Protein AF-A0A2E5X5C0-F1 (afdb_monomer_lite)

Structure (mmCIF, N/CA/C/O backbone):
data_AF-A0A2E5X5C0-F1
#
_entry.id   AF-A0A2E5X5C0-F1
#
loop_
_atom_site.group_PDB
_atom_site.id
_atom_site.type_symbol
_atom_site.label_atom_id
_atom_site.label_alt_id
_atom_site.label_comp_id
_atom_site.label_asym_id
_atom_site.label_entity_id
_atom_site.label_seq_id
_atom_site.pdbx_PDB_ins_code
_atom_site.Cartn_x
_atom_site.Cartn_y
_atom_site.Cartn_z
_atom_site.occupancy
_atom_site.B_iso_or_equiv
_atom_site.auth_seq_id
_atom_site.auth_comp_id
_atom_site.auth_asym_id
_atom_site.auth_atom_id
_atom_site.pdbx_PDB_model_num
ATOM 1 N N . MET A 1 1 ? -30.245 69.971 4.474 1.00 34.38 1 MET A N 1
ATOM 2 C CA . MET A 1 1 ? -31.716 70.032 4.646 1.00 34.38 1 MET A CA 1
ATOM 3 C C . MET A 1 1 ? -32.147 68.852 5.510 1.00 34.38 1 MET A C 1
ATOM 5 O O . MET A 1 1 ? -31.429 67.864 5.498 1.00 34.38 1 MET A O 1
ATOM 9 N N . ALA A 1 2 ? -33.220 69.004 6.297 1.00 32.03 2 ALA A N 1
ATOM 10 C CA . ALA A 1 2 ? -33.723 68.069 7.326 1.00 32.03 2 ALA A CA 1
ATOM 11 C C . ALA A 1 2 ? -33.721 66.568 6.928 1.00 32.03 2 ALA A C 1
ATOM 13 O O . ALA A 1 2 ? -33.846 66.258 5.751 1.00 32.03 2 ALA A O 1
ATOM 14 N N . GLY A 1 3 ? -33.606 65.589 7.837 1.00 28.22 3 GLY A N 1
ATOM 15 C CA . GLY A 1 3 ? -33.796 65.611 9.299 1.00 28.22 3 GLY A CA 1
ATOM 16 C C . GLY A 1 3 ? -35.153 65.002 9.708 1.00 28.22 3 GLY A C 1
ATOM 17 O O . GLY A 1 3 ? -36.114 65.195 8.977 1.00 28.22 3 GLY A O 1
ATOM 18 N N . LEU A 1 4 ? -35.212 64.367 10.898 1.00 31.83 4 LEU A N 1
ATOM 19 C CA . LEU A 1 4 ? -36.310 63.584 11.539 1.00 31.83 4 LEU A CA 1
ATOM 20 C C . LEU A 1 4 ? -36.246 62.045 11.306 1.00 31.83 4 LEU A C 1
ATOM 22 O O . LEU A 1 4 ? -36.051 61.627 10.175 1.00 31.83 4 LEU A O 1
ATOM 26 N N . LEU A 1 5 ? -36.440 61.139 12.290 1.00 31.72 5 LEU A N 1
ATOM 27 C CA . LEU A 1 5 ? -36.500 61.211 13.774 1.00 31.72 5 LEU A CA 1
ATOM 28 C C . LEU A 1 5 ? -36.214 59.822 14.415 1.00 31.72 5 LEU A C 1
ATOM 30 O O . LEU A 1 5 ? -36.676 58.828 13.880 1.00 31.72 5 LEU A O 1
ATOM 34 N N . LYS A 1 6 ? -35.576 59.828 15.608 1.00 31.88 6 LYS A N 1
ATOM 35 C CA . LYS A 1 6 ? -35.728 58.954 16.819 1.00 31.88 6 LYS A CA 1
ATOM 36 C C . LYS A 1 6 ? -35.905 57.414 16.682 1.00 31.88 6 LYS A C 1
ATOM 38 O O . LYS A 1 6 ? -36.730 56.949 15.919 1.00 31.88 6 LYS A O 1
ATOM 43 N N . GLY A 1 7 ? -35.310 56.574 17.543 1.00 30.23 7 GLY A N 1
ATOM 44 C CA . GLY A 1 7 ? -34.415 56.815 18.693 1.00 30.23 7 GLY A CA 1
ATOM 45 C C . GLY A 1 7 ? -34.627 55.818 19.857 1.00 30.23 7 GLY A C 1
ATOM 46 O O . GLY A 1 7 ? -35.594 55.068 19.834 1.00 30.23 7 GLY A O 1
ATOM 47 N N . VAL A 1 8 ? -33.785 55.922 20.905 1.00 30.69 8 VAL A N 1
ATOM 48 C CA . VAL A 1 8 ? -33.790 55.142 22.181 1.00 30.69 8 VAL A CA 1
ATOM 49 C C . VAL A 1 8 ? -33.282 53.685 22.047 1.00 30.69 8 VAL A C 1
ATOM 51 O O . VAL A 1 8 ? -33.665 52.993 21.118 1.00 30.69 8 VAL A O 1
ATOM 54 N N . GLY A 1 9 ? -32.430 53.133 22.927 1.00 26.95 9 GLY A N 1
ATOM 55 C CA . GLY A 1 9 ? -31.673 53.710 24.054 1.00 26.95 9 GLY A CA 1
ATOM 56 C C . GLY A 1 9 ? -31.360 52.675 25.158 1.00 26.95 9 GLY A C 1
ATOM 57 O O . GLY A 1 9 ? -32.239 51.897 25.501 1.00 26.95 9 GLY A O 1
ATOM 58 N N . ALA A 1 10 ? -30.149 52.737 25.747 1.00 29.00 10 ALA A N 1
ATOM 59 C CA . ALA A 1 10 ? -29.595 51.831 26.784 1.00 29.00 10 ALA A CA 1
ATOM 60 C C . ALA A 1 10 ? -29.418 50.347 26.354 1.00 29.00 10 ALA A C 1
ATOM 62 O O . ALA A 1 10 ? -30.128 49.856 25.492 1.00 29.00 10 ALA A O 1
ATOM 63 N N . GLY A 1 11 ? -28.480 49.557 26.888 1.00 26.77 11 GLY A N 1
ATOM 64 C CA . GLY A 1 11 ? -27.391 49.805 27.844 1.00 26.77 11 GLY A CA 1
ATOM 65 C C . GLY A 1 11 ? -27.006 48.486 28.540 1.00 26.77 11 GLY A C 1
ATOM 66 O O . GLY A 1 11 ? -27.883 47.661 28.764 1.00 26.77 11 GLY A O 1
ATOM 67 N N . GLY A 1 12 ? -25.738 48.259 28.908 1.00 26.64 12 GLY A N 1
ATOM 68 C CA . GLY A 1 12 ? -25.376 47.070 29.705 1.00 26.64 12 GLY A CA 1
ATOM 69 C C . GLY A 1 12 ? -24.003 46.461 29.416 1.00 26.64 12 GLY A C 1
ATOM 70 O O . GLY A 1 12 ? -23.655 46.170 28.281 1.00 26.64 12 GLY A O 1
ATOM 71 N N . ARG A 1 13 ? -23.234 46.265 30.488 1.00 27.56 13 ARG A N 1
ATOM 72 C CA . ARG A 1 13 ? -21.907 45.628 30.546 1.00 27.56 13 ARG A CA 1
ATOM 73 C C . ARG A 1 13 ? -22.029 44.111 30.327 1.00 27.56 13 ARG A C 1
ATOM 75 O O . ARG A 1 13 ? -22.994 43.529 30.810 1.00 27.56 13 ARG A O 1
ATOM 82 N N . GLY A 1 14 ? -21.011 43.458 29.765 1.00 25.80 14 GLY A N 1
ATOM 83 C CA . GLY A 1 14 ? -20.915 41.991 29.781 1.00 25.80 14 GLY A CA 1
ATOM 84 C C . GLY A 1 14 ? -19.663 41.463 29.081 1.00 25.80 14 GLY A C 1
ATOM 85 O O . GLY A 1 14 ? -19.523 41.616 27.875 1.00 25.80 14 GLY A O 1
ATOM 86 N N . ILE A 1 15 ? -18.744 40.863 29.841 1.00 29.80 15 ILE A N 1
ATOM 87 C CA . ILE A 1 15 ? -17.504 40.260 29.327 1.00 29.80 15 ILE A CA 1
ATOM 88 C C . ILE A 1 15 ? -17.834 38.855 28.797 1.00 29.80 15 ILE A C 1
ATOM 90 O O . ILE A 1 15 ? -18.419 38.062 29.531 1.00 29.80 15 ILE A O 1
ATOM 94 N N . GLY A 1 16 ? -17.437 38.526 27.564 1.00 25.72 16 GLY A N 1
ATOM 95 C CA . GLY A 1 16 ? -17.661 37.212 26.947 1.00 25.72 16 GLY A CA 1
ATOM 96 C C . GLY A 1 16 ? -16.452 36.769 26.124 1.00 25.72 16 GLY A C 1
ATOM 97 O O . GLY A 1 16 ? -15.951 37.533 25.303 1.00 25.72 16 GLY A O 1
ATOM 98 N N . LYS A 1 17 ? -15.945 35.561 26.392 1.00 26.09 17 LYS A N 1
ATOM 99 C CA . LYS A 1 17 ? -14.716 35.016 25.791 1.00 26.09 17 LYS A CA 1
ATOM 100 C C . LYS A 1 17 ? -14.911 34.667 24.311 1.00 26.09 17 LYS A C 1
ATOM 102 O O . LYS A 1 17 ? -15.955 34.144 23.935 1.00 26.09 17 LYS A O 1
ATOM 107 N N . TRP A 1 18 ? -13.861 34.859 23.515 1.00 23.47 18 TRP A N 1
ATOM 108 C CA . TRP A 1 18 ? -13.719 34.229 22.201 1.00 23.47 18 TRP A CA 1
ATOM 109 C C . TRP A 1 18 ? -13.439 32.725 22.361 1.00 23.47 18 TRP A C 1
ATOM 111 O O . TRP A 1 18 ? -12.569 32.373 23.161 1.00 23.47 18 TRP A O 1
ATOM 121 N N . PRO A 1 19 ? -14.069 31.853 21.560 1.00 28.28 19 PRO A N 1
ATOM 122 C CA . PRO A 1 19 ? -13.502 30.572 21.177 1.00 28.28 19 PRO A CA 1
ATOM 123 C C . PRO A 1 19 ? -12.994 30.633 19.730 1.00 28.28 19 PRO A C 1
ATOM 125 O O . PRO A 1 19 ? -13.726 30.938 18.791 1.00 28.28 19 PRO A O 1
ATOM 128 N N . TYR A 1 20 ? -11.707 30.342 19.586 1.00 23.88 20 TYR A N 1
ATOM 129 C CA . TYR A 1 20 ? -11.020 30.095 18.323 1.00 23.88 20 TYR A CA 1
ATOM 130 C C . TYR A 1 20 ? -11.563 28.793 17.706 1.00 23.88 20 TYR A C 1
ATOM 132 O O . TYR A 1 20 ? -11.709 27.804 18.423 1.00 23.88 20 TYR A O 1
ATOM 140 N N . SER A 1 21 ? -11.837 28.766 16.402 1.00 24.28 21 SER A N 1
ATOM 141 C CA . SER A 1 21 ? -12.258 27.557 15.680 1.00 24.28 21 SER A CA 1
ATOM 142 C C . SER A 1 21 ? -11.392 27.358 14.436 1.00 24.28 21 SER A C 1
ATOM 144 O O . SER A 1 21 ? -11.680 27.880 13.361 1.00 24.28 21 SER A O 1
ATOM 146 N N . GLY A 1 22 ? -10.304 26.606 14.610 1.00 23.36 22 GLY A N 1
ATOM 147 C CA . GLY A 1 22 ? -9.472 26.069 13.530 1.00 23.36 22 GLY A CA 1
ATOM 148 C C . GLY A 1 22 ? -9.624 24.543 13.445 1.00 23.36 22 GLY A C 1
ATOM 149 O O . GLY A 1 22 ? -9.935 23.921 14.465 1.00 23.36 22 GLY A O 1
ATOM 150 N N . PRO A 1 23 ? -9.449 23.931 12.262 1.00 25.80 23 PRO A N 1
ATOM 151 C CA . PRO A 1 23 ? -9.588 22.488 12.090 1.00 25.80 23 PRO A CA 1
ATOM 152 C C . PRO A 1 23 ? -8.430 21.723 12.747 1.00 25.80 23 PRO A C 1
ATOM 154 O O . PRO A 1 23 ? -7.271 22.126 12.662 1.00 25.80 23 PRO A O 1
ATOM 157 N N . LEU A 1 24 ? -8.759 20.600 13.387 1.00 24.66 24 LEU A N 1
ATOM 158 C CA . LEU A 1 24 ? -7.798 19.688 14.006 1.00 24.66 24 LEU A CA 1
ATOM 159 C C . LEU A 1 24 ? -7.216 18.746 12.945 1.00 24.66 24 LEU A C 1
ATOM 161 O O . LEU A 1 24 ? -7.908 17.844 12.480 1.00 24.66 24 LEU A O 1
ATOM 165 N N . ALA A 1 25 ? -5.944 18.935 12.595 1.00 24.22 25 ALA A N 1
ATOM 166 C CA . ALA A 1 25 ? -5.150 17.921 11.908 1.00 24.22 25 ALA A CA 1
ATOM 167 C C . ALA A 1 25 ? -4.442 17.047 12.957 1.00 24.22 25 ALA A C 1
ATOM 169 O O . ALA A 1 25 ? -3.777 17.568 13.854 1.00 24.22 25 ALA A O 1
ATOM 170 N N . SER A 1 26 ? -4.610 15.726 12.865 1.00 24.36 26 SER A N 1
ATOM 171 C CA . SER A 1 26 ? -3.957 14.766 13.761 1.00 24.36 26 SER A CA 1
ATOM 172 C C . SER A 1 26 ? -2.575 14.404 13.219 1.00 24.36 26 SER A C 1
ATOM 174 O O . SER A 1 26 ? -2.454 13.572 12.321 1.00 24.36 26 SER A O 1
ATOM 176 N N . THR A 1 27 ? -1.529 15.038 13.748 1.00 24.41 27 THR A N 1
ATOM 177 C CA . THR A 1 27 ? -0.140 14.756 13.360 1.00 24.41 27 THR A CA 1
ATOM 178 C C . THR A 1 27 ? 0.480 13.739 14.317 1.00 24.41 27 THR A C 1
ATOM 180 O O . THR A 1 27 ? 0.994 14.106 15.374 1.00 24.41 27 THR A O 1
ATOM 183 N N . LEU A 1 28 ? 0.455 12.458 13.942 1.00 24.25 28 LEU A N 1
ATOM 184 C CA . LEU A 1 28 ? 1.217 11.413 14.629 1.00 24.25 28 LEU A CA 1
ATOM 185 C C . LEU A 1 28 ? 2.694 11.491 14.219 1.00 24.25 28 LEU A C 1
ATOM 187 O O . LEU A 1 28 ? 3.062 11.214 13.080 1.00 24.25 28 LEU A O 1
ATOM 191 N N . VAL A 1 29 ? 3.539 11.894 15.167 1.00 22.45 29 VAL A N 1
ATOM 192 C CA . VAL A 1 29 ? 4.995 11.967 15.003 1.00 22.45 29 VAL A CA 1
ATOM 193 C C . VAL A 1 29 ? 5.596 10.594 15.299 1.00 22.45 29 VAL A C 1
ATOM 195 O O . VAL A 1 29 ? 5.598 10.159 16.449 1.00 22.45 29 VAL A O 1
ATOM 198 N N . HIS A 1 30 ? 6.151 9.928 14.285 1.00 24.66 30 HIS A N 1
ATOM 199 C CA . HIS A 1 30 ? 7.010 8.764 14.508 1.00 24.66 30 HIS A CA 1
ATOM 200 C C . HIS A 1 30 ? 8.362 9.215 15.075 1.00 24.66 30 HIS A C 1
ATOM 202 O O . HIS A 1 30 ? 9.131 9.895 14.394 1.00 24.66 30 HIS A O 1
ATOM 208 N N . MET A 1 31 ? 8.660 8.817 16.313 1.00 23.30 31 MET A N 1
ATOM 209 C CA . MET A 1 31 ? 10.009 8.911 16.871 1.00 23.30 31 MET A CA 1
ATOM 210 C C . MET A 1 31 ? 10.854 7.727 16.397 1.00 23.30 31 MET A C 1
ATOM 212 O O . MET A 1 31 ? 10.430 6.575 16.462 1.00 23.30 31 MET A O 1
ATOM 216 N N . VAL A 1 32 ? 12.059 8.031 15.920 1.00 21.64 32 VAL A N 1
ATOM 217 C CA . VAL A 1 32 ? 13.095 7.046 15.592 1.00 21.64 32 VAL A CA 1
ATOM 218 C C . VAL A 1 32 ? 13.812 6.658 16.883 1.00 21.64 32 VAL A C 1
ATOM 220 O O . VAL A 1 32 ? 14.226 7.543 17.631 1.00 21.64 32 VAL A O 1
ATOM 223 N N . LEU A 1 33 ? 13.996 5.359 17.125 1.00 25.56 33 LEU A N 1
ATOM 224 C CA . LEU A 1 33 ? 14.883 4.849 18.172 1.00 25.56 33 LEU A CA 1
ATOM 225 C C . LEU A 1 33 ? 15.908 3.880 17.577 1.00 25.56 33 LEU A C 1
ATOM 227 O O . LEU A 1 33 ? 15.606 3.077 16.696 1.00 25.56 33 LEU A O 1
ATOM 231 N N . GLU A 1 34 ? 17.145 4.031 18.040 1.00 22.52 34 GLU A N 1
ATOM 232 C CA . GLU A 1 34 ? 18.348 3.407 17.492 1.00 22.52 34 GLU A CA 1
ATOM 233 C C . GLU A 1 34 ? 18.497 1.945 17.948 1.00 22.52 34 GLU A C 1
ATOM 235 O O . GLU A 1 34 ? 18.134 1.588 19.069 1.00 22.52 34 GLU A O 1
ATOM 240 N N . ALA A 1 35 ? 19.082 1.096 17.097 1.00 23.38 35 ALA A N 1
ATOM 241 C CA . ALA A 1 35 ? 19.386 -0.297 17.426 1.00 23.38 35 ALA A CA 1
ATOM 242 C C . ALA A 1 35 ? 20.885 -0.483 17.732 1.00 23.38 35 ALA A C 1
ATOM 244 O O . ALA A 1 35 ? 21.723 -0.351 16.839 1.00 23.38 35 ALA A O 1
ATOM 245 N N . ASP A 1 36 ? 21.216 -0.833 18.980 1.00 26.48 36 ASP A N 1
ATOM 246 C CA . ASP A 1 36 ? 22.583 -1.148 19.429 1.00 26.48 36 ASP A CA 1
ATOM 247 C C . ASP A 1 36 ? 22.969 -2.611 19.070 1.00 26.48 36 ASP A C 1
ATOM 249 O O . ASP A 1 36 ? 22.283 -3.551 19.493 1.00 26.48 36 ASP A O 1
ATOM 253 N N . PRO A 1 37 ? 24.027 -2.861 18.266 1.00 25.69 37 PRO A N 1
ATOM 254 C CA . PRO A 1 37 ? 24.242 -4.161 17.628 1.00 25.69 37 PRO A CA 1
ATOM 255 C C . PRO A 1 37 ? 25.242 -5.076 18.366 1.00 25.69 37 PRO A C 1
ATOM 257 O O . PRO A 1 37 ? 26.356 -5.298 17.887 1.00 25.69 37 PRO A O 1
ATOM 260 N N . LEU A 1 38 ? 24.853 -5.707 19.485 1.00 24.48 38 LEU A N 1
ATOM 261 C CA . LEU A 1 38 ? 25.696 -6.729 20.142 1.00 24.48 38 LEU A CA 1
ATOM 262 C C . LEU A 1 38 ? 24.926 -7.875 20.833 1.00 24.48 38 LEU A C 1
ATOM 264 O O . LEU A 1 38 ? 24.605 -7.785 22.017 1.00 24.48 38 LEU A O 1
ATOM 268 N N . ARG A 1 39 ? 24.784 -9.026 20.146 1.00 25.55 39 ARG A N 1
ATOM 269 C CA . ARG A 1 39 ? 24.948 -10.384 20.735 1.00 25.55 39 ARG A CA 1
ATOM 270 C C . ARG A 1 39 ? 24.874 -11.511 19.697 1.00 25.55 39 ARG A C 1
ATOM 272 O O . ARG A 1 39 ? 23.811 -12.041 19.397 1.00 25.55 39 ARG A O 1
ATOM 279 N N . SER A 1 40 ? 26.036 -11.965 19.236 1.00 24.56 40 SER A N 1
ATOM 280 C CA . SER A 1 40 ? 26.186 -13.284 18.620 1.00 24.56 40 SER A CA 1
ATOM 281 C C . SER A 1 40 ? 26.463 -14.347 19.693 1.00 24.56 40 SER A C 1
ATOM 283 O O . SER A 1 40 ? 27.258 -14.131 20.610 1.00 24.56 40 SER A O 1
ATOM 285 N N . ARG A 1 41 ? 25.844 -15.527 19.571 1.00 26.95 41 ARG A N 1
ATOM 286 C CA . ARG A 1 41 ? 26.313 -16.755 20.232 1.00 26.95 41 ARG A CA 1
ATOM 287 C C . ARG A 1 41 ? 26.135 -17.958 19.314 1.00 26.95 41 ARG A C 1
ATOM 289 O O . ARG A 1 41 ? 25.021 -18.372 19.026 1.00 26.95 41 ARG A O 1
ATOM 296 N N . ASN A 1 42 ? 27.267 -18.520 18.904 1.00 23.78 42 ASN A N 1
ATOM 297 C CA . ASN A 1 42 ? 27.346 -19.792 18.194 1.00 23.78 42 ASN A CA 1
ATOM 298 C C . ASN A 1 42 ? 26.888 -20.945 19.095 1.00 23.78 42 ASN A C 1
ATOM 300 O O . ASN A 1 42 ? 27.338 -21.025 20.239 1.00 23.78 42 ASN A O 1
ATOM 304 N N . VAL A 1 43 ? 26.160 -21.906 18.525 1.00 25.92 43 VAL A N 1
ATOM 305 C CA . VAL A 1 43 ? 26.284 -23.325 18.889 1.00 25.92 43 VAL A CA 1
ATOM 306 C C . VAL A 1 43 ? 26.256 -24.149 17.603 1.00 25.92 43 VAL A C 1
ATOM 308 O O . VAL A 1 43 ? 25.221 -24.266 16.955 1.00 25.92 43 VAL A O 1
ATOM 311 N N . SER A 1 44 ? 27.398 -24.733 17.247 1.00 24.20 44 SER A N 1
ATOM 312 C CA . SER A 1 44 ? 27.436 -25.913 16.381 1.00 24.20 44 SER A CA 1
ATOM 313 C C . SER A 1 44 ? 27.220 -27.149 17.253 1.00 24.20 44 SER A C 1
ATOM 315 O O . SER A 1 44 ? 27.864 -27.232 18.294 1.00 24.20 44 SER A O 1
ATOM 317 N N . ASP A 1 45 ? 26.438 -28.137 16.808 1.00 26.56 45 ASP A N 1
ATOM 318 C CA . ASP A 1 45 ? 27.052 -29.411 16.402 1.00 26.56 45 ASP A CA 1
ATOM 319 C C . ASP A 1 45 ? 26.102 -30.402 15.693 1.00 26.56 45 ASP A C 1
ATOM 321 O O . ASP A 1 45 ? 24.962 -30.626 16.083 1.00 26.56 45 ASP A O 1
ATOM 325 N N . ARG A 1 46 ? 26.666 -31.010 14.644 1.00 26.88 46 ARG A N 1
ATOM 326 C CA . ARG A 1 46 ? 26.482 -32.371 14.097 1.00 26.88 46 ARG A CA 1
ATOM 327 C C . ARG A 1 46 ? 25.332 -33.258 14.627 1.00 26.88 46 ARG A C 1
ATOM 329 O O . ARG A 1 46 ? 25.393 -33.698 15.769 1.00 26.88 46 ARG A O 1
ATOM 336 N N . MET A 1 47 ? 24.534 -33.820 13.703 1.00 26.50 47 MET A N 1
ATOM 337 C CA . MET A 1 47 ? 24.607 -35.264 13.370 1.00 26.50 47 MET A CA 1
ATOM 338 C C . MET A 1 47 ? 23.732 -35.699 12.172 1.00 26.50 47 MET A C 1
ATOM 340 O O . MET A 1 47 ? 22.579 -35.314 12.038 1.00 26.50 47 MET A O 1
ATOM 344 N N . ALA A 1 48 ? 24.297 -36.593 11.359 1.00 26.22 48 ALA A N 1
ATOM 345 C CA . ALA A 1 48 ? 23.662 -37.525 10.415 1.00 26.22 48 ALA A CA 1
ATOM 346 C C . ALA A 1 48 ? 24.579 -38.782 10.362 1.00 26.22 48 ALA A C 1
ATOM 348 O O . ALA A 1 48 ? 25.686 -38.691 10.912 1.00 26.22 48 ALA A O 1
ATOM 349 N N . PRO A 1 49 ? 24.244 -39.922 9.708 1.00 43.41 49 PRO A N 1
ATOM 350 C CA . PRO A 1 49 ? 23.057 -40.242 8.895 1.00 43.41 49 PRO A CA 1
ATOM 351 C C . PRO A 1 49 ? 22.414 -41.622 9.221 1.00 43.41 49 PRO A C 1
ATOM 353 O O . PRO A 1 49 ? 22.874 -42.324 10.114 1.00 43.41 49 PRO A O 1
ATOM 356 N N . THR A 1 50 ? 21.378 -42.018 8.462 1.00 28.69 50 THR A N 1
ATOM 357 C CA . THR A 1 50 ? 20.931 -43.382 8.022 1.00 28.69 50 THR A CA 1
ATOM 358 C C . THR A 1 50 ? 19.413 -43.330 7.738 1.00 28.69 50 THR A C 1
ATOM 360 O O . THR A 1 50 ? 18.715 -42.580 8.403 1.00 28.69 50 THR A O 1
ATOM 363 N N . GLY A 1 51 ? 18.794 -44.037 6.783 1.00 25.84 51 GLY A N 1
ATOM 364 C CA . GLY A 1 51 ? 19.303 -44.926 5.734 1.00 25.84 51 GLY A CA 1
ATOM 365 C C . GLY A 1 51 ? 18.522 -46.248 5.626 1.00 25.84 51 GLY A C 1
ATOM 366 O O . GLY A 1 51 ? 19.000 -47.234 6.178 1.00 25.84 51 GLY A O 1
ATOM 367 N N . SER A 1 52 ? 17.395 -46.298 4.893 1.00 27.05 52 SER A N 1
ATOM 368 C CA . SER A 1 52 ? 16.833 -47.545 4.316 1.00 27.05 52 SER A CA 1
ATOM 369 C C . SER A 1 52 ? 15.615 -47.342 3.387 1.00 27.05 52 SER A C 1
ATOM 371 O O . SER A 1 52 ? 14.713 -46.561 3.660 1.00 27.05 52 SER A O 1
ATOM 373 N N . GLU A 1 53 ? 15.598 -48.136 2.315 1.00 27.03 53 GLU A N 1
ATOM 374 C CA . GLU A 1 53 ? 14.540 -48.384 1.313 1.00 27.03 53 GLU A CA 1
ATOM 375 C C . GLU A 1 53 ? 14.454 -49.929 1.119 1.00 27.03 53 GLU A C 1
ATOM 377 O O . GLU A 1 53 ? 15.337 -50.628 1.637 1.00 27.03 53 GLU A O 1
ATOM 382 N N . PRO A 1 54 ? 13.546 -50.512 0.297 1.00 47.56 54 PRO A N 1
ATOM 383 C CA . PRO A 1 54 ? 12.245 -50.046 -0.189 1.00 47.56 54 PRO A CA 1
ATOM 384 C C . PRO A 1 54 ? 11.140 -50.959 0.434 1.00 47.56 54 PRO A C 1
ATOM 386 O O . PRO A 1 54 ? 10.941 -50.767 1.634 1.00 47.56 54 PRO A O 1
ATOM 389 N N . PRO A 1 55 ? 10.475 -51.989 -0.176 1.00 43.62 55 PRO A N 1
ATOM 390 C CA . PRO A 1 55 ? 10.265 -52.426 -1.572 1.00 43.62 55 PRO A CA 1
ATOM 391 C C . PRO A 1 55 ? 8.816 -52.229 -2.096 1.00 43.62 55 PRO A C 1
ATOM 393 O O . PRO A 1 55 ? 7.877 -52.014 -1.335 1.00 43.62 55 PRO A O 1
ATOM 396 N N . ALA A 1 56 ? 8.618 -52.387 -3.412 1.00 29.92 56 ALA A N 1
ATOM 397 C CA . ALA A 1 56 ? 7.315 -52.350 -4.097 1.00 29.92 56 ALA A CA 1
ATOM 398 C C . ALA A 1 56 ? 6.758 -53.753 -4.443 1.00 29.92 56 ALA A C 1
ATOM 400 O O . ALA A 1 56 ? 7.508 -54.728 -4.501 1.00 29.92 56 ALA A O 1
ATOM 401 N N . VAL A 1 57 ? 5.457 -53.847 -4.763 1.00 31.22 57 VAL A N 1
ATOM 402 C CA . VAL A 1 57 ? 4.812 -55.037 -5.367 1.00 31.22 57 VAL A CA 1
ATOM 403 C C . VAL A 1 57 ? 3.890 -54.606 -6.516 1.00 31.22 57 VAL A C 1
ATOM 405 O O . VAL A 1 57 ? 3.242 -53.567 -6.441 1.00 31.22 57 VAL A O 1
ATOM 408 N N . ALA A 1 58 ? 3.849 -55.400 -7.590 1.00 27.55 58 ALA A N 1
ATOM 409 C CA . ALA A 1 58 ? 3.199 -55.066 -8.858 1.00 27.55 58 ALA A CA 1
ATOM 410 C C . ALA A 1 58 ? 1.960 -55.926 -9.179 1.00 27.55 58 ALA A C 1
ATOM 412 O O . ALA A 1 58 ? 1.817 -57.045 -8.689 1.00 27.55 58 ALA A O 1
ATOM 413 N N . GLY A 1 59 ? 1.145 -55.437 -10.121 1.00 26.47 59 GLY A N 1
ATOM 414 C CA . GLY A 1 59 ? 0.223 -56.233 -10.939 1.00 26.47 59 GLY A CA 1
ATOM 415 C C . GLY A 1 59 ? -1.118 -55.538 -11.219 1.00 26.47 59 GLY A C 1
ATOM 416 O O . GLY A 1 59 ? -1.661 -54.899 -10.333 1.00 26.47 59 GLY A O 1
ATOM 417 N N . ALA A 1 60 ? -1.794 -55.661 -12.362 1.00 26.62 60 ALA A N 1
ATOM 418 C CA . ALA A 1 60 ? -1.505 -56.067 -13.745 1.00 26.62 60 ALA A CA 1
ATOM 419 C C . ALA A 1 60 ? -2.874 -56.268 -14.454 1.00 26.62 60 ALA A C 1
ATOM 421 O O . ALA A 1 60 ? -3.876 -56.544 -13.803 1.00 26.62 60 ALA A O 1
ATOM 422 N N . ALA A 1 61 ? -2.856 -56.273 -15.792 1.00 26.92 61 ALA A N 1
ATOM 423 C CA . ALA A 1 61 ? -3.828 -56.921 -16.695 1.00 26.92 61 ALA A CA 1
ATOM 424 C C . ALA A 1 61 ? -5.123 -56.180 -17.130 1.00 26.92 61 ALA A C 1
ATOM 426 O O . ALA A 1 61 ? -6.174 -56.192 -16.495 1.00 26.92 61 ALA A O 1
ATOM 427 N N . ALA A 1 62 ? -5.018 -55.684 -18.365 1.00 27.59 62 ALA A N 1
ATOM 428 C CA . ALA A 1 62 ? -6.041 -55.259 -19.316 1.00 27.59 62 ALA A CA 1
ATOM 429 C C . ALA A 1 62 ? -7.255 -56.194 -19.542 1.00 27.59 62 ALA A C 1
ATOM 431 O O . ALA A 1 62 ? -7.202 -57.405 -19.313 1.00 27.59 62 ALA A O 1
ATOM 432 N N . ARG A 1 63 ? -8.298 -55.646 -20.192 1.00 27.19 63 ARG A N 1
ATOM 433 C CA . ARG A 1 63 ? -9.279 -56.410 -20.989 1.00 27.19 63 ARG A CA 1
ATOM 434 C C . ARG A 1 63 ? -9.575 -55.745 -22.339 1.00 27.19 63 ARG A C 1
ATOM 436 O O . ARG A 1 63 ? -9.712 -54.531 -22.427 1.00 27.19 63 ARG A O 1
ATOM 443 N N . ASN A 1 64 ? -9.681 -56.574 -23.379 1.00 27.61 64 ASN A N 1
ATOM 444 C CA . ASN A 1 64 ? -9.897 -56.163 -24.768 1.00 27.61 64 ASN A CA 1
ATOM 445 C C . ASN A 1 64 ? -11.357 -55.794 -25.073 1.00 27.61 64 ASN A C 1
ATOM 447 O O . ASN A 1 64 ? -12.274 -56.537 -24.727 1.00 27.61 64 ASN A O 1
ATOM 451 N N . ASN A 1 65 ? -11.534 -54.742 -25.874 1.00 26.03 65 ASN A N 1
ATOM 452 C CA . ASN A 1 65 ? -12.698 -54.571 -26.746 1.00 26.03 65 ASN A CA 1
ATOM 453 C C . ASN A 1 65 ? -12.508 -55.372 -28.039 1.00 26.03 65 ASN A C 1
ATOM 455 O O . ASN A 1 65 ? -11.412 -55.346 -28.595 1.00 26.03 65 ASN A O 1
ATOM 459 N N . HIS A 1 66 ? -13.580 -55.970 -28.567 1.00 25.00 66 HIS A N 1
ATOM 460 C CA . HIS A 1 66 ? -13.831 -56.170 -30.005 1.00 25.00 66 HIS A CA 1
ATOM 461 C C . HIS A 1 66 ? -15.249 -56.728 -30.200 1.00 25.00 66 HIS A C 1
ATOM 463 O O . HIS A 1 66 ? -15.535 -57.786 -29.660 1.00 25.00 66 HIS A O 1
ATOM 469 N N . TRP A 1 67 ? -16.095 -56.057 -30.993 1.00 25.39 67 TRP A N 1
ATOM 470 C CA . TRP A 1 67 ? -17.042 -56.667 -31.948 1.00 25.39 67 TRP A CA 1
ATOM 471 C C . TRP A 1 67 ? -17.630 -55.566 -32.844 1.00 25.39 67 TRP A C 1
ATOM 473 O O . TRP A 1 67 ? -18.303 -54.653 -32.378 1.00 25.39 67 TRP A O 1
ATOM 483 N N . ASN A 1 68 ? -17.358 -55.656 -34.147 1.00 24.97 68 ASN A N 1
ATOM 484 C CA . ASN A 1 68 ? -17.887 -54.759 -35.177 1.00 24.97 68 ASN A CA 1
ATOM 485 C C . ASN A 1 68 ? -19.114 -55.400 -35.843 1.00 24.97 68 ASN A C 1
ATOM 487 O O . ASN A 1 68 ? -19.047 -56.563 -36.237 1.00 24.97 68 ASN A O 1
ATOM 491 N N . ALA A 1 69 ? -20.180 -54.632 -36.082 1.00 27.64 69 ALA A N 1
ATOM 492 C CA . ALA A 1 69 ? -21.279 -55.047 -36.956 1.00 27.64 69 ALA A CA 1
ATOM 493 C C . ALA A 1 69 ? -21.787 -53.865 -37.798 1.00 27.64 69 ALA A C 1
ATOM 495 O O . ALA A 1 69 ? -22.400 -52.928 -37.294 1.00 27.64 69 ALA A O 1
ATOM 496 N N . ARG A 1 70 ? -21.530 -53.912 -39.111 1.00 24.42 70 ARG A N 1
ATOM 497 C CA . ARG A 1 70 ? -22.003 -52.908 -40.078 1.00 24.42 70 ARG A CA 1
ATOM 498 C C . ARG A 1 70 ? -23.465 -53.158 -40.457 1.00 24.42 70 ARG A C 1
ATOM 500 O O . ARG A 1 70 ? -23.798 -54.272 -40.854 1.00 24.42 70 ARG A O 1
ATOM 507 N N . ARG A 1 71 ? -24.271 -52.096 -40.557 1.00 26.33 71 ARG A N 1
ATOM 508 C CA . ARG A 1 71 ? -25.303 -51.977 -41.605 1.00 26.33 71 ARG A CA 1
ATOM 509 C C . ARG A 1 71 ? -25.309 -50.564 -42.178 1.00 26.33 71 ARG A C 1
ATOM 511 O O . ARG A 1 71 ? -25.339 -49.590 -41.440 1.00 26.33 71 ARG A O 1
ATOM 518 N N . VAL A 1 72 ? -25.274 -50.484 -43.505 1.00 25.86 72 VAL A N 1
ATOM 519 C CA . VAL A 1 72 ? -25.406 -49.244 -44.275 1.00 25.86 72 VAL A CA 1
ATOM 520 C C . VAL A 1 72 ? -26.832 -49.178 -44.807 1.00 25.86 72 VAL A C 1
ATOM 522 O O . VAL A 1 72 ? -27.271 -50.105 -45.483 1.00 25.86 72 VAL A O 1
ATOM 525 N N . ALA A 1 73 ? -27.528 -48.077 -44.541 1.00 25.97 73 ALA A N 1
ATOM 526 C CA . ALA A 1 73 ? -28.737 -47.686 -45.254 1.00 25.97 73 ALA A CA 1
ATOM 527 C C . ALA A 1 73 ? -28.772 -46.155 -45.324 1.00 25.97 73 ALA A C 1
ATOM 529 O O . ALA A 1 73 ? -28.884 -45.478 -44.306 1.00 25.97 73 ALA A O 1
ATOM 530 N N . THR A 1 74 ? -28.612 -45.604 -46.523 1.00 26.12 74 THR A N 1
ATOM 531 C CA . THR A 1 74 ? -28.628 -44.161 -46.769 1.00 26.12 74 THR A CA 1
ATOM 532 C C . THR A 1 74 ? -30.008 -43.718 -47.246 1.00 26.12 74 THR A C 1
ATOM 534 O O . THR A 1 74 ? -30.516 -44.278 -48.216 1.00 26.12 74 THR A O 1
ATOM 537 N N . ARG A 1 75 ? -30.568 -42.656 -46.642 1.00 24.84 75 ARG A N 1
ATOM 538 C CA . ARG A 1 75 ? -30.908 -41.380 -47.321 1.00 24.84 75 ARG A CA 1
ATOM 539 C C . ARG A 1 75 ? -31.748 -40.429 -46.453 1.00 24.84 75 ARG A C 1
ATOM 541 O O . ARG A 1 75 ? -32.537 -40.856 -45.625 1.00 24.84 75 ARG A O 1
ATOM 548 N N . HIS A 1 76 ? -31.598 -39.144 -46.786 1.00 26.84 76 HIS A N 1
ATOM 549 C CA . HIS A 1 76 ? -32.424 -37.985 -46.415 1.00 26.84 76 HIS A CA 1
ATOM 550 C C . HIS A 1 76 ? -32.292 -37.443 -44.984 1.00 26.84 76 HIS A C 1
ATOM 552 O O . HIS A 1 76 ? -33.071 -37.733 -44.085 1.00 26.84 76 HIS A O 1
ATOM 558 N N . THR A 1 77 ? -31.318 -36.543 -44.847 1.00 25.84 77 THR A N 1
ATOM 559 C CA . THR A 1 77 ? -31.162 -35.557 -43.773 1.00 25.84 77 THR A CA 1
ATOM 560 C C . THR A 1 77 ? -32.086 -34.346 -43.979 1.00 25.84 77 THR A C 1
ATOM 562 O O . THR A 1 77 ? -31.926 -33.642 -44.981 1.00 25.84 77 THR A O 1
ATOM 565 N N . PRO A 1 78 ? -32.982 -34.023 -43.033 1.00 27.69 78 PRO A N 1
ATOM 566 C CA . PRO A 1 78 ? -33.441 -32.657 -42.803 1.00 27.69 78 PRO A CA 1
ATOM 567 C C . PRO A 1 78 ? -32.359 -31.888 -42.030 1.00 27.69 78 PRO A C 1
ATOM 569 O O . PRO A 1 78 ? -31.707 -32.442 -41.147 1.00 27.69 78 PRO A O 1
ATOM 572 N N . THR A 1 79 ? -32.159 -30.614 -42.351 1.00 31.03 79 THR A N 1
ATOM 573 C CA . THR A 1 79 ? -31.176 -29.743 -41.691 1.00 31.03 79 THR A CA 1
ATOM 574 C C . THR A 1 79 ? -31.647 -29.290 -40.308 1.00 31.03 79 THR A C 1
ATOM 576 O O . THR A 1 79 ? -32.575 -28.486 -40.210 1.00 31.03 79 THR A O 1
ATOM 579 N N . THR A 1 80 ? -30.969 -29.729 -39.249 1.00 29.97 80 THR A N 1
ATOM 580 C CA . THR A 1 80 ? -30.953 -29.047 -37.944 1.00 29.97 80 THR A CA 1
ATOM 581 C C . THR A 1 80 ? -29.881 -27.947 -37.942 1.00 29.97 80 THR A C 1
ATOM 583 O O . THR A 1 80 ? -28.817 -28.147 -38.534 1.00 29.97 80 THR A O 1
ATOM 586 N N . PRO A 1 81 ? -30.120 -26.784 -37.303 1.00 29.42 81 PRO A N 1
ATOM 587 C CA . PRO A 1 81 ? -29.083 -25.769 -37.126 1.00 29.42 81 PRO A CA 1
ATOM 588 C C . PRO A 1 81 ? -27.970 -26.298 -36.205 1.00 29.42 81 PRO A C 1
ATOM 590 O O . PRO A 1 81 ? -28.240 -27.173 -35.376 1.00 29.42 81 PRO A O 1
ATOM 593 N N . PRO A 1 82 ? -26.731 -25.785 -36.311 1.00 28.31 82 PRO A N 1
ATOM 594 C CA . PRO A 1 82 ? -25.672 -26.164 -35.390 1.00 28.31 82 PRO A CA 1
ATOM 595 C C . PRO A 1 82 ? -26.039 -25.679 -33.987 1.00 28.31 82 PRO A C 1
ATOM 597 O O . PRO A 1 82 ? -26.121 -24.477 -33.735 1.00 28.31 82 PRO A O 1
ATOM 600 N N . THR A 1 83 ? -26.261 -26.621 -33.071 1.00 27.45 83 THR A N 1
ATOM 601 C CA . THR A 1 83 ? -26.327 -26.326 -31.642 1.00 27.45 83 THR A CA 1
ATOM 602 C C . THR A 1 83 ? -25.025 -25.644 -31.249 1.00 27.45 83 THR A C 1
ATOM 604 O O . THR A 1 83 ? -23.957 -26.237 -31.407 1.00 27.45 83 THR A O 1
ATOM 607 N N . THR A 1 84 ? -25.109 -24.414 -30.747 1.00 31.50 84 THR A N 1
ATOM 608 C CA . THR A 1 84 ? -23.970 -23.703 -30.166 1.00 31.50 84 THR A CA 1
ATOM 609 C C . THR A 1 84 ? -23.463 -24.509 -28.975 1.00 31.50 84 THR A C 1
ATOM 611 O O . THR A 1 84 ? -24.021 -24.427 -27.882 1.00 31.50 84 THR A O 1
ATOM 614 N N . ALA A 1 85 ? -22.438 -25.332 -29.198 1.00 28.44 85 ALA A N 1
ATOM 615 C CA . ALA A 1 85 ? -21.708 -25.969 -28.119 1.00 28.44 85 ALA A CA 1
ATOM 616 C C . ALA A 1 85 ? -21.104 -24.848 -27.271 1.00 28.44 85 ALA A C 1
ATOM 618 O O . ALA A 1 85 ? -20.343 -24.023 -27.780 1.00 28.44 85 ALA A O 1
ATOM 619 N N . MET A 1 86 ? -21.514 -24.777 -26.007 1.00 29.47 86 MET A N 1
ATOM 620 C CA . MET A 1 86 ? -20.950 -23.814 -25.074 1.00 29.47 86 MET A CA 1
ATOM 621 C C . MET A 1 86 ? -19.459 -24.109 -24.919 1.00 29.47 86 MET A C 1
ATOM 623 O O . MET A 1 86 ? -19.067 -25.264 -24.748 1.00 29.47 86 MET A O 1
ATOM 627 N N . LEU A 1 87 ? -18.643 -23.060 -25.014 1.00 33.88 87 LEU A N 1
ATOM 628 C CA . LEU A 1 87 ? -17.216 -23.115 -24.722 1.00 33.88 87 LEU A CA 1
ATOM 629 C C . LEU A 1 87 ? -17.037 -23.241 -23.206 1.00 33.88 87 LEU A C 1
ATOM 631 O O . LEU A 1 87 ? -16.724 -22.268 -22.530 1.00 33.88 87 LEU A O 1
ATOM 635 N N . ASP A 1 88 ? -17.257 -24.446 -22.686 1.00 36.50 88 ASP A N 1
ATOM 636 C CA . ASP A 1 88 ? -16.910 -24.833 -21.316 1.00 36.50 88 ASP A CA 1
ATOM 637 C C . ASP A 1 88 ? -15.442 -25.293 -21.278 1.00 36.50 88 ASP A C 1
ATOM 639 O O . ASP A 1 88 ? -15.099 -26.429 -20.951 1.00 36.50 88 ASP A O 1
ATOM 643 N N . GLY A 1 89 ? -14.573 -24.411 -21.773 1.00 38.25 89 GLY A N 1
ATOM 644 C CA . GLY A 1 89 ? -13.128 -24.561 -21.752 1.00 38.25 89 GLY A CA 1
ATOM 645 C C . GLY A 1 89 ? -12.556 -23.504 -20.825 1.00 38.25 89 GLY A C 1
ATOM 646 O O . GLY A 1 89 ? -12.774 -22.314 -21.052 1.00 38.25 89 GLY A O 1
ATOM 647 N N . SER A 1 90 ? -11.828 -23.941 -19.797 1.00 42.56 90 SER A N 1
ATOM 648 C CA . SER A 1 90 ? -11.012 -23.043 -18.982 1.00 42.56 90 SER A CA 1
ATOM 649 C C . SER A 1 90 ? -10.142 -22.178 -19.897 1.00 42.56 90 SER A C 1
ATOM 651 O O . SER A 1 90 ? -9.482 -22.702 -20.794 1.00 42.56 90 SER A O 1
ATOM 653 N N . LEU A 1 91 ? -10.112 -20.866 -19.652 1.00 60.06 91 LEU A N 1
ATOM 654 C CA . LEU A 1 91 ? -9.192 -19.940 -20.327 1.00 60.06 91 LEU A CA 1
ATOM 655 C C . LEU A 1 91 ? -7.745 -20.086 -19.813 1.00 60.06 91 LEU A C 1
ATOM 657 O O . LEU A 1 91 ? -6.887 -19.279 -20.159 1.00 60.06 91 LEU A O 1
ATOM 661 N N . GLU A 1 92 ? -7.488 -21.096 -18.981 1.00 67.50 92 GLU A N 1
ATOM 662 C CA . GLU A 1 92 ? -6.228 -21.358 -18.297 1.00 67.50 92 GLU A CA 1
ATOM 663 C C . GLU A 1 92 ? -5.765 -22.796 -18.589 1.00 67.50 92 GLU A C 1
ATOM 665 O O . GLU A 1 92 ? -6.503 -23.756 -18.341 1.00 67.50 92 GLU A O 1
ATOM 670 N N . GLU A 1 93 ? -4.545 -22.940 -19.113 1.00 80.69 93 GLU A N 1
ATOM 671 C CA . GLU A 1 93 ? -3.873 -24.207 -19.432 1.00 80.69 93 GLU A CA 1
ATOM 672 C C . GLU A 1 93 ? -2.670 -24.396 -18.497 1.00 80.69 93 GLU A C 1
ATOM 674 O O . GLU A 1 93 ? -1.810 -23.522 -18.427 1.00 80.69 93 GLU A O 1
ATOM 679 N N . ILE A 1 94 ? -2.567 -25.535 -17.800 1.00 81.38 94 ILE A N 1
ATOM 680 C CA . ILE A 1 94 ? -1.372 -25.846 -16.995 1.00 81.38 94 ILE A CA 1
ATOM 681 C C . ILE A 1 94 ? -0.288 -26.428 -17.907 1.00 81.38 94 ILE A C 1
ATOM 683 O O . ILE A 1 94 ? -0.503 -27.471 -18.526 1.00 81.38 94 ILE A O 1
ATOM 687 N N . ILE A 1 95 ? 0.883 -25.790 -17.944 1.00 86.81 95 ILE A N 1
ATOM 688 C CA . ILE A 1 95 ? 2.005 -26.161 -18.815 1.00 86.81 95 ILE A CA 1
ATOM 689 C C . ILE A 1 95 ? 3.181 -26.779 -18.038 1.00 86.81 95 ILE A C 1
ATOM 691 O O . ILE A 1 95 ? 3.446 -26.382 -16.901 1.00 86.81 95 ILE A O 1
ATOM 695 N N . PRO A 1 96 ? 3.928 -27.738 -18.619 1.00 86.19 96 PRO A N 1
ATOM 696 C CA . PRO A 1 96 ? 5.131 -28.283 -17.993 1.00 86.19 96 PRO A CA 1
ATOM 697 C C . PRO A 1 96 ? 6.253 -27.243 -17.853 1.00 86.19 96 PRO A C 1
ATOM 699 O O . PRO A 1 96 ? 6.514 -26.463 -18.768 1.00 86.19 96 PRO A O 1
ATOM 702 N N . GLU A 1 97 ? 7.002 -27.312 -16.751 1.00 85.75 97 GLU A N 1
ATOM 703 C CA . GLU A 1 97 ? 8.150 -26.435 -16.461 1.00 85.75 97 GLU A CA 1
ATOM 704 C C . GLU A 1 97 ? 9.189 -26.331 -17.609 1.00 85.75 97 GLU A C 1
ATOM 706 O O . GLU A 1 97 ? 9.581 -25.208 -17.938 1.00 85.75 97 GLU A O 1
ATOM 711 N N . PRO A 1 98 ? 9.593 -27.422 -18.304 1.00 84.75 98 PRO A N 1
ATOM 712 C CA . PRO A 1 98 ? 10.540 -27.324 -19.421 1.00 84.75 98 PRO A CA 1
ATOM 713 C C . PRO A 1 98 ? 9.968 -26.619 -20.658 1.00 84.75 98 PRO A C 1
ATOM 715 O O . PRO A 1 98 ? 10.719 -26.080 -21.470 1.00 84.75 98 PRO A O 1
ATOM 718 N N . GLU A 1 99 ? 8.643 -26.630 -20.826 1.00 86.88 99 GLU A N 1
ATOM 719 C CA . GLU A 1 99 ? 7.985 -25.907 -21.913 1.00 86.88 99 GLU A CA 1
ATOM 720 C C . GLU A 1 99 ? 7.940 -24.409 -21.596 1.00 86.88 99 GLU A C 1
ATOM 722 O O . GLU A 1 99 ? 8.287 -23.592 -22.452 1.00 86.88 99 GLU A O 1
ATOM 727 N N . PHE A 1 100 ? 7.630 -24.046 -20.345 1.00 89.06 100 PHE A N 1
ATOM 728 C CA . PHE A 1 100 ? 7.654 -22.653 -19.899 1.00 89.06 100 PHE A CA 1
ATOM 729 C C . PHE A 1 100 ? 9.024 -21.993 -20.082 1.00 89.06 100 PHE A C 1
ATOM 731 O O . PHE A 1 100 ? 9.076 -20.849 -20.522 1.00 89.06 100 PHE A O 1
ATOM 738 N N . ALA A 1 101 ? 10.135 -22.706 -19.856 1.00 87.38 101 ALA A N 1
ATOM 739 C CA . ALA A 1 101 ? 11.482 -22.175 -20.100 1.00 87.38 101 ALA A CA 1
ATOM 740 C C . ALA A 1 101 ? 11.679 -21.641 -21.538 1.00 87.38 101 ALA A C 1
ATOM 742 O O . ALA A 1 101 ? 12.383 -20.648 -21.752 1.00 87.38 101 ALA A O 1
ATOM 743 N N . SER A 1 102 ? 11.015 -22.263 -22.522 1.00 86.25 102 SER A N 1
ATOM 744 C CA . SER A 1 102 ? 11.037 -21.826 -23.925 1.00 86.25 102 SER A CA 1
ATOM 745 C C . SER A 1 102 ? 10.165 -20.591 -24.174 1.00 86.25 102 SER A C 1
ATOM 747 O O . SER A 1 102 ? 10.529 -19.750 -24.995 1.00 86.25 102 SER A O 1
ATOM 749 N N . VAL A 1 103 ? 9.042 -20.458 -23.457 1.00 87.25 103 VAL A N 1
ATOM 750 C CA . VAL A 1 103 ? 8.166 -19.270 -23.504 1.00 87.25 103 VAL A CA 1
ATOM 751 C C . VAL A 1 103 ? 8.830 -18.079 -22.799 1.00 87.25 103 VAL A C 1
ATOM 753 O O . VAL A 1 103 ? 8.795 -16.964 -23.305 1.00 87.25 103 VAL A O 1
ATOM 756 N N . LEU A 1 104 ? 9.495 -18.320 -21.667 1.00 88.94 104 LEU A N 1
ATOM 757 C CA . LEU A 1 104 ? 10.159 -17.313 -20.840 1.00 88.94 104 LEU A CA 1
ATOM 758 C C . LEU A 1 104 ? 11.387 -16.685 -21.523 1.00 88.94 104 LEU A C 1
ATOM 760 O O . LEU A 1 104 ? 11.626 -15.487 -21.370 1.00 88.94 104 LEU A O 1
ATOM 764 N N . GLY A 1 105 ? 12.150 -17.461 -22.304 1.00 85.94 105 GLY A N 1
ATOM 765 C CA . GLY A 1 105 ? 13.398 -17.027 -22.953 1.00 85.94 105 GLY A CA 1
ATOM 766 C C . GLY A 1 105 ? 13.339 -15.635 -23.605 1.00 85.94 105 GLY A C 1
ATOM 767 O O . GLY A 1 105 ? 14.074 -14.746 -23.164 1.00 85.94 105 GLY A O 1
ATOM 768 N N . PRO A 1 106 ? 12.447 -15.397 -24.588 1.00 86.25 106 PRO A N 1
ATOM 769 C CA . PRO A 1 106 ? 12.280 -14.094 -25.239 1.00 86.25 106 PRO A CA 1
ATOM 770 C C . PRO A 1 106 ? 12.014 -12.919 -24.286 1.00 86.25 106 PRO A C 1
ATOM 772 O O . PRO A 1 106 ? 12.472 -11.809 -24.552 1.00 86.25 106 PRO A O 1
ATOM 775 N N . HIS A 1 107 ? 11.322 -13.147 -23.166 1.00 87.81 107 HIS A N 1
ATOM 776 C CA . HIS A 1 107 ? 11.006 -12.103 -22.185 1.00 87.81 107 HIS A CA 1
ATOM 777 C C . HIS A 1 107 ? 12.214 -11.736 -21.304 1.00 87.81 107 HIS A C 1
ATOM 779 O O . HIS A 1 107 ? 12.293 -10.615 -20.806 1.00 87.81 107 HIS A O 1
ATOM 785 N N . THR A 1 108 ? 13.201 -12.630 -21.169 1.00 90.75 108 THR A N 1
ATOM 786 C CA . THR A 1 108 ? 14.441 -12.359 -20.415 1.00 90.75 108 THR A CA 1
ATOM 787 C C . THR A 1 108 ? 15.521 -11.608 -21.207 1.00 90.75 108 THR A C 1
ATOM 789 O O . THR A 1 108 ? 16.416 -11.012 -20.603 1.00 90.75 108 THR A O 1
ATOM 792 N N . ASP A 1 109 ? 15.445 -11.584 -22.545 1.00 88.81 109 ASP A N 1
ATOM 793 C CA . ASP A 1 109 ? 16.495 -11.040 -23.428 1.00 88.81 109 ASP A CA 1
ATOM 794 C C . ASP A 1 109 ? 16.830 -9.571 -23.109 1.00 88.81 109 ASP A C 1
ATOM 796 O O . ASP A 1 109 ? 18.000 -9.201 -23.019 1.00 88.81 109 ASP A O 1
ATOM 800 N N . GLY A 1 110 ? 15.821 -8.735 -22.837 1.00 89.25 110 GLY A N 1
ATOM 801 C CA . GLY A 1 110 ? 16.028 -7.327 -22.479 1.00 89.25 110 GLY A CA 1
ATOM 802 C C . GLY A 1 110 ? 16.817 -7.126 -21.177 1.00 89.25 110 GLY A C 1
ATOM 803 O O . GLY A 1 110 ? 17.700 -6.263 -21.125 1.00 89.25 110 GLY A O 1
ATOM 804 N N . LEU A 1 111 ? 16.535 -7.944 -20.154 1.00 92.00 111 LEU A N 1
ATOM 805 C CA . LEU A 1 111 ? 17.218 -7.917 -18.856 1.00 92.00 111 LEU A CA 1
ATOM 806 C C . LEU A 1 111 ? 18.660 -8.423 -18.981 1.00 92.00 111 LEU A C 1
ATOM 808 O O . LEU A 1 111 ? 19.587 -7.781 -18.484 1.00 92.00 111 LEU A O 1
ATOM 812 N N . PHE A 1 112 ? 18.877 -9.527 -19.697 1.00 92.12 112 PHE A N 1
ATOM 813 C CA . PHE A 1 112 ? 20.215 -10.096 -19.848 1.00 92.12 112 PHE A CA 1
ATOM 814 C C . PHE A 1 112 ? 21.109 -9.301 -20.810 1.00 92.12 112 PHE A C 1
ATOM 816 O O . PHE A 1 112 ? 22.295 -9.161 -20.522 1.00 92.12 112 PHE A O 1
ATOM 823 N N . ARG A 1 113 ? 20.574 -8.650 -21.856 1.00 90.94 113 ARG A N 1
ATOM 824 C CA . ARG A 1 113 ? 21.343 -7.654 -22.636 1.00 90.94 113 ARG A CA 1
ATOM 825 C C . ARG A 1 113 ? 21.806 -6.483 -21.775 1.00 90.94 113 ARG A C 1
ATOM 827 O O . ARG A 1 113 ? 22.954 -6.056 -21.898 1.00 90.94 113 ARG A O 1
ATOM 834 N N . PHE A 1 114 ? 20.932 -5.974 -20.901 1.00 90.94 114 PHE A N 1
ATOM 835 C CA . PHE A 1 114 ? 21.295 -4.919 -19.954 1.00 90.94 114 PHE A CA 1
ATOM 836 C C . PHE A 1 114 ? 22.409 -5.388 -19.011 1.00 90.94 114 PHE A C 1
ATOM 838 O O . PHE A 1 114 ? 23.414 -4.690 -18.875 1.00 90.94 114 PHE A O 1
ATOM 845 N N . ALA A 1 115 ? 22.269 -6.581 -18.421 1.00 90.44 115 ALA A N 1
ATOM 846 C CA . ALA A 1 115 ? 23.296 -7.179 -17.573 1.00 90.44 115 ALA A CA 1
ATOM 847 C C . ALA A 1 115 ? 24.630 -7.329 -18.323 1.00 90.44 115 ALA A C 1
ATOM 849 O O . ALA A 1 115 ? 25.650 -6.844 -17.849 1.00 90.44 115 ALA A O 1
ATOM 850 N N . ASN A 1 116 ? 24.633 -7.888 -19.534 1.00 88.12 116 ASN A N 1
ATOM 851 C CA . ASN A 1 116 ? 25.845 -8.071 -20.339 1.00 88.12 116 ASN A CA 1
ATOM 852 C C . ASN A 1 116 ? 26.559 -6.739 -20.658 1.00 88.12 116 ASN A C 1
ATOM 854 O O . ASN A 1 116 ? 27.789 -6.685 -20.638 1.00 88.12 116 ASN A O 1
ATOM 858 N N . THR A 1 117 ? 25.818 -5.649 -20.897 1.00 86.81 117 THR A N 1
ATOM 859 C CA . THR A 1 117 ? 26.400 -4.307 -21.103 1.00 86.81 117 THR A CA 1
ATOM 860 C C . THR A 1 117 ? 27.008 -3.705 -19.830 1.00 86.81 117 THR A C 1
ATOM 862 O O . THR A 1 117 ? 28.004 -2.987 -19.922 1.00 86.81 117 THR A O 1
ATOM 865 N N . HIS A 1 118 ? 26.440 -3.976 -18.650 1.00 83.50 118 HIS A N 1
ATOM 866 C CA . HIS A 1 118 ? 26.802 -3.279 -17.404 1.00 83.50 118 HIS A CA 1
ATOM 867 C C . HIS A 1 118 ? 27.663 -4.111 -16.433 1.00 83.50 118 HIS A C 1
ATOM 869 O O . HIS A 1 118 ? 28.424 -3.538 -15.655 1.00 83.50 118 HIS A O 1
ATOM 875 N N . SER A 1 119 ? 27.640 -5.442 -16.529 1.00 71.75 119 SER A N 1
ATOM 876 C CA . SER A 1 119 ? 28.512 -6.367 -15.783 1.00 71.75 119 SER A CA 1
ATOM 877 C C . SER A 1 119 ? 29.910 -6.515 -16.408 1.00 71.75 119 SER A C 1
ATOM 879 O O . SER A 1 119 ? 30.816 -7.092 -15.805 1.00 71.75 119 SER A O 1
ATOM 881 N N . GLY A 1 120 ? 30.117 -5.981 -17.617 1.00 55.34 120 GLY A N 1
ATOM 882 C CA . GLY A 1 120 ? 31.360 -6.073 -18.383 1.00 55.34 120 GLY A CA 1
ATOM 883 C C . GLY A 1 120 ? 32.510 -5.202 -17.862 1.00 55.34 120 GLY A C 1
ATOM 884 O O . GLY A 1 120 ? 32.857 -4.204 -18.485 1.00 55.34 120 GLY A O 1
ATOM 885 N N . GLY A 1 121 ? 33.146 -5.605 -16.756 1.00 49.34 121 GLY A N 1
ATOM 886 C CA . GLY A 1 121 ? 34.570 -5.339 -16.481 1.00 49.34 121 GLY A CA 1
ATOM 887 C C . GLY A 1 121 ? 35.062 -3.887 -16.601 1.00 49.34 121 GLY A C 1
ATOM 888 O O . GLY A 1 121 ? 36.143 -3.664 -17.141 1.00 49.34 121 GLY A O 1
ATOM 889 N N . GLY A 1 122 ? 34.294 -2.906 -16.114 1.00 46.53 122 GLY A N 1
ATOM 890 C CA . GLY A 1 122 ? 34.623 -1.485 -16.305 1.00 46.53 122 GLY A CA 1
ATOM 891 C C . GLY A 1 122 ? 34.257 -0.529 -15.169 1.00 46.53 122 GLY A C 1
ATOM 892 O O . GLY A 1 122 ? 34.406 0.674 -15.352 1.00 46.53 122 GLY A O 1
ATOM 893 N N . GLY A 1 123 ? 33.763 -1.021 -14.023 1.00 51.25 123 GLY A N 1
ATOM 894 C CA . GLY A 1 123 ? 33.484 -0.201 -12.829 1.00 51.25 123 GLY A CA 1
ATOM 895 C C . GLY A 1 123 ? 32.550 0.997 -13.053 1.00 51.25 123 GLY A C 1
ATOM 896 O O . GLY A 1 123 ? 32.582 1.950 -12.276 1.00 51.25 123 GLY A O 1
ATOM 897 N N . ARG A 1 124 ? 31.759 0.994 -14.134 1.00 64.31 124 ARG A N 1
ATOM 898 C CA . ARG A 1 124 ? 30.907 2.121 -14.503 1.00 64.31 124 ARG A CA 1
ATOM 899 C C . ARG A 1 124 ? 29.681 2.136 -13.600 1.00 64.31 124 ARG A C 1
ATOM 901 O O . ARG A 1 124 ? 28.806 1.286 -13.717 1.00 64.31 124 ARG A O 1
ATOM 908 N N . GLU A 1 125 ? 29.637 3.133 -12.727 1.00 74.75 125 GLU A N 1
ATOM 909 C CA . GLU A 1 125 ? 28.492 3.427 -11.873 1.00 74.75 125 GLU A CA 1
ATOM 910 C C . GLU A 1 125 ? 27.215 3.588 -12.719 1.00 74.75 125 GLU A C 1
ATOM 912 O O . GLU A 1 125 ? 27.219 4.295 -13.733 1.00 74.75 125 GLU A O 1
ATOM 917 N N . LEU A 1 126 ? 26.135 2.905 -12.320 1.00 86.06 126 LEU A N 1
ATOM 918 C CA . LEU A 1 126 ? 24.856 2.948 -13.029 1.00 86.06 126 LEU A CA 1
ATOM 919 C C . LEU A 1 126 ? 24.256 4.354 -12.935 1.00 86.06 126 LEU A C 1
ATOM 921 O O . LEU A 1 126 ? 24.023 4.884 -11.847 1.00 86.06 126 LEU A O 1
ATOM 925 N N . GLY A 1 127 ? 23.985 4.964 -14.087 1.00 86.88 127 GLY A N 1
ATOM 926 C CA . GLY A 1 127 ? 23.329 6.258 -14.155 1.00 86.88 127 GLY A CA 1
ATOM 927 C C . GLY A 1 127 ? 21.835 6.157 -13.855 1.00 86.88 127 GLY A C 1
ATOM 928 O O . GLY A 1 127 ? 21.211 5.107 -13.978 1.00 86.88 127 GLY A O 1
ATOM 929 N N . LYS A 1 128 ? 21.208 7.298 -13.546 1.00 89.06 128 LYS A N 1
ATOM 930 C CA . LYS A 1 128 ? 19.753 7.382 -13.302 1.00 89.06 128 LYS A CA 1
ATOM 931 C C . LYS A 1 128 ? 18.901 6.834 -14.457 1.00 89.06 128 LYS A C 1
ATOM 933 O O . LYS A 1 128 ? 17.831 6.293 -14.207 1.00 89.06 128 LYS A O 1
ATOM 938 N N . GLY A 1 129 ? 19.367 6.978 -15.701 1.00 87.94 129 GLY A N 1
ATOM 939 C CA . GLY A 1 129 ? 18.705 6.402 -16.877 1.00 87.94 129 GLY A CA 1
ATOM 940 C C . GLY A 1 129 ? 18.831 4.879 -16.938 1.00 87.94 129 GLY A C 1
ATOM 941 O O . GLY A 1 129 ? 17.843 4.202 -17.202 1.00 87.94 129 GLY A O 1
ATOM 942 N N . ASP A 1 130 ? 20.016 4.353 -16.621 1.00 91.12 130 ASP A N 1
ATOM 943 C CA . ASP A 1 130 ? 20.303 2.915 -16.587 1.00 91.12 130 ASP A CA 1
ATOM 944 C C . ASP A 1 130 ? 19.458 2.232 -15.492 1.00 91.12 130 ASP A C 1
ATOM 946 O O . ASP A 1 130 ? 18.850 1.192 -15.728 1.00 91.12 130 ASP A O 1
ATOM 950 N N . LEU A 1 131 ? 19.327 2.880 -14.326 1.00 93.19 131 LEU A N 1
ATOM 951 C CA . LEU A 1 131 ? 18.503 2.429 -13.199 1.00 93.19 131 LEU A CA 1
ATOM 952 C C . LEU A 1 131 ? 16.999 2.420 -13.524 1.00 93.19 131 LEU A C 1
ATOM 954 O O . LEU A 1 131 ? 16.355 1.401 -13.302 1.00 93.19 131 LEU A O 1
ATOM 958 N N . ILE A 1 132 ? 16.440 3.490 -14.111 1.00 92.25 132 ILE A N 1
ATOM 959 C CA . ILE A 1 132 ? 15.034 3.490 -14.577 1.00 92.25 132 ILE A CA 1
ATOM 960 C C . ILE A 1 132 ? 14.807 2.381 -15.613 1.00 92.25 132 ILE A C 1
ATOM 962 O O . ILE A 1 132 ? 13.797 1.682 -15.575 1.00 92.25 132 ILE A O 1
ATOM 966 N N . ARG A 1 133 ? 15.748 2.198 -16.546 1.00 92.75 133 ARG A N 1
ATOM 967 C CA . ARG A 1 133 ? 15.630 1.166 -17.579 1.00 92.75 133 ARG A CA 1
ATOM 968 C C . ARG A 1 133 ? 15.644 -0.242 -16.977 1.00 92.75 133 ARG A C 1
ATOM 970 O O . ARG A 1 133 ? 14.875 -1.086 -17.427 1.00 92.75 133 ARG A O 1
ATOM 977 N N . LEU A 1 134 ? 16.474 -0.481 -15.961 1.00 94.12 134 LEU A N 1
ATOM 978 C CA . LEU A 1 134 ? 16.494 -1.734 -15.210 1.00 94.12 134 LEU A CA 1
ATOM 979 C C . LEU A 1 134 ? 15.176 -1.982 -14.463 1.00 94.12 134 LEU A C 1
ATOM 981 O O . LEU A 1 134 ? 14.660 -3.093 -14.540 1.00 94.12 134 LEU A O 1
ATOM 985 N N . VAL A 1 135 ? 14.611 -0.962 -13.805 1.00 93.19 135 VAL A N 1
ATOM 986 C CA . VAL A 1 135 ? 13.293 -1.052 -13.145 1.00 93.19 135 VAL A CA 1
ATOM 987 C C . VAL A 1 135 ? 12.231 -1.520 -14.138 1.00 93.19 135 VAL A C 1
ATOM 989 O O . VAL A 1 135 ? 11.605 -2.544 -13.896 1.00 93.19 135 VAL A O 1
ATOM 992 N N . ASN A 1 136 ? 12.107 -0.854 -15.291 1.00 91.62 136 ASN A N 1
ATOM 993 C CA . ASN A 1 136 ? 11.104 -1.197 -16.304 1.00 91.62 13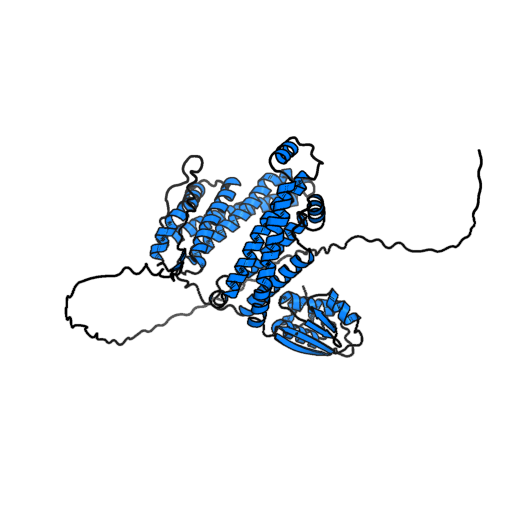6 ASN A CA 1
ATOM 994 C C . ASN A 1 136 ? 11.287 -2.618 -16.877 1.00 91.62 136 ASN A C 1
ATOM 996 O O . ASN A 1 136 ? 10.310 -3.291 -17.195 1.00 91.62 136 ASN A O 1
ATOM 1000 N N . LEU A 1 137 ? 12.535 -3.076 -17.041 1.00 94.00 137 LEU A N 1
ATOM 1001 C CA . LEU A 1 137 ? 12.831 -4.431 -17.520 1.00 94.00 137 LEU A CA 1
ATOM 1002 C C . LEU A 1 137 ? 12.487 -5.502 -16.485 1.00 94.00 137 LEU A C 1
ATOM 1004 O O . LEU A 1 137 ? 11.909 -6.527 -16.841 1.00 94.00 137 LEU A O 1
ATOM 1008 N N . ALA A 1 138 ? 12.843 -5.266 -15.222 1.00 94.12 138 ALA A N 1
ATOM 1009 C CA . ALA A 1 138 ? 12.522 -6.172 -14.131 1.00 94.12 138 ALA A CA 1
ATOM 1010 C C . ALA A 1 138 ? 11.005 -6.219 -13.886 1.00 94.12 138 ALA A C 1
ATOM 1012 O O . ALA A 1 138 ? 10.459 -7.304 -13.761 1.00 94.12 138 ALA A O 1
ATOM 1013 N N . GLU A 1 139 ? 10.311 -5.079 -13.927 1.00 91.25 139 GLU A N 1
ATOM 1014 C CA . GLU A 1 139 ? 8.851 -4.981 -13.788 1.00 91.25 139 GLU A CA 1
ATOM 1015 C C . GLU A 1 139 ? 8.099 -5.734 -14.894 1.00 91.25 139 GLU A C 1
ATOM 1017 O O . GLU A 1 139 ? 7.175 -6.494 -14.607 1.00 91.25 139 GLU A O 1
ATOM 1022 N N . ALA A 1 140 ? 8.517 -5.585 -16.156 1.00 89.00 140 ALA A N 1
ATOM 1023 C CA . ALA A 1 140 ? 7.900 -6.296 -17.274 1.00 89.00 140 ALA A CA 1
ATOM 1024 C C . ALA A 1 140 ? 8.109 -7.821 -17.186 1.00 89.00 140 ALA A C 1
ATOM 1026 O O . ALA A 1 140 ? 7.211 -8.588 -17.538 1.00 89.00 140 ALA A O 1
ATOM 1027 N N . LEU A 1 141 ? 9.277 -8.262 -16.706 1.00 93.19 141 LEU A N 1
ATOM 1028 C CA . LEU A 1 141 ? 9.584 -9.680 -16.523 1.00 93.19 141 LEU A CA 1
ATOM 1029 C C . LEU A 1 141 ? 8.891 -10.275 -15.286 1.00 93.19 141 LEU A C 1
ATOM 1031 O O . LEU A 1 141 ? 8.339 -11.366 -15.378 1.00 93.19 141 LEU A O 1
ATOM 1035 N N . GLU A 1 142 ? 8.872 -9.558 -14.160 1.00 91.12 142 GLU A N 1
ATOM 1036 C CA . GLU A 1 142 ? 8.135 -9.919 -12.940 1.00 91.12 142 GLU A CA 1
ATOM 1037 C C . GLU A 1 142 ? 6.642 -10.064 -13.242 1.00 91.12 142 GLU A C 1
ATOM 1039 O O . GLU A 1 142 ? 6.056 -11.084 -12.900 1.00 91.12 142 GLU A O 1
ATOM 1044 N N . SER A 1 143 ? 6.055 -9.110 -13.973 1.00 84.38 143 SER A N 1
ATOM 1045 C CA . SER A 1 143 ? 4.647 -9.171 -14.395 1.00 84.38 143 SER A CA 1
ATOM 1046 C C . SER A 1 143 ? 4.359 -10.413 -15.243 1.00 84.38 143 SER A C 1
ATOM 1048 O O . SER A 1 143 ? 3.401 -11.133 -14.980 1.00 84.38 143 SER A O 1
ATOM 1050 N N . PHE A 1 144 ? 5.224 -10.715 -16.220 1.00 88.31 144 PHE A N 1
ATOM 1051 C CA . PHE A 1 144 ? 5.098 -11.918 -17.048 1.00 88.31 144 PHE A CA 1
ATOM 1052 C C . PHE A 1 144 ? 5.202 -13.213 -16.221 1.00 88.31 144 PHE A C 1
ATOM 1054 O O . PHE A 1 144 ? 4.441 -14.154 -16.450 1.00 88.31 144 PHE A O 1
ATOM 1061 N N . LEU A 1 145 ? 6.128 -13.269 -15.260 1.00 89.25 145 LEU A N 1
ATOM 1062 C CA . LEU A 1 145 ? 6.313 -14.406 -14.354 1.00 89.25 145 LEU A CA 1
ATOM 1063 C C . LEU A 1 145 ? 5.098 -14.603 -13.430 1.00 89.25 145 LEU A C 1
ATOM 1065 O O . LEU A 1 145 ? 4.630 -15.734 -13.273 1.00 89.25 145 LEU A O 1
ATOM 1069 N N . ASP A 1 146 ? 4.554 -13.522 -12.869 1.00 81.88 146 ASP A N 1
ATOM 1070 C CA . ASP A 1 146 ? 3.354 -13.539 -12.025 1.00 81.88 146 ASP A CA 1
ATOM 1071 C C . ASP A 1 146 ? 2.104 -13.975 -12.815 1.00 81.88 146 ASP A C 1
ATOM 1073 O O . ASP A 1 146 ? 1.351 -14.823 -12.326 1.00 81.88 146 ASP A O 1
ATOM 1077 N N . ASP A 1 147 ? 1.923 -13.490 -14.053 1.00 81.50 147 ASP A N 1
ATOM 1078 C CA . ASP A 1 147 ? 0.829 -13.887 -14.961 1.00 81.50 147 ASP A CA 1
ATOM 1079 C C . ASP A 1 147 ? 0.835 -15.395 -15.282 1.00 81.50 147 ASP A C 1
ATOM 1081 O O . ASP A 1 147 ? -0.224 -15.989 -15.497 1.00 81.50 147 ASP A O 1
ATOM 1085 N N . HIS A 1 148 ? 2.015 -16.027 -15.277 1.00 85.00 148 HIS A N 1
ATOM 1086 C CA . HIS A 1 148 ? 2.196 -17.471 -15.480 1.00 85.00 148 HIS A CA 1
ATOM 1087 C C . HIS A 1 148 ? 2.269 -18.264 -14.160 1.00 85.00 148 HIS A C 1
ATOM 1089 O O . HIS A 1 148 ? 2.444 -19.484 -14.172 1.00 85.00 148 HIS A O 1
ATOM 1095 N N . GLY A 1 149 ? 2.136 -17.605 -13.004 1.00 78.75 149 GLY A N 1
ATOM 1096 C CA . GLY A 1 149 ? 2.195 -18.240 -11.686 1.00 78.75 149 GLY A CA 1
ATOM 1097 C C . GLY A 1 149 ? 3.572 -18.786 -11.291 1.00 78.75 149 GLY A C 1
ATOM 1098 O O . GLY A 1 149 ? 3.651 -19.680 -10.446 1.00 78.75 149 GLY A O 1
ATOM 1099 N N . ALA A 1 150 ? 4.655 -18.266 -11.876 1.00 85.75 150 ALA A N 1
ATOM 1100 C CA . ALA A 1 150 ? 6.025 -18.741 -11.662 1.00 85.75 150 ALA A CA 1
ATOM 1101 C C . ALA A 1 150 ? 6.479 -18.671 -10.200 1.00 85.75 150 ALA A C 1
ATOM 1103 O O . ALA A 1 150 ? 7.167 -19.568 -9.717 1.00 85.75 150 ALA A O 1
ATOM 1104 N N . ARG A 1 151 ? 5.987 -17.676 -9.458 1.00 79.25 151 ARG A N 1
ATOM 1105 C CA . ARG A 1 151 ? 6.210 -17.518 -8.018 1.00 79.25 151 ARG A CA 1
ATOM 1106 C C . ARG A 1 151 ? 5.665 -18.679 -7.166 1.00 79.25 151 ARG A C 1
ATOM 1108 O O . ARG A 1 151 ? 6.043 -18.808 -6.007 1.00 79.25 151 ARG A O 1
ATOM 1115 N N . TYR A 1 152 ? 4.818 -19.554 -7.716 1.00 69.56 152 TYR A N 1
ATOM 1116 C CA . TYR A 1 152 ? 4.253 -20.728 -7.014 1.00 69.56 152 TYR A CA 1
ATOM 1117 C C . TYR A 1 152 ? 4.873 -22.033 -7.481 1.00 69.56 152 TYR A C 1
ATOM 1119 O O . TYR A 1 152 ? 4.463 -23.106 -7.033 1.00 69.56 152 TYR A O 1
ATOM 1127 N N . ASN A 1 153 ? 5.843 -21.947 -8.384 1.00 84.88 153 ASN A N 1
ATOM 1128 C CA . ASN A 1 153 ? 6.499 -23.082 -8.979 1.00 84.88 153 ASN A CA 1
ATOM 1129 C C . ASN A 1 153 ? 7.902 -23.264 -8.384 1.00 84.88 153 ASN A C 1
ATOM 1131 O O . ASN A 1 153 ? 8.705 -22.343 -8.448 1.00 84.88 153 ASN A O 1
ATOM 1135 N N . GLN A 1 154 ? 8.216 -24.435 -7.825 1.00 83.75 154 GLN A N 1
ATOM 1136 C CA . GLN A 1 154 ? 9.501 -24.717 -7.169 1.00 83.75 154 GLN A CA 1
ATOM 1137 C C . GLN A 1 154 ? 10.688 -24.443 -8.094 1.00 83.75 154 GLN A C 1
ATOM 1139 O O . GLN A 1 154 ? 11.735 -24.006 -7.631 1.00 83.75 154 GLN A O 1
ATOM 1144 N N . THR A 1 155 ? 10.511 -24.664 -9.397 1.00 88.19 155 THR A N 1
ATOM 1145 C CA . THR A 1 155 ? 11.550 -24.429 -10.393 1.00 88.19 155 THR A CA 1
ATOM 1146 C C . THR A 1 155 ? 11.714 -22.938 -10.705 1.00 88.19 155 THR A C 1
ATOM 1148 O O . THR A 1 155 ? 12.844 -22.509 -10.880 1.00 88.19 155 THR A O 1
ATOM 1151 N N . PHE A 1 156 ? 10.661 -22.108 -10.731 1.00 90.19 156 PHE A N 1
ATOM 1152 C CA . PHE A 1 156 ? 10.767 -20.683 -11.121 1.00 90.19 156 PHE A CA 1
ATOM 1153 C C . PHE A 1 156 ? 10.550 -19.654 -9.990 1.00 90.19 156 PHE A C 1
ATOM 1155 O O . PHE A 1 156 ? 10.622 -18.448 -10.245 1.00 90.19 156 PHE A O 1
ATOM 1162 N N . HIS A 1 157 ? 10.330 -20.095 -8.749 1.00 87.69 157 HIS A N 1
ATOM 1163 C CA . HIS A 1 157 ? 10.141 -19.229 -7.579 1.00 87.69 157 HIS A CA 1
ATOM 1164 C C . HIS A 1 157 ? 11.364 -18.344 -7.314 1.00 87.69 157 HIS A C 1
ATOM 1166 O O . HIS A 1 157 ? 11.250 -17.121 -7.373 1.00 87.69 157 HIS A O 1
ATOM 1172 N N . ASP A 1 158 ? 12.534 -18.958 -7.114 1.00 89.25 158 ASP A N 1
ATOM 1173 C CA . ASP A 1 158 ? 13.789 -18.261 -6.804 1.00 89.25 158 ASP A CA 1
ATOM 1174 C C . ASP A 1 158 ? 14.154 -17.245 -7.907 1.00 89.25 158 ASP A C 1
ATOM 1176 O O . ASP A 1 158 ? 14.462 -16.088 -7.613 1.00 89.25 158 ASP A O 1
ATOM 1180 N N . PHE A 1 159 ? 14.000 -17.609 -9.188 1.00 94.00 159 PHE A N 1
ATOM 1181 C CA . PHE A 1 159 ? 14.121 -16.671 -10.313 1.00 94.00 159 PHE A CA 1
ATOM 1182 C C . PHE A 1 159 ? 13.182 -15.464 -10.206 1.00 94.00 159 PHE A C 1
ATOM 1184 O O . PHE A 1 159 ? 13.600 -14.331 -10.450 1.00 94.00 159 PHE A O 1
ATOM 1191 N N . THR A 1 160 ? 11.923 -15.687 -9.828 1.00 90.44 160 THR A N 1
ATOM 1192 C CA . THR A 1 160 ? 10.930 -14.612 -9.697 1.00 90.44 160 THR A CA 1
ATOM 1193 C C . THR A 1 160 ? 11.287 -13.665 -8.548 1.00 90.44 160 THR A C 1
ATOM 1195 O O . THR A 1 160 ? 11.252 -12.446 -8.729 1.00 90.44 160 THR A O 1
ATOM 1198 N N . GLU A 1 161 ? 11.726 -14.195 -7.402 1.00 91.25 161 GLU A N 1
ATOM 1199 C CA . GLU A 1 161 ? 12.188 -13.387 -6.265 1.00 91.25 161 GLU A CA 1
ATOM 1200 C C . GLU A 1 161 ? 13.474 -12.600 -6.583 1.00 91.25 161 GLU A C 1
ATOM 1202 O O . GLU A 1 161 ? 13.616 -11.450 -6.158 1.00 91.25 161 GLU A O 1
ATOM 1207 N N . LEU A 1 162 ? 14.396 -13.157 -7.379 1.00 95.00 162 LEU A N 1
ATOM 1208 C CA . LEU A 1 162 ? 15.601 -12.453 -7.842 1.00 95.00 162 LEU A CA 1
ATOM 1209 C C . LEU A 1 162 ? 15.267 -11.276 -8.776 1.00 95.00 162 LEU A C 1
ATOM 1211 O O . LEU A 1 162 ? 15.851 -10.194 -8.638 1.00 95.00 162 LEU A O 1
ATOM 1215 N N . VAL A 1 163 ? 14.303 -11.442 -9.688 1.00 95.00 163 VAL A N 1
ATOM 1216 C CA . VAL A 1 163 ? 13.824 -10.362 -10.572 1.00 95.00 163 VAL A CA 1
ATOM 1217 C C . VAL A 1 163 ? 13.113 -9.268 -9.763 1.00 95.00 163 VAL A C 1
ATOM 1219 O O . VAL A 1 163 ? 13.463 -8.091 -9.897 1.00 95.00 163 VAL A O 1
ATOM 1222 N N . ALA A 1 164 ? 12.203 -9.639 -8.857 1.00 90.25 164 ALA A N 1
ATOM 1223 C CA . ALA A 1 164 ? 11.505 -8.691 -7.983 1.00 90.25 164 ALA A CA 1
ATOM 1224 C C . ALA A 1 164 ? 12.475 -7.919 -7.065 1.00 90.25 164 ALA A C 1
ATOM 1226 O O . ALA A 1 164 ? 12.406 -6.690 -6.945 1.00 90.25 164 ALA A O 1
ATOM 1227 N N . SER A 1 165 ? 13.461 -8.616 -6.491 1.00 94.12 165 SER A N 1
ATOM 1228 C CA . SER A 1 165 ? 14.547 -8.006 -5.711 1.00 94.12 165 SER A CA 1
ATOM 1229 C C . SER A 1 165 ? 15.367 -7.026 -6.552 1.00 94.12 165 SER A C 1
ATOM 1231 O O . SER A 1 165 ? 15.691 -5.930 -6.089 1.00 94.12 165 SER A O 1
ATOM 1233 N N . THR A 1 166 ? 15.664 -7.371 -7.809 1.00 95.50 166 THR A N 1
ATOM 1234 C CA . THR A 1 166 ? 16.388 -6.490 -8.739 1.00 95.50 166 THR A CA 1
ATOM 1235 C C . THR A 1 166 ? 15.627 -5.182 -8.968 1.00 95.50 166 THR A C 1
ATOM 1237 O O . THR A 1 166 ? 16.235 -4.112 -8.892 1.00 95.50 166 THR A O 1
ATOM 1240 N N . ARG A 1 167 ? 14.299 -5.235 -9.166 1.00 94.44 167 ARG A N 1
ATOM 1241 C CA . ARG A 1 167 ? 13.448 -4.037 -9.289 1.00 94.44 167 ARG A CA 1
ATOM 1242 C C . ARG A 1 167 ? 13.505 -3.165 -8.032 1.00 94.44 167 ARG A C 1
ATOM 1244 O O . ARG A 1 167 ? 13.737 -1.959 -8.136 1.00 94.44 167 ARG A O 1
ATOM 1251 N N . GLY A 1 168 ? 13.335 -3.763 -6.851 1.00 90.25 168 GLY A N 1
ATOM 1252 C CA . GLY A 1 168 ? 13.350 -3.046 -5.570 1.00 90.25 168 GLY A CA 1
ATOM 1253 C C . GLY A 1 168 ? 14.682 -2.339 -5.290 1.00 90.25 168 GLY A C 1
ATOM 1254 O O . GLY A 1 168 ? 14.707 -1.144 -4.982 1.00 90.25 168 GLY A O 1
ATOM 1255 N N . ILE A 1 169 ? 15.804 -3.040 -5.474 1.00 95.31 169 ILE A N 1
ATOM 1256 C CA . ILE A 1 169 ? 17.146 -2.465 -5.297 1.00 95.31 169 ILE A CA 1
ATOM 1257 C C . ILE A 1 169 ? 17.436 -1.388 -6.360 1.00 95.31 169 ILE A C 1
ATOM 1259 O O . ILE A 1 169 ? 18.047 -0.367 -6.037 1.00 95.31 169 ILE A O 1
ATOM 1263 N N . ALA A 1 170 ? 16.958 -1.542 -7.600 1.00 94.62 170 ALA A N 1
ATOM 1264 C CA . ALA A 1 170 ? 17.113 -0.526 -8.646 1.00 94.62 170 ALA A CA 1
ATOM 1265 C C . ALA A 1 170 ? 16.320 0.767 -8.359 1.00 94.62 170 ALA A C 1
ATOM 1267 O O . ALA A 1 170 ? 16.840 1.859 -8.598 1.00 94.62 170 ALA A O 1
ATOM 1268 N N . LEU A 1 171 ? 15.114 0.676 -7.780 1.00 94.50 171 LEU A N 1
ATOM 1269 C CA . LEU A 1 171 ? 14.331 1.836 -7.316 1.00 94.50 171 LEU A CA 1
ATOM 1270 C C . LEU A 1 171 ? 15.028 2.589 -6.167 1.00 94.50 171 LEU A C 1
ATOM 1272 O O . LEU A 1 171 ? 15.111 3.825 -6.180 1.00 94.50 171 LEU A O 1
ATOM 1276 N N . ALA A 1 172 ? 15.589 1.854 -5.201 1.00 92.44 172 ALA A N 1
ATOM 1277 C CA . ALA A 1 172 ? 16.418 2.437 -4.147 1.00 92.44 172 ALA A CA 1
ATOM 1278 C C . ALA A 1 172 ? 17.666 3.118 -4.742 1.00 92.44 172 ALA A C 1
ATOM 1280 O O . ALA A 1 172 ? 17.957 4.274 -4.426 1.00 92.44 172 ALA A O 1
ATOM 1281 N N . GLY A 1 173 ? 18.348 2.446 -5.677 1.00 93.19 173 GLY A N 1
ATOM 1282 C CA . GLY A 1 173 ? 19.503 2.976 -6.402 1.00 93.19 173 GLY A CA 1
ATOM 1283 C C . GLY A 1 173 ? 19.181 4.261 -7.162 1.00 93.19 173 GLY A C 1
ATOM 1284 O O . GLY A 1 173 ? 19.930 5.230 -7.072 1.00 93.19 173 GLY A O 1
ATOM 1285 N N . PHE A 1 174 ? 18.036 4.329 -7.850 1.00 93.56 174 PHE A N 1
ATOM 1286 C CA . PHE A 1 174 ? 17.588 5.545 -8.534 1.00 93.56 174 PHE A CA 1
ATOM 1287 C C . PHE A 1 174 ? 17.415 6.722 -7.567 1.00 93.56 174 PHE A C 1
ATOM 1289 O O . PHE A 1 174 ? 17.851 7.838 -7.866 1.00 93.56 174 PHE A O 1
ATOM 1296 N N . SER A 1 175 ? 16.823 6.472 -6.398 1.00 92.12 175 SER A N 1
ATOM 1297 C CA . SER A 1 175 ? 16.590 7.488 -5.366 1.00 92.12 175 SER A CA 1
ATOM 1298 C C . SER A 1 175 ? 17.907 8.021 -4.786 1.00 92.12 175 SER A C 1
ATOM 1300 O O . SER A 1 175 ? 18.104 9.236 -4.698 1.00 92.12 175 SER A O 1
ATOM 1302 N N . VAL A 1 176 ? 18.856 7.129 -4.481 1.00 93.00 176 VAL A N 1
ATOM 1303 C CA . VAL A 1 176 ? 20.195 7.493 -3.984 1.00 93.00 176 VAL A CA 1
ATOM 1304 C C . VAL A 1 176 ? 21.014 8.211 -5.062 1.00 93.00 176 VAL A C 1
ATOM 1306 O O . VAL A 1 176 ? 21.602 9.255 -4.784 1.00 93.00 176 VAL A O 1
ATOM 1309 N N . ALA A 1 177 ? 20.981 7.752 -6.316 1.00 90.94 177 ALA A N 1
ATOM 1310 C CA . ALA A 1 177 ? 21.626 8.431 -7.439 1.00 90.94 177 ALA A CA 1
ATOM 1311 C C . ALA A 1 177 ? 21.004 9.815 -7.723 1.00 90.94 177 ALA A C 1
ATOM 1313 O O . ALA A 1 177 ? 21.708 10.753 -8.115 1.00 90.94 177 ALA A O 1
ATOM 1314 N N . HIS A 1 178 ? 19.693 9.988 -7.502 1.00 90.38 178 HIS A N 1
ATOM 1315 C CA . HIS A 1 178 ? 19.047 11.300 -7.542 1.00 90.38 178 HIS A CA 1
ATOM 1316 C C . HIS A 1 178 ? 19.612 12.215 -6.456 1.00 90.38 178 HIS A C 1
ATOM 1318 O O . HIS A 1 178 ? 20.096 13.298 -6.797 1.00 90.38 178 HIS A O 1
ATOM 1324 N N . LEU A 1 179 ? 19.623 11.757 -5.200 1.00 89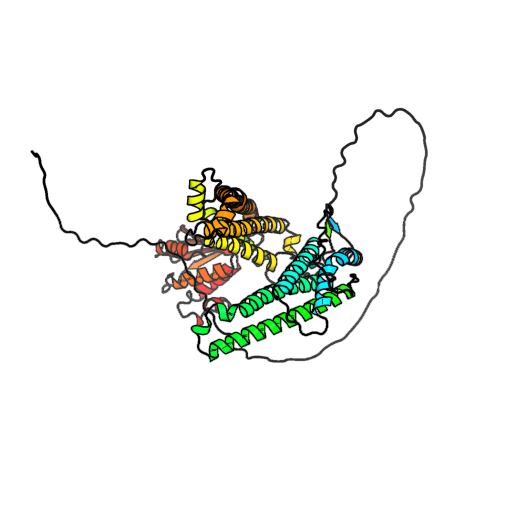.94 179 LEU A N 1
ATOM 1325 C CA . LEU A 1 179 ? 20.177 12.485 -4.059 1.00 89.94 179 LEU A CA 1
ATOM 1326 C C . LEU A 1 179 ? 21.647 12.867 -4.293 1.00 89.94 179 LEU A C 1
ATOM 1328 O O . LEU A 1 179 ? 21.954 14.056 -4.296 1.00 89.94 179 LEU A O 1
ATOM 1332 N N . LYS A 1 180 ? 22.524 11.905 -4.618 1.00 90.25 180 LYS A N 1
ATOM 1333 C CA . LYS A 1 180 ? 23.945 12.125 -4.964 1.00 90.25 180 LYS A CA 1
ATOM 1334 C C . LYS A 1 180 ? 24.114 13.214 -6.030 1.00 90.25 180 LYS A C 1
ATOM 1336 O O . LYS A 1 180 ? 24.929 14.116 -5.880 1.00 90.25 180 LYS A O 1
ATOM 1341 N N . SER A 1 181 ? 23.286 13.197 -7.078 1.00 89.00 181 SER A N 1
ATOM 1342 C CA . SER A 1 181 ? 23.348 14.189 -8.166 1.00 89.00 181 SER A CA 1
ATOM 1343 C C . SER A 1 181 ? 22.791 15.584 -7.832 1.00 89.00 181 SER A C 1
ATOM 1345 O O . SER A 1 181 ? 22.886 16.489 -8.664 1.00 89.00 181 SER A O 1
ATOM 1347 N N . ARG A 1 182 ? 22.148 15.761 -6.669 1.00 87.56 182 ARG A N 1
ATOM 1348 C CA . ARG A 1 182 ? 21.431 16.991 -6.288 1.00 87.56 182 ARG A CA 1
ATOM 1349 C C . ARG A 1 182 ? 21.788 17.531 -4.903 1.00 87.56 182 ARG A C 1
ATOM 1351 O O . ARG A 1 182 ? 21.411 18.670 -4.639 1.00 87.56 182 ARG A O 1
ATOM 1358 N N . LEU A 1 183 ? 22.515 16.786 -4.071 1.00 87.19 183 LEU A N 1
ATOM 1359 C CA . LEU A 1 183 ? 22.799 17.092 -2.664 1.00 87.19 183 LEU A CA 1
ATOM 1360 C C . LEU A 1 183 ? 23.283 18.538 -2.454 1.00 87.19 183 LEU A C 1
ATOM 1362 O O . LEU A 1 183 ? 22.616 19.322 -1.778 1.00 87.19 183 LEU A O 1
ATOM 1366 N N . SER A 1 184 ? 24.338 18.933 -3.170 1.00 84.75 184 SER A N 1
ATOM 1367 C CA . SER A 1 184 ? 24.898 20.293 -3.138 1.00 84.75 184 SER A CA 1
ATOM 1368 C C . SER A 1 184 ? 23.940 21.383 -3.642 1.00 84.75 184 SER A C 1
ATOM 1370 O O . SER A 1 184 ? 24.036 22.538 -3.236 1.00 84.75 184 SER A O 1
ATOM 1372 N N . SER A 1 185 ? 22.975 21.032 -4.500 1.00 86.75 185 SER A N 1
ATOM 1373 C CA . SER A 1 185 ? 21.966 21.960 -5.035 1.00 86.75 185 SER A CA 1
ATOM 1374 C C . SER A 1 185 ? 20.731 22.130 -4.145 1.00 86.75 185 SER A C 1
ATOM 1376 O O . SER A 1 185 ? 19.944 23.044 -4.386 1.00 86.75 185 SER A O 1
ATOM 1378 N N . TYR A 1 186 ? 20.534 21.262 -3.146 1.00 87.88 186 TYR A N 1
ATOM 1379 C CA . TYR A 1 186 ? 19.433 21.389 -2.185 1.00 87.88 186 TYR A CA 1
ATOM 1380 C C . TYR A 1 186 ? 19.741 22.383 -1.059 1.00 87.88 186 TYR A C 1
ATOM 1382 O O . TYR A 1 186 ? 18.824 22.816 -0.369 1.00 87.88 186 TYR A O 1
ATOM 1390 N N . GLY A 1 187 ? 21.011 22.747 -0.855 1.00 85.69 187 GLY A N 1
ATOM 1391 C CA . GLY A 1 187 ? 21.427 23.710 0.171 1.00 85.69 187 GLY A CA 1
ATOM 1392 C C . GLY A 1 187 ? 21.382 23.191 1.614 1.00 85.69 187 GLY A C 1
ATOM 1393 O O . GLY A 1 187 ? 21.835 23.901 2.505 1.00 85.69 187 GLY A O 1
ATOM 1394 N N . ALA A 1 188 ? 20.910 21.961 1.855 1.00 85.81 188 ALA A N 1
ATOM 1395 C CA . ALA A 1 188 ? 20.834 21.357 3.190 1.00 85.81 188 ALA A CA 1
ATOM 1396 C C . ALA A 1 188 ? 22.192 21.360 3.917 1.00 85.81 188 ALA A C 1
ATOM 1398 O O . ALA A 1 188 ? 22.274 21.766 5.072 1.00 85.81 188 ALA A O 1
ATOM 1399 N N . GLN A 1 189 ? 23.270 21.025 3.197 1.00 87.94 189 GLN A N 1
ATOM 1400 C CA . GLN A 1 189 ? 24.647 21.025 3.708 1.00 87.94 189 GLN A CA 1
ATOM 1401 C C . GLN A 1 189 ? 25.102 22.387 4.263 1.00 87.94 189 GLN A C 1
ATOM 1403 O O . GLN A 1 189 ? 25.967 22.427 5.127 1.00 87.94 189 GLN A O 1
ATOM 1408 N N . ALA A 1 190 ? 24.515 23.505 3.817 1.00 87.56 190 ALA A N 1
ATOM 1409 C CA . ALA A 1 190 ? 24.851 24.840 4.322 1.00 87.56 190 ALA A CA 1
ATOM 1410 C C . ALA A 1 190 ? 24.250 25.146 5.712 1.00 87.56 190 ALA A C 1
ATOM 1412 O O . ALA A 1 190 ? 24.500 26.217 6.259 1.00 87.56 190 ALA A O 1
ATOM 1413 N N . SER A 1 191 ? 23.428 24.241 6.256 1.00 88.44 191 SER A N 1
ATOM 1414 C CA . SER A 1 191 ? 22.827 24.326 7.598 1.00 88.44 191 SER A CA 1
ATOM 1415 C C . SER A 1 191 ? 23.321 23.227 8.551 1.00 88.44 191 SER A C 1
ATOM 1417 O O . SER A 1 191 ? 22.770 23.089 9.639 1.00 88.44 191 SER A O 1
ATOM 1419 N N . MET A 1 192 ? 24.321 22.442 8.140 1.00 90.75 192 MET A N 1
ATOM 1420 C CA . MET A 1 192 ? 24.909 21.328 8.897 1.00 90.75 192 MET A CA 1
ATOM 1421 C C . MET A 1 192 ? 26.336 21.682 9.328 1.00 90.75 192 MET A C 1
ATOM 1423 O O . MET A 1 192 ? 26.963 22.555 8.724 1.00 90.75 192 MET A O 1
ATOM 1427 N N . GLU A 1 193 ? 26.881 20.996 10.333 1.00 93.81 193 GLU A N 1
ATOM 1428 C CA . GLU A 1 193 ? 28.320 21.098 10.609 1.00 93.81 193 GLU A CA 1
ATOM 1429 C C . GLU A 1 193 ? 29.139 20.416 9.494 1.00 93.81 193 GLU A C 1
ATOM 1431 O O . GLU A 1 193 ? 28.703 19.419 8.912 1.00 93.81 193 GLU A O 1
ATOM 1436 N N . ASP A 1 194 ? 30.362 20.896 9.220 1.00 91.38 194 ASP A N 1
ATOM 1437 C CA . ASP A 1 194 ? 31.247 20.335 8.176 1.00 91.38 194 ASP A CA 1
ATOM 1438 C C . ASP A 1 194 ? 31.427 18.809 8.314 1.00 91.38 194 ASP A C 1
ATOM 1440 O O . ASP A 1 194 ? 31.481 18.079 7.320 1.00 91.38 194 ASP A O 1
ATOM 1444 N N . LYS A 1 195 ? 31.483 18.317 9.561 1.00 93.50 195 LYS A N 1
ATOM 1445 C CA . LYS A 1 195 ? 31.587 16.890 9.882 1.00 93.50 195 LYS A CA 1
ATOM 1446 C C . LYS A 1 195 ? 30.326 16.122 9.482 1.00 93.50 195 LYS A C 1
ATOM 1448 O O . LYS A 1 195 ? 30.443 15.113 8.795 1.00 93.50 195 LYS A O 1
ATOM 1453 N N . GLU A 1 196 ? 29.145 16.600 9.869 1.00 91.44 196 GLU A N 1
ATOM 1454 C CA . GLU A 1 196 ? 27.863 15.960 9.537 1.00 91.44 196 GLU A CA 1
ATOM 1455 C C . GLU A 1 196 ? 27.616 15.961 8.023 1.00 91.44 196 GLU A C 1
ATOM 1457 O O . GLU A 1 196 ? 27.152 14.971 7.461 1.00 91.44 196 GLU A O 1
ATOM 1462 N N . SER A 1 197 ? 27.973 17.057 7.346 1.00 89.62 197 SER A N 1
ATOM 1463 C CA . SER A 1 197 ? 27.900 17.178 5.887 1.00 89.62 197 SER A CA 1
ATOM 1464 C C . SER A 1 197 ? 28.787 16.137 5.187 1.00 89.62 197 SER A C 1
ATOM 1466 O O . SER A 1 197 ? 28.337 15.4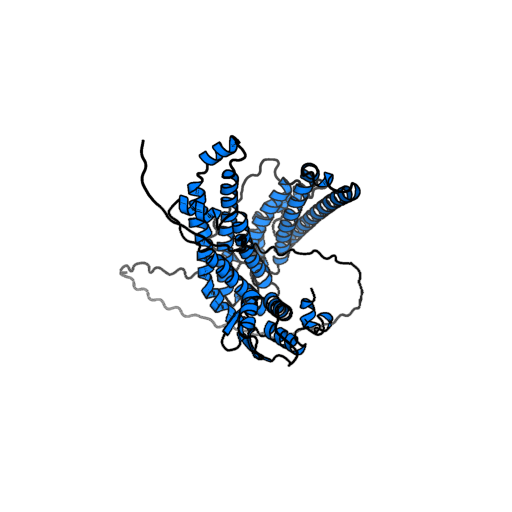58 4.263 1.00 89.62 197 SER A O 1
ATOM 1468 N N . SER A 1 198 ? 30.020 15.941 5.671 1.00 90.56 198 SER A N 1
ATOM 1469 C CA . SER A 1 198 ? 30.933 14.913 5.154 1.00 90.56 198 SER A CA 1
ATOM 1470 C C . SER A 1 198 ? 30.471 13.485 5.479 1.00 90.56 198 SER A C 1
ATOM 1472 O O . SER A 1 198 ? 30.589 12.594 4.636 1.00 90.56 198 SER A O 1
ATOM 1474 N N . GLU A 1 199 ? 29.897 13.254 6.664 1.00 92.12 199 GLU A N 1
ATOM 1475 C CA . GLU A 1 199 ? 29.309 11.964 7.051 1.00 92.12 199 GLU A CA 1
ATOM 1476 C C . GLU A 1 199 ? 28.083 11.618 6.186 1.00 92.12 199 GLU A C 1
ATOM 1478 O O . GLU A 1 199 ? 27.944 10.468 5.765 1.00 92.12 199 GLU A O 1
ATOM 1483 N N . LEU A 1 200 ? 27.255 12.607 5.827 1.00 90.38 200 LEU A N 1
ATOM 1484 C CA . LEU A 1 200 ? 26.144 12.454 4.884 1.00 90.38 200 LEU A CA 1
ATOM 1485 C C . LEU A 1 200 ? 26.630 12.112 3.466 1.00 90.38 200 LEU A C 1
ATOM 1487 O O . LEU A 1 200 ? 26.119 11.168 2.863 1.00 90.38 200 LEU A O 1
ATOM 1491 N N . GLU A 1 201 ? 27.627 12.828 2.936 1.00 91.94 201 GLU A N 1
ATOM 1492 C CA . GLU A 1 201 ? 28.230 12.510 1.632 1.00 91.94 201 GLU A CA 1
ATOM 1493 C C . GLU A 1 201 ? 28.797 11.082 1.606 1.00 91.94 201 GLU A C 1
ATOM 1495 O O . GLU A 1 201 ? 28.503 10.309 0.690 1.00 91.94 201 GLU A O 1
ATOM 1500 N N . ALA A 1 202 ? 29.540 10.693 2.646 1.00 91.88 202 ALA A N 1
ATOM 1501 C CA . ALA A 1 202 ? 30.096 9.350 2.778 1.00 91.88 202 ALA A CA 1
ATOM 1502 C C . ALA A 1 202 ? 29.008 8.267 2.901 1.00 91.88 202 ALA A C 1
ATOM 1504 O O . ALA A 1 202 ? 29.155 7.182 2.331 1.00 91.88 202 ALA A O 1
ATOM 1505 N N . ALA A 1 203 ? 27.906 8.544 3.606 1.00 93.12 203 ALA A N 1
ATOM 1506 C CA . ALA A 1 203 ? 26.769 7.633 3.717 1.00 93.12 203 ALA A CA 1
ATOM 1507 C C . ALA A 1 203 ? 26.048 7.446 2.371 1.00 93.12 203 ALA A C 1
ATOM 1509 O O . ALA A 1 203 ? 25.745 6.309 1.997 1.00 93.12 203 ALA A O 1
ATOM 1510 N N . VAL A 1 204 ? 25.823 8.527 1.616 1.00 93.00 204 VAL A N 1
ATOM 1511 C CA . VAL A 1 204 ? 25.229 8.480 0.269 1.00 93.00 204 VAL A CA 1
ATOM 1512 C C . VAL A 1 204 ? 26.121 7.685 -0.688 1.00 93.00 204 VAL A C 1
ATOM 1514 O O . VAL A 1 204 ? 25.626 6.788 -1.371 1.00 93.00 204 VAL A O 1
ATOM 1517 N N . GLU A 1 205 ? 27.432 7.937 -0.691 1.00 92.50 205 GLU A N 1
ATOM 1518 C CA . GLU A 1 205 ? 28.385 7.237 -1.561 1.00 92.50 205 GLU A CA 1
ATOM 1519 C C . GLU A 1 205 ? 28.478 5.740 -1.229 1.00 92.50 205 GLU A C 1
ATOM 1521 O O . GLU A 1 205 ? 28.352 4.889 -2.112 1.00 92.50 205 GLU A O 1
ATOM 1526 N N . LYS A 1 206 ? 28.611 5.402 0.062 1.00 92.69 206 LYS A N 1
ATOM 1527 C CA . LYS A 1 206 ? 28.617 4.014 0.552 1.00 92.69 206 LYS A CA 1
ATOM 1528 C C . LYS A 1 206 ? 27.337 3.274 0.162 1.00 92.69 206 LYS A C 1
ATOM 1530 O O . LYS A 1 206 ? 27.400 2.113 -0.241 1.00 92.69 206 LYS A O 1
ATOM 1535 N N . THR A 1 207 ? 26.187 3.937 0.275 1.00 91.69 207 THR A N 1
ATOM 1536 C CA . THR A 1 207 ? 24.890 3.357 -0.090 1.00 91.69 207 THR A CA 1
ATOM 1537 C C . THR A 1 207 ? 24.801 3.128 -1.597 1.00 91.69 207 THR A C 1
ATOM 1539 O O . THR A 1 207 ? 24.399 2.046 -2.017 1.00 91.69 207 THR A O 1
ATOM 1542 N N . ASN A 1 208 ? 25.241 4.084 -2.424 1.00 91.00 208 ASN A N 1
ATOM 1543 C CA . ASN A 1 208 ? 25.210 3.928 -3.879 1.00 91.00 208 ASN A CA 1
ATOM 1544 C C . ASN A 1 208 ? 26.126 2.787 -4.357 1.00 91.00 208 ASN A C 1
ATOM 1546 O O . ASN A 1 208 ? 25.716 1.971 -5.183 1.00 91.00 208 ASN A O 1
ATOM 1550 N N . ALA A 1 209 ? 27.327 2.674 -3.778 1.00 91.06 209 ALA A N 1
ATOM 1551 C CA . ALA A 1 209 ? 28.257 1.582 -4.057 1.00 91.06 209 ALA A CA 1
ATOM 1552 C C . ALA A 1 209 ? 27.683 0.206 -3.662 1.00 91.06 209 ALA A C 1
ATOM 1554 O O . ALA A 1 209 ? 27.758 -0.739 -4.449 1.00 91.06 209 ALA A O 1
ATOM 1555 N N . PHE A 1 210 ? 27.061 0.099 -2.480 1.00 93.12 210 PHE A N 1
ATOM 1556 C CA . PHE A 1 210 ? 26.394 -1.130 -2.037 1.00 93.12 210 PHE A CA 1
ATOM 1557 C C . PHE A 1 210 ? 25.243 -1.531 -2.969 1.00 93.12 210 PHE A C 1
ATOM 1559 O O . PHE A 1 210 ? 25.177 -2.684 -3.391 1.00 93.12 210 PHE A O 1
ATOM 1566 N N . LEU A 1 211 ? 24.364 -0.590 -3.334 1.00 92.88 211 LEU A N 1
ATOM 1567 C CA . LEU A 1 211 ? 23.227 -0.860 -4.220 1.00 92.88 211 LEU A CA 1
ATOM 1568 C C . LEU A 1 211 ? 23.692 -1.269 -5.627 1.00 92.88 211 LEU A C 1
ATOM 1570 O O . LEU A 1 211 ? 23.165 -2.228 -6.185 1.00 92.88 211 LEU A O 1
ATOM 1574 N N . GLY A 1 212 ? 24.726 -0.619 -6.172 1.00 91.25 212 GLY A N 1
ATOM 1575 C CA . GLY A 1 212 ? 25.337 -1.014 -7.445 1.00 91.25 212 GLY A CA 1
ATOM 1576 C C . GLY A 1 212 ? 25.922 -2.432 -7.416 1.00 91.25 212 GLY A C 1
ATOM 1577 O O . GLY A 1 212 ? 25.704 -3.208 -8.346 1.00 91.25 212 GLY A O 1
ATOM 1578 N N . GLN A 1 213 ? 26.605 -2.806 -6.327 1.00 91.44 213 GLN A N 1
ATOM 1579 C CA . GLN A 1 213 ? 27.112 -4.169 -6.139 1.00 91.44 213 GLN A CA 1
ATOM 1580 C C . GLN A 1 213 ? 25.973 -5.191 -5.985 1.00 91.44 213 GLN A C 1
ATOM 1582 O O . GLN A 1 213 ? 26.031 -6.266 -6.581 1.00 91.44 213 GLN A O 1
ATOM 1587 N N . ALA A 1 214 ? 24.926 -4.860 -5.224 1.00 92.56 214 ALA A N 1
ATOM 1588 C CA . ALA A 1 214 ? 23.761 -5.720 -5.039 1.00 92.56 214 ALA A CA 1
ATOM 1589 C C . ALA A 1 214 ? 23.029 -5.984 -6.367 1.00 92.56 214 ALA A C 1
ATOM 1591 O O . ALA A 1 214 ? 22.705 -7.134 -6.650 1.00 92.56 214 ALA A O 1
ATOM 1592 N N . ILE A 1 215 ? 22.855 -4.964 -7.218 1.00 94.12 215 ILE A N 1
ATOM 1593 C CA . ILE A 1 215 ? 22.301 -5.118 -8.576 1.00 94.12 215 ILE A CA 1
ATOM 1594 C C . ILE A 1 215 ? 23.154 -6.079 -9.411 1.00 94.12 215 ILE A C 1
ATOM 1596 O O . ILE A 1 215 ? 22.611 -6.991 -10.027 1.00 94.12 215 ILE A O 1
ATOM 1600 N N . GLY A 1 216 ? 24.482 -5.913 -9.414 1.00 91.75 216 GLY A N 1
ATOM 1601 C CA . GLY A 1 216 ? 25.385 -6.806 -10.148 1.00 91.75 216 GLY A CA 1
ATOM 1602 C C . GLY A 1 216 ? 25.268 -8.268 -9.699 1.00 91.75 216 GLY A C 1
ATOM 1603 O O . GLY A 1 216 ? 25.157 -9.163 -10.536 1.00 91.75 216 GLY A O 1
ATOM 1604 N N . ASN A 1 217 ? 25.217 -8.500 -8.384 1.00 93.06 217 ASN A N 1
ATOM 1605 C CA . ASN A 1 217 ? 25.041 -9.834 -7.807 1.00 93.06 217 ASN A CA 1
ATOM 1606 C C . ASN A 1 217 ? 23.677 -10.450 -8.173 1.00 93.06 217 ASN A C 1
ATOM 1608 O O . ASN A 1 217 ? 23.622 -11.616 -8.555 1.00 93.06 217 ASN A O 1
ATOM 1612 N N . LEU A 1 218 ? 22.586 -9.679 -8.076 1.00 94.75 218 LEU A N 1
ATOM 1613 C CA . LEU A 1 218 ? 21.229 -10.143 -8.388 1.00 94.75 218 LEU A CA 1
ATOM 1614 C C . LEU A 1 218 ? 21.050 -10.453 -9.878 1.00 94.75 218 LEU A C 1
ATOM 1616 O O . LEU A 1 218 ? 20.433 -11.462 -10.216 1.00 94.75 218 LEU A O 1
ATOM 1620 N N . LEU A 1 219 ? 21.623 -9.640 -10.771 1.00 93.56 219 LEU A N 1
ATOM 1621 C CA . LEU A 1 219 ? 21.599 -9.891 -12.214 1.00 93.56 219 LEU A CA 1
ATOM 1622 C C . LEU A 1 219 ? 22.377 -11.159 -12.590 1.00 93.56 219 LEU A C 1
ATOM 1624 O O . LEU A 1 219 ? 21.891 -11.947 -13.398 1.00 93.56 219 LEU A O 1
ATOM 1628 N N . GLU A 1 220 ? 23.551 -11.382 -11.996 1.00 92.25 220 GLU A N 1
ATOM 1629 C CA . GLU A 1 220 ? 24.341 -12.593 -12.249 1.00 92.25 220 GLU A CA 1
ATOM 1630 C C . GLU A 1 220 ? 23.671 -13.848 -11.669 1.00 92.25 220 GLU A C 1
ATOM 1632 O O . GLU A 1 220 ? 23.597 -14.867 -12.356 1.00 92.25 220 GLU A O 1
ATOM 1637 N N . ALA A 1 221 ? 23.096 -13.759 -10.464 1.00 94.31 221 ALA A N 1
ATOM 1638 C CA . ALA A 1 221 ? 22.292 -14.834 -9.884 1.00 94.31 221 ALA A CA 1
ATOM 1639 C C . ALA A 1 221 ? 21.083 -15.160 -10.774 1.00 94.31 221 ALA A C 1
ATOM 1641 O O . ALA A 1 221 ? 20.906 -16.313 -11.150 1.00 94.31 221 ALA A O 1
ATOM 1642 N N . SER A 1 222 ? 20.323 -14.147 -11.213 1.00 94.00 222 SER A N 1
ATOM 1643 C CA . SER A 1 222 ? 19.196 -14.310 -12.148 1.00 94.00 222 SER A CA 1
ATOM 1644 C C . SER A 1 222 ? 19.623 -14.998 -13.451 1.00 94.00 222 SER A C 1
ATOM 1646 O O . SER A 1 222 ? 18.890 -15.815 -14.006 1.00 94.00 222 SER A O 1
ATOM 1648 N N . ARG A 1 223 ? 20.821 -14.679 -13.954 1.00 91.94 223 ARG A N 1
ATOM 1649 C CA . ARG A 1 223 ? 21.378 -15.245 -15.189 1.00 91.94 223 ARG A CA 1
ATOM 1650 C C . ARG A 1 223 ? 21.775 -16.714 -15.027 1.00 91.94 223 ARG A C 1
ATOM 1652 O O . ARG A 1 223 ? 21.507 -17.510 -15.927 1.00 91.94 223 ARG A O 1
ATOM 1659 N N . GLN A 1 224 ? 22.407 -17.069 -13.907 1.00 92.19 224 GLN A N 1
ATOM 1660 C CA . GLN A 1 224 ? 22.732 -18.456 -13.565 1.00 92.19 224 GLN A CA 1
ATOM 1661 C C . GLN A 1 224 ? 21.450 -19.282 -13.397 1.00 92.19 224 GLN A C 1
ATOM 1663 O O . GLN A 1 224 ? 21.281 -20.305 -14.057 1.00 92.19 224 GLN A O 1
ATOM 1668 N N . GLU A 1 225 ? 20.538 -18.781 -12.572 1.00 93.56 225 GLU A N 1
ATOM 1669 C CA . GLU A 1 225 ? 19.238 -19.360 -12.252 1.00 93.56 225 GLU A CA 1
ATOM 1670 C C . GLU A 1 225 ? 18.444 -19.712 -13.524 1.00 93.56 225 GLU A C 1
ATOM 1672 O O . GLU A 1 225 ? 18.057 -20.867 -13.729 1.00 93.56 225 GLU A O 1
ATOM 1677 N N . ALA A 1 226 ? 18.284 -18.748 -14.438 1.00 91.44 226 ALA A N 1
ATOM 1678 C CA . ALA A 1 226 ? 17.610 -18.945 -15.720 1.00 91.44 226 ALA A CA 1
ATOM 1679 C C . ALA A 1 226 ? 18.300 -20.009 -16.598 1.00 91.44 226 ALA A C 1
ATOM 1681 O O . ALA A 1 226 ? 17.629 -20.867 -17.179 1.00 91.44 226 ALA A O 1
ATOM 1682 N N . ALA A 1 227 ? 19.635 -19.993 -16.676 1.00 90.06 227 ALA A N 1
ATOM 1683 C CA . ALA A 1 227 ? 20.398 -20.949 -17.478 1.00 90.06 227 ALA A CA 1
ATOM 1684 C C . ALA A 1 227 ? 20.278 -22.393 -16.952 1.00 90.06 227 ALA A C 1
ATOM 1686 O O . ALA A 1 227 ? 20.114 -23.322 -17.743 1.00 90.06 227 ALA A O 1
ATOM 1687 N N . GLU A 1 228 ? 20.303 -22.587 -15.630 1.00 91.69 228 GLU A N 1
ATOM 1688 C CA . GLU A 1 228 ? 20.094 -23.892 -14.982 1.00 91.69 228 GLU A CA 1
ATOM 1689 C C . GLU A 1 228 ? 18.705 -24.483 -15.280 1.00 91.69 228 GLU A C 1
ATOM 1691 O O . GLU A 1 228 ? 18.548 -25.702 -15.339 1.00 91.69 228 GLU A O 1
ATOM 1696 N N . ARG A 1 229 ? 17.714 -23.623 -15.542 1.00 89.94 229 ARG A N 1
ATOM 1697 C CA . ARG A 1 229 ? 16.321 -23.989 -15.859 1.00 89.94 229 ARG A CA 1
ATOM 1698 C C . ARG A 1 229 ? 16.050 -24.127 -17.357 1.00 89.94 229 ARG A C 1
ATOM 1700 O O . ARG A 1 229 ? 14.905 -24.286 -17.771 1.00 89.94 229 ARG A O 1
ATOM 1707 N N . GLY A 1 230 ? 17.097 -24.083 -18.183 1.00 87.12 230 GLY A N 1
ATOM 1708 C CA . GLY A 1 230 ? 17.001 -24.238 -19.635 1.00 87.12 230 GLY A CA 1
ATOM 1709 C C . GLY A 1 230 ? 16.444 -23.016 -20.370 1.00 87.12 230 GLY A C 1
ATOM 1710 O O . GLY A 1 230 ? 16.124 -23.118 -21.555 1.00 87.12 230 GLY A O 1
ATOM 1711 N N . VAL A 1 231 ? 16.338 -21.861 -19.706 1.00 88.69 231 VAL A N 1
ATOM 1712 C CA . VAL A 1 231 ? 15.945 -20.601 -20.346 1.00 88.69 231 VAL A CA 1
ATOM 1713 C C . VAL A 1 231 ? 17.089 -20.130 -21.248 1.00 88.69 231 VAL A C 1
ATOM 1715 O O . VAL A 1 231 ? 18.256 -20.121 -20.851 1.00 88.69 231 VAL A O 1
ATOM 1718 N N . SER A 1 232 ? 16.771 -19.724 -22.479 1.00 83.50 232 SER A N 1
ATOM 1719 C CA . SER A 1 232 ? 17.775 -19.270 -23.449 1.00 83.50 232 SER A CA 1
ATOM 1720 C C . SER A 1 232 ? 18.349 -17.896 -23.079 1.00 83.50 232 SER A C 1
ATOM 1722 O O . SER A 1 232 ? 17.837 -16.864 -23.510 1.00 83.50 232 SER A O 1
ATOM 1724 N N . VAL A 1 233 ? 19.451 -17.881 -22.328 1.00 82.69 233 VAL A N 1
ATOM 1725 C CA . VAL A 1 233 ? 20.185 -16.660 -21.963 1.00 82.69 233 VAL A CA 1
ATOM 1726 C C . VAL A 1 233 ? 21.012 -16.137 -23.143 1.00 82.69 233 VAL A C 1
ATOM 1728 O O . VAL A 1 233 ? 21.857 -16.842 -23.695 1.00 82.69 233 VAL A O 1
ATOM 1731 N N . THR A 1 234 ? 20.810 -14.869 -23.503 1.00 83.50 234 THR A N 1
ATOM 1732 C CA . THR A 1 234 ? 21.618 -14.178 -24.518 1.00 83.50 234 THR A CA 1
ATOM 1733 C C . THR A 1 234 ? 23.035 -13.875 -24.020 1.00 83.50 234 THR A C 1
ATOM 1735 O O . THR A 1 234 ? 23.235 -13.454 -22.880 1.00 83.50 234 THR A O 1
ATOM 1738 N N . ALA A 1 235 ? 24.027 -14.050 -24.895 1.00 80.81 235 ALA A N 1
ATOM 1739 C CA . ALA A 1 235 ? 25.411 -13.626 -24.660 1.00 80.81 235 ALA A CA 1
ATOM 1740 C C . ALA A 1 235 ? 25.702 -12.215 -25.213 1.00 80.81 235 ALA A C 1
ATOM 1742 O O . ALA A 1 235 ? 26.810 -11.702 -25.065 1.00 80.81 235 ALA A O 1
ATOM 1743 N N . GLU A 1 236 ? 24.732 -11.595 -25.892 1.00 83.94 236 GLU A N 1
ATOM 1744 C CA . GLU A 1 236 ? 24.890 -10.268 -26.481 1.00 83.94 236 GLU A CA 1
ATOM 1745 C C . GLU A 1 236 ? 24.637 -9.172 -25.443 1.00 83.94 236 GLU A C 1
ATOM 1747 O O . GLU A 1 236 ? 23.752 -9.285 -24.595 1.00 83.94 236 GLU A O 1
ATOM 1752 N N . GLY A 1 237 ? 25.387 -8.075 -25.543 1.00 80.44 237 GLY A N 1
ATOM 1753 C CA . GLY A 1 237 ? 25.022 -6.823 -24.890 1.00 80.44 237 GLY A CA 1
ATOM 1754 C C . GLY A 1 237 ? 23.860 -6.121 -25.596 1.00 80.44 237 GLY A C 1
ATOM 1755 O O . GLY A 1 237 ? 23.293 -6.587 -26.591 1.00 80.44 237 GLY A O 1
ATOM 1756 N N . GLU A 1 238 ? 23.529 -4.941 -25.093 1.00 78.69 238 GLU A N 1
ATOM 1757 C CA . GLU A 1 238 ? 22.610 -4.030 -25.765 1.00 78.69 238 GLU A CA 1
ATOM 1758 C C . GLU A 1 238 ? 23.126 -3.606 -27.156 1.00 78.69 238 GLU A C 1
ATOM 1760 O O . GLU A 1 238 ? 24.313 -3.290 -27.319 1.00 78.69 238 GLU A O 1
ATOM 1765 N N . PRO A 1 239 ? 22.247 -3.554 -28.176 1.00 73.81 239 PRO A N 1
ATOM 1766 C CA . PRO A 1 239 ? 22.625 -3.070 -29.497 1.00 73.81 239 PRO A CA 1
ATOM 1767 C C . PRO A 1 239 ? 23.051 -1.599 -29.434 1.00 73.81 239 PRO A C 1
ATOM 1769 O O . PRO 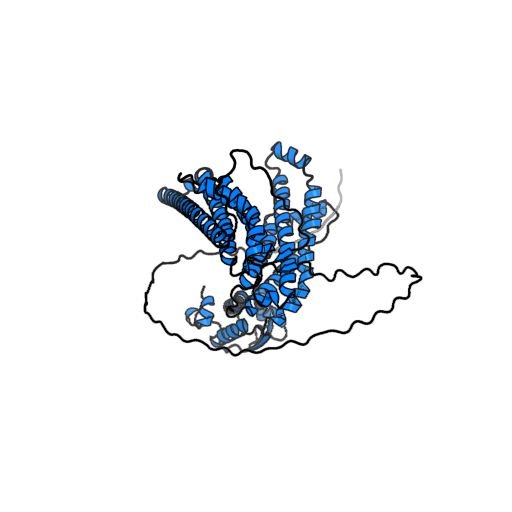A 1 239 ? 22.453 -0.782 -28.738 1.00 73.81 239 PRO A O 1
ATOM 1772 N N . HIS A 1 240 ? 24.080 -1.239 -30.202 1.00 55.31 240 HIS A N 1
ATOM 1773 C CA . HIS A 1 240 ? 24.574 0.137 -30.271 1.00 55.31 240 HIS A CA 1
ATOM 1774 C C . HIS A 1 240 ? 23.615 1.016 -31.096 1.00 55.31 240 HIS A C 1
ATOM 1776 O O . HIS A 1 240 ? 23.780 1.176 -32.305 1.00 55.31 240 HIS A O 1
ATOM 1782 N N . GLY A 1 241 ? 22.603 1.584 -30.441 1.00 52.53 241 GLY A N 1
ATOM 1783 C CA . GLY A 1 241 ? 21.605 2.462 -31.052 1.00 52.53 241 GLY A CA 1
ATOM 1784 C C . GLY A 1 241 ? 20.455 2.792 -30.094 1.00 52.53 241 GLY A C 1
ATOM 1785 O O . GLY A 1 241 ? 20.438 2.297 -28.968 1.00 52.53 241 GLY A O 1
ATOM 1786 N N . PRO A 1 242 ? 19.486 3.633 -30.504 1.00 44.84 242 PRO A N 1
ATOM 1787 C CA . PRO A 1 242 ? 18.252 3.804 -29.742 1.00 44.84 242 PRO A CA 1
ATOM 1788 C C . PRO A 1 242 ? 17.500 2.461 -29.650 1.00 44.84 242 PRO A C 1
ATOM 1790 O O . PRO A 1 242 ? 17.524 1.693 -30.617 1.00 44.84 242 PRO A O 1
ATOM 1793 N N . PRO A 1 243 ? 16.834 2.161 -28.520 1.00 51.22 243 PRO A N 1
ATOM 1794 C CA . PRO A 1 243 ? 16.198 0.866 -28.307 1.00 51.22 243 PRO A CA 1
ATOM 1795 C C . PRO A 1 243 ? 15.117 0.601 -29.359 1.00 51.22 243 PRO A C 1
ATOM 1797 O O . PRO A 1 243 ? 14.211 1.413 -29.560 1.00 51.22 243 PRO A O 1
ATOM 1800 N N . SER A 1 244 ? 15.198 -0.560 -30.013 1.00 44.59 244 SER A N 1
ATOM 1801 C CA . SER A 1 244 ? 14.110 -1.049 -30.857 1.00 44.59 244 SER A CA 1
ATOM 1802 C C . SER A 1 244 ? 13.002 -1.566 -29.947 1.00 44.59 244 SER A C 1
ATOM 1804 O O . SER A 1 244 ? 13.209 -2.509 -29.185 1.00 44.59 244 SER A O 1
ATOM 1806 N N . ASN A 1 245 ? 11.843 -0.915 -29.982 1.00 42.44 245 ASN A N 1
ATOM 1807 C CA . ASN A 1 245 ? 10.761 -1.175 -29.041 1.00 42.44 245 ASN A CA 1
ATOM 1808 C C . ASN A 1 245 ? 9.972 -2.430 -29.468 1.00 42.44 245 ASN A C 1
ATOM 1810 O O . ASN A 1 245 ? 8.925 -2.327 -30.102 1.00 42.44 245 ASN A O 1
ATOM 1814 N N . THR A 1 246 ? 10.487 -3.622 -29.152 1.00 42.44 246 THR A N 1
ATOM 1815 C CA . THR A 1 246 ? 9.836 -4.918 -29.432 1.00 42.44 246 THR A CA 1
ATOM 1816 C C . THR A 1 246 ? 9.126 -5.490 -28.205 1.00 42.44 246 THR A C 1
ATOM 1818 O O . THR A 1 246 ? 9.202 -6.684 -27.926 1.00 42.44 246 THR A O 1
ATOM 1821 N N . ALA A 1 247 ? 8.405 -4.638 -27.474 1.00 39.44 247 ALA A N 1
ATOM 1822 C CA . ALA A 1 247 ? 7.431 -5.074 -26.480 1.00 39.44 247 ALA A CA 1
ATOM 1823 C C . ALA A 1 247 ? 6.134 -5.504 -27.190 1.00 39.44 247 ALA A C 1
ATOM 1825 O O . ALA A 1 247 ? 5.170 -4.742 -27.276 1.00 39.44 247 ALA A O 1
ATOM 1826 N N . SER A 1 248 ? 6.109 -6.728 -27.721 1.00 39.78 248 SER A N 1
ATOM 1827 C CA . SER A 1 248 ? 4.885 -7.347 -28.248 1.00 39.78 248 SER A CA 1
ATOM 1828 C C . SER A 1 248 ? 4.000 -7.858 -27.105 1.00 39.78 248 SER A C 1
ATOM 1830 O O . SER A 1 248 ? 3.816 -9.060 -26.938 1.00 39.78 248 SER A O 1
ATOM 1832 N N . GLY A 1 249 ? 3.434 -6.939 -26.317 1.00 41.03 249 GLY A N 1
ATOM 1833 C CA . GLY A 1 249 ? 2.331 -7.237 -25.397 1.00 41.03 249 GLY A CA 1
ATOM 1834 C C . GLY A 1 249 ? 1.058 -7.507 -26.200 1.00 41.03 249 GLY A C 1
ATOM 1835 O O . GLY A 1 249 ? 0.287 -6.588 -26.463 1.00 41.03 249 GLY A O 1
ATOM 1836 N N . GLY A 1 250 ? 0.898 -8.745 -26.679 1.00 35.97 250 GLY A N 1
ATOM 1837 C CA . GLY A 1 250 ? 0.047 -9.047 -27.833 1.00 35.97 250 GLY A CA 1
ATOM 1838 C C . GLY A 1 250 ? -0.757 -10.343 -27.754 1.00 35.97 250 GLY A C 1
ATOM 1839 O O . GLY A 1 250 ? -0.689 -11.143 -28.679 1.00 35.97 250 GLY A O 1
ATOM 1840 N N . GLY A 1 251 ? -1.576 -10.502 -26.712 1.00 40.28 251 GLY A N 1
ATOM 1841 C CA . GLY A 1 251 ? -2.836 -11.249 -26.814 1.00 40.28 251 GLY A CA 1
ATOM 1842 C C . GLY A 1 251 ? -2.768 -12.771 -26.983 1.00 40.28 251 GLY A C 1
ATOM 1843 O O . GLY A 1 251 ? -3.399 -13.299 -27.900 1.00 40.28 251 GLY A O 1
ATOM 1844 N N . GLU A 1 252 ? -2.147 -13.490 -26.046 1.00 45.78 252 GLU A N 1
ATOM 1845 C CA . GLU A 1 252 ? -2.586 -14.866 -25.787 1.00 45.78 252 GLU A CA 1
ATOM 1846 C C . GLU A 1 252 ? -3.916 -14.824 -25.013 1.00 45.78 252 GLU A C 1
ATOM 1848 O O . GLU A 1 252 ? -3.988 -14.411 -23.858 1.00 45.78 252 GLU A O 1
ATOM 1853 N N . LEU A 1 253 ? -5.004 -15.220 -25.684 1.00 45.75 253 LEU A N 1
ATOM 1854 C CA . LEU A 1 253 ? -6.349 -15.346 -25.096 1.00 45.75 253 LEU A CA 1
ATOM 1855 C C . LEU A 1 253 ? -6.479 -16.546 -24.137 1.00 45.75 253 LEU A C 1
ATOM 1857 O O . LEU A 1 253 ? -7.537 -16.735 -23.538 1.00 45.75 253 LEU A O 1
ATOM 1861 N N . LEU A 1 254 ? -5.424 -17.353 -24.022 1.00 49.31 254 LEU A N 1
ATOM 1862 C CA . LEU A 1 254 ? -5.312 -18.513 -23.151 1.00 49.31 254 LEU A CA 1
ATOM 1863 C C . LEU A 1 254 ? -4.136 -18.261 -22.201 1.00 49.31 254 LEU A C 1
ATOM 1865 O O . LEU A 1 254 ? -3.010 -18.094 -22.661 1.00 49.31 254 LEU A O 1
ATOM 1869 N N . ARG A 1 255 ? -4.384 -18.206 -20.891 1.00 63.19 255 ARG A N 1
ATOM 1870 C CA . ARG A 1 255 ? -3.321 -18.039 -19.892 1.00 63.19 255 ARG A CA 1
ATOM 1871 C C . ARG A 1 255 ? -2.629 -19.372 -19.672 1.00 63.19 255 ARG A C 1
ATOM 1873 O O . ARG A 1 255 ? -3.279 -20.359 -19.333 1.00 63.19 255 ARG A O 1
ATOM 1880 N N . ARG A 1 256 ? -1.314 -19.404 -19.844 1.00 77.75 256 ARG A N 1
ATOM 1881 C CA . ARG A 1 256 ? -0.508 -20.607 -19.636 1.00 77.75 256 ARG A CA 1
ATOM 1882 C C . ARG A 1 256 ? 0.084 -20.530 -18.231 1.00 77.75 256 ARG A C 1
ATOM 1884 O O . ARG A 1 256 ? 0.800 -19.591 -17.921 1.00 77.75 256 ARG A O 1
ATOM 1891 N N . LEU A 1 257 ? -0.256 -21.466 -17.354 1.00 77.94 257 LEU A N 1
ATOM 1892 C CA . LEU A 1 257 ? 0.123 -21.433 -15.940 1.00 77.94 257 LEU A CA 1
ATOM 1893 C C . LEU A 1 257 ? 1.107 -22.554 -15.613 1.00 77.94 257 LEU A C 1
ATOM 1895 O O . LEU A 1 257 ? 0.911 -23.705 -16.001 1.00 77.94 257 LEU A O 1
ATOM 1899 N N . LEU A 1 258 ? 2.142 -22.243 -14.843 1.00 80.06 258 LEU A N 1
ATOM 1900 C CA . LEU A 1 258 ? 2.991 -23.255 -14.226 1.00 80.06 258 LEU A CA 1
ATOM 1901 C C . LEU A 1 258 ? 2.228 -24.029 -13.133 1.00 80.06 258 LEU A C 1
ATOM 1903 O O . LEU A 1 258 ? 1.330 -23.479 -12.483 1.00 80.06 258 LEU A O 1
ATOM 1907 N N . PRO A 1 259 ? 2.588 -25.299 -12.869 1.00 75.94 259 PRO A N 1
ATOM 1908 C CA . PRO A 1 259 ? 2.028 -26.036 -11.748 1.00 75.94 259 PRO A CA 1
ATOM 1909 C C . PRO A 1 259 ? 2.456 -25.383 -10.428 1.00 75.94 259 PRO A C 1
ATOM 1911 O O . PRO A 1 259 ? 3.642 -25.139 -10.196 1.00 75.94 259 PRO A O 1
ATOM 1914 N N . ARG A 1 260 ? 1.484 -25.132 -9.542 1.00 72.38 260 ARG A N 1
ATOM 1915 C CA . ARG A 1 260 ? 1.743 -24.633 -8.186 1.00 72.38 260 ARG A CA 1
ATOM 1916 C C . ARG A 1 260 ? 2.230 -25.783 -7.295 1.00 72.38 260 ARG A C 1
ATOM 1918 O O . ARG A 1 260 ? 1.450 -26.688 -6.999 1.00 72.38 260 ARG A O 1
ATOM 1925 N N . ASN A 1 261 ? 3.497 -25.753 -6.892 1.00 74.88 261 ASN A N 1
ATOM 1926 C CA . ASN A 1 261 ? 4.153 -26.773 -6.064 1.00 74.88 261 ASN A CA 1
ATOM 1927 C C . ASN A 1 261 ? 5.090 -26.202 -4.967 1.00 74.88 261 ASN A C 1
ATOM 1929 O O . ASN A 1 261 ? 5.638 -26.994 -4.203 1.00 74.88 261 ASN A O 1
ATOM 1933 N N . VAL A 1 262 ? 5.271 -24.878 -4.836 1.00 61.69 262 VAL A N 1
ATOM 1934 C CA . VAL A 1 262 ? 6.050 -24.250 -3.735 1.00 61.69 262 VAL A CA 1
ATOM 1935 C C . VAL A 1 262 ? 5.474 -24.599 -2.351 1.00 61.69 262 VAL A C 1
ATOM 1937 O O . VAL A 1 262 ? 4.294 -24.916 -2.214 1.00 61.69 262 VAL A O 1
ATOM 1940 N N . GLY A 1 263 ? 6.351 -24.608 -1.341 1.00 52.34 263 GLY A N 1
ATOM 1941 C CA . GLY A 1 263 ? 6.143 -25.232 -0.034 1.00 52.34 263 GLY A CA 1
ATOM 1942 C C . GLY A 1 263 ? 4.863 -24.835 0.706 1.00 52.34 263 GLY A C 1
ATOM 1943 O O . GLY A 1 263 ? 4.694 -23.689 1.114 1.00 52.34 263 GLY A O 1
ATOM 1944 N N . GLN A 1 264 ? 4.033 -25.843 0.985 1.00 46.09 264 GLN A N 1
ATOM 1945 C CA . GLN A 1 264 ? 2.926 -25.801 1.945 1.00 46.09 264 GLN A CA 1
ATOM 1946 C C . GLN A 1 264 ? 3.464 -25.827 3.387 1.00 46.09 264 GLN A C 1
ATOM 1948 O O . GLN A 1 264 ? 3.266 -26.792 4.123 1.00 46.09 264 GLN A O 1
ATOM 1953 N N . THR A 1 265 ? 4.211 -24.797 3.772 1.00 41.88 265 THR A N 1
ATOM 1954 C CA . THR A 1 265 ? 4.653 -24.611 5.159 1.00 41.88 265 THR A CA 1
ATOM 1955 C C . THR A 1 265 ? 3.712 -23.604 5.790 1.00 41.88 265 THR A C 1
ATOM 1957 O O . THR A 1 265 ? 3.936 -22.410 5.633 1.00 41.88 265 THR A O 1
ATOM 1960 N N . GLU A 1 266 ? 2.653 -24.095 6.437 1.00 47.44 266 GLU A N 1
ATOM 1961 C CA . GLU A 1 266 ? 1.685 -23.282 7.182 1.00 47.44 266 GLU A CA 1
ATOM 1962 C C . GLU A 1 266 ? 2.437 -22.400 8.199 1.00 47.44 266 GLU A C 1
ATOM 1964 O O . GLU A 1 266 ? 2.998 -22.927 9.167 1.00 47.44 266 GLU A O 1
ATOM 1969 N N . PRO A 1 267 ? 2.499 -21.070 8.006 1.00 51.56 267 PRO A N 1
ATOM 1970 C CA . PRO A 1 267 ? 2.887 -20.161 9.066 1.00 51.56 267 PRO A CA 1
ATOM 1971 C C . PRO A 1 267 ? 1.822 -20.233 10.159 1.00 51.56 267 PRO A C 1
ATOM 1973 O O . PRO A 1 267 ? 0.623 -20.276 9.873 1.00 51.56 267 PRO A O 1
ATOM 1976 N N . GLU A 1 268 ? 2.238 -20.192 11.422 1.00 54.75 268 GLU A N 1
ATOM 1977 C CA . GLU A 1 268 ? 1.277 -20.041 12.510 1.00 54.75 268 GLU A CA 1
ATOM 1978 C C . GLU A 1 268 ? 0.448 -18.762 12.277 1.00 54.75 268 GLU A C 1
ATOM 1980 O O . GLU A 1 268 ? 1.000 -17.673 12.095 1.00 54.75 268 GLU A O 1
ATOM 1985 N N . ASN A 1 269 ? -0.882 -18.901 12.333 1.00 67.56 269 ASN A N 1
ATOM 1986 C CA . ASN A 1 269 ? -1.857 -17.806 12.311 1.00 67.56 269 ASN A CA 1
ATOM 1987 C C . ASN A 1 269 ? -2.200 -17.165 10.934 1.00 67.56 269 ASN A C 1
ATOM 1989 O O . ASN A 1 269 ? -2.510 -15.971 10.882 1.00 67.56 269 ASN A O 1
ATOM 1993 N N . GLU A 1 270 ? -2.209 -17.926 9.822 1.00 78.12 270 GLU A N 1
ATOM 1994 C CA . GLU A 1 270 ? -2.683 -17.417 8.508 1.00 78.12 270 GLU A CA 1
ATOM 1995 C C . GLU A 1 270 ? -4.107 -16.828 8.564 1.00 78.12 270 GLU A C 1
ATOM 1997 O O . GLU A 1 270 ? -4.345 -15.746 8.026 1.00 78.12 270 GLU A O 1
ATOM 2002 N N . GLU A 1 271 ? -5.052 -17.496 9.240 1.00 84.44 271 GLU A N 1
ATOM 2003 C CA . GLU A 1 271 ? -6.453 -17.051 9.331 1.00 84.44 271 GLU A CA 1
ATOM 2004 C C . GLU A 1 271 ? -6.573 -15.660 9.976 1.00 84.44 271 GLU A C 1
ATOM 2006 O O . GLU A 1 271 ? -7.234 -14.775 9.431 1.00 84.44 271 GLU A O 1
ATOM 2011 N N . GLN A 1 272 ? -5.834 -15.408 11.061 1.00 85.12 272 GLN A N 1
ATOM 2012 C CA . GLN A 1 272 ? -5.764 -14.086 11.689 1.00 85.12 272 GLN A CA 1
ATOM 2013 C C . GLN A 1 272 ? -5.208 -13.025 10.730 1.00 85.12 272 GLN A C 1
ATOM 2015 O O . GLN A 1 272 ? -5.675 -11.883 10.733 1.00 85.12 272 GLN A O 1
ATOM 2020 N N . LYS A 1 273 ? -4.239 -13.372 9.870 1.00 88.62 273 LYS A N 1
ATOM 2021 C CA . LYS A 1 273 ? -3.742 -12.442 8.844 1.00 88.62 273 LYS A CA 1
ATOM 2022 C C . LYS A 1 273 ? -4.757 -12.183 7.738 1.00 88.62 273 LYS A C 1
ATOM 2024 O O . LYS A 1 273 ? -4.845 -11.045 7.270 1.00 88.62 273 LYS A O 1
ATOM 2029 N N . VAL A 1 274 ? -5.582 -13.169 7.389 1.00 92.06 274 VAL A N 1
ATOM 2030 C CA . VAL A 1 274 ? -6.755 -12.942 6.539 1.00 92.06 274 VAL A CA 1
ATOM 2031 C C . VAL A 1 274 ? -7.722 -11.962 7.208 1.00 92.06 274 VAL A C 1
ATOM 2033 O O . VAL A 1 274 ? -8.071 -10.945 6.604 1.00 92.06 274 VAL A O 1
ATOM 2036 N N . ALA A 1 275 ? -8.085 -12.187 8.472 1.00 91.69 275 ALA A N 1
ATOM 2037 C CA . ALA A 1 275 ? -8.976 -11.302 9.218 1.00 91.69 275 ALA A CA 1
ATOM 2038 C C . ALA A 1 275 ? -8.436 -9.866 9.364 1.00 91.69 275 ALA A C 1
ATOM 2040 O O . ALA A 1 275 ? -9.194 -8.909 9.190 1.00 91.69 275 ALA A O 1
ATOM 2041 N N . GLU A 1 276 ? -7.134 -9.687 9.608 1.00 91.38 276 GLU A N 1
ATOM 2042 C CA . GLU A 1 276 ? -6.465 -8.376 9.638 1.00 91.38 276 GLU A CA 1
ATOM 2043 C C . GLU A 1 276 ? -6.616 -7.608 8.314 1.00 91.38 276 GLU A C 1
ATOM 2045 O O . GLU A 1 276 ? -6.932 -6.416 8.314 1.00 91.38 276 GLU A O 1
ATOM 2050 N N . VAL A 1 277 ? -6.389 -8.262 7.171 1.00 95.19 277 VAL A N 1
ATOM 2051 C CA . VAL A 1 277 ? -6.484 -7.618 5.847 1.00 95.19 277 VAL A CA 1
ATOM 2052 C C . VAL A 1 277 ? -7.937 -7.334 5.471 1.00 95.19 277 VAL A C 1
ATOM 2054 O O . VAL A 1 277 ? -8.232 -6.253 4.963 1.00 95.19 277 VAL A O 1
ATOM 2057 N N . VAL A 1 278 ? -8.860 -8.254 5.762 1.00 96.06 278 VAL A N 1
ATOM 2058 C CA . VAL A 1 278 ? -10.302 -8.043 5.555 1.00 96.06 278 VAL A CA 1
ATOM 2059 C C . VAL A 1 278 ? -10.803 -6.871 6.411 1.00 96.06 278 VAL A C 1
ATOM 2061 O O . VAL A 1 278 ? -11.547 -6.019 5.927 1.00 96.06 278 VAL A O 1
ATOM 2064 N N . SER A 1 279 ? -10.318 -6.741 7.646 1.00 93.06 279 SER A N 1
ATOM 2065 C CA . SER A 1 279 ? -10.636 -5.604 8.521 1.00 93.06 279 SER A CA 1
ATOM 2066 C C . SER A 1 279 ? -10.073 -4.283 7.982 1.00 93.06 279 SER A C 1
ATOM 2068 O O . SER A 1 279 ? -10.792 -3.283 7.930 1.00 93.06 279 SER A O 1
ATOM 2070 N N . LYS A 1 280 ? -8.829 -4.276 7.478 1.00 94.88 280 LYS A N 1
ATOM 2071 C CA . LYS A 1 280 ? -8.239 -3.120 6.772 1.00 94.88 280 LYS A CA 1
ATOM 2072 C C . LYS A 1 280 ? -9.025 -2.747 5.507 1.00 94.88 280 LYS A C 1
ATOM 2074 O O . LYS A 1 280 ? -9.157 -1.563 5.204 1.00 94.88 280 LYS A O 1
ATOM 2079 N N . TYR A 1 281 ? -9.598 -3.721 4.794 1.00 97.69 281 TYR A N 1
ATOM 2080 C CA . TYR A 1 281 ? -10.475 -3.467 3.646 1.00 97.69 281 TYR A CA 1
ATOM 2081 C C . TYR A 1 281 ? -11.744 -2.709 4.058 1.00 97.69 281 TYR A C 1
ATOM 2083 O O . TYR A 1 281 ? -12.109 -1.715 3.425 1.00 97.69 281 TYR A O 1
ATOM 2091 N N . LEU A 1 282 ? -12.394 -3.135 5.146 1.00 95.50 282 LEU A N 1
ATOM 2092 C CA . LEU A 1 282 ? -13.575 -2.460 5.693 1.00 95.50 282 LEU A CA 1
ATOM 2093 C C . LEU A 1 282 ? -13.247 -1.039 6.185 1.00 95.50 282 LEU A C 1
ATOM 2095 O O . LEU A 1 282 ? -14.009 -0.111 5.915 1.00 95.50 282 LEU A O 1
ATOM 2099 N N . GLN A 1 283 ? -12.088 -0.841 6.821 1.00 92.62 283 GLN A N 1
ATOM 2100 C CA . GLN A 1 283 ? -11.593 0.485 7.221 1.00 92.62 283 GLN A CA 1
ATOM 2101 C C . GLN A 1 283 ? -11.352 1.403 6.010 1.00 92.62 283 GLN A C 1
ATOM 2103 O O . GLN A 1 283 ? -11.784 2.556 6.018 1.00 92.62 283 GLN A O 1
ATOM 2108 N N . ALA A 1 284 ? -10.735 0.895 4.938 1.00 95.62 284 ALA A N 1
ATOM 2109 C CA . ALA A 1 284 ? -10.545 1.648 3.696 1.00 95.62 284 ALA A CA 1
ATOM 2110 C C . ALA A 1 284 ? -11.884 2.009 3.021 1.00 95.62 284 ALA A C 1
ATOM 2112 O O . ALA A 1 284 ? -12.028 3.109 2.483 1.00 95.62 284 ALA A O 1
ATOM 2113 N N . CYS A 1 285 ? -12.891 1.128 3.093 1.00 96.62 285 CYS A N 1
ATOM 2114 C CA . CYS A 1 285 ? -14.250 1.436 2.639 1.00 96.62 285 CYS A CA 1
ATOM 2115 C C . CYS A 1 285 ? -14.894 2.559 3.462 1.00 96.62 285 CYS A C 1
ATOM 2117 O O . CYS A 1 285 ? -15.474 3.467 2.872 1.00 96.62 285 CYS A O 1
ATOM 2119 N N . ALA A 1 286 ? -14.778 2.530 4.794 1.00 93.00 286 ALA A N 1
ATOM 2120 C CA . ALA A 1 286 ? -15.313 3.582 5.662 1.00 93.00 286 ALA A CA 1
ATOM 2121 C C . ALA A 1 286 ? -14.645 4.942 5.383 1.00 93.00 286 ALA A C 1
ATOM 2123 O O . ALA A 1 286 ? -15.335 5.930 5.143 1.00 93.00 286 ALA A O 1
ATOM 2124 N N . MET A 1 287 ? -13.310 4.971 5.275 1.00 94.25 287 MET A N 1
ATOM 2125 C CA . MET A 1 287 ? -12.560 6.180 4.914 1.00 94.25 287 MET A CA 1
ATOM 2126 C C . MET A 1 287 ? -13.043 6.785 3.584 1.00 94.25 287 MET A C 1
ATOM 2128 O O . MET A 1 287 ? -13.206 7.999 3.491 1.00 94.25 287 MET A O 1
ATOM 2132 N N . LEU A 1 288 ? -13.287 5.968 2.549 1.00 94.19 288 LEU A N 1
ATOM 2133 C CA . LEU A 1 288 ? -13.777 6.465 1.255 1.00 94.19 288 LEU A CA 1
ATOM 2134 C C . LEU A 1 288 ? -15.252 6.907 1.285 1.00 94.19 288 LEU A C 1
ATOM 2136 O O . LEU A 1 288 ? -15.654 7.773 0.502 1.00 94.19 288 LEU A O 1
ATOM 2140 N N . GLU A 1 289 ? -16.056 6.333 2.181 1.00 92.19 289 GLU A N 1
ATOM 2141 C CA . GLU A 1 289 ? -17.458 6.698 2.398 1.00 92.19 289 GLU A CA 1
ATOM 2142 C C . GLU A 1 289 ? -17.583 8.085 3.056 1.00 92.19 289 GLU A C 1
ATOM 2144 O O . GLU A 1 289 ? -18.320 8.937 2.547 1.00 92.19 289 GLU A O 1
ATOM 2149 N N . ASP A 1 290 ? -16.782 8.365 4.091 1.00 90.81 290 ASP A N 1
ATOM 2150 C CA . ASP A 1 290 ? -16.787 9.631 4.846 1.00 90.81 290 ASP A CA 1
ATOM 2151 C C . ASP A 1 290 ? -16.504 10.874 3.976 1.00 90.81 290 ASP A C 1
ATOM 2153 O O . ASP A 1 290 ? -17.047 11.960 4.209 1.00 90.81 290 ASP A O 1
ATOM 2157 N N . ILE A 1 291 ? -15.715 10.725 2.906 1.00 92.06 291 ILE A N 1
ATOM 2158 C CA . ILE A 1 291 ? -15.408 11.796 1.935 1.00 92.06 291 ILE A CA 1
ATOM 2159 C C . ILE A 1 291 ? -16.686 12.297 1.219 1.00 92.06 291 ILE A C 1
ATOM 2161 O O . ILE A 1 291 ? -16.735 13.435 0.729 1.00 92.06 291 ILE A O 1
ATOM 2165 N N . SER A 1 292 ? -17.745 11.474 1.187 1.00 90.12 292 SER A N 1
ATOM 2166 C CA . SER A 1 292 ? -18.997 11.709 0.453 1.00 90.12 292 SER A CA 1
ATOM 2167 C C . SER A 1 292 ? -18.792 11.834 -1.066 1.00 90.12 292 SER A C 1
ATOM 2169 O O . SER A 1 292 ? -19.343 12.729 -1.718 1.00 90.12 292 SER A O 1
ATOM 2171 N N . ILE A 1 293 ? -17.971 10.944 -1.637 1.00 92.56 293 ILE A N 1
ATOM 2172 C CA . ILE A 1 293 ? -17.667 10.897 -3.077 1.00 92.56 293 ILE A CA 1
ATOM 2173 C C . ILE A 1 293 ? -18.944 10.624 -3.884 1.00 92.56 293 ILE A C 1
ATOM 2175 O O . ILE A 1 293 ? -19.656 9.647 -3.651 1.00 92.56 293 ILE A O 1
ATOM 2179 N N . ARG A 1 294 ? -19.205 11.469 -4.885 1.00 92.62 294 ARG A N 1
ATOM 2180 C CA . ARG A 1 294 ? -20.345 11.365 -5.806 1.00 92.62 294 ARG A CA 1
ATOM 2181 C C . ARG A 1 294 ? -19.951 11.801 -7.212 1.00 92.62 294 ARG A C 1
ATOM 2183 O O . ARG A 1 294 ? -18.948 12.483 -7.379 1.00 92.62 294 ARG A O 1
ATOM 2190 N N . ASN A 1 295 ? -20.768 11.453 -8.203 1.00 92.81 295 ASN A N 1
ATOM 2191 C CA . ASN A 1 295 ? -20.658 12.040 -9.536 1.00 92.81 295 ASN A CA 1
ATOM 2192 C C . ASN A 1 295 ? -21.130 13.509 -9.496 1.00 92.81 295 ASN A C 1
ATOM 2194 O O . ASN A 1 295 ? -22.183 13.800 -8.923 1.00 92.81 295 ASN A O 1
ATOM 2198 N N . ILE A 1 296 ? -20.345 14.427 -10.066 1.00 94.38 296 ILE A N 1
ATOM 2199 C CA . ILE A 1 296 ? -20.571 15.878 -10.009 1.00 94.38 296 ILE A CA 1
ATOM 2200 C C . ILE A 1 296 ? -20.602 16.462 -11.427 1.00 94.38 296 ILE A C 1
ATOM 2202 O O . ILE A 1 296 ? -19.569 16.588 -12.090 1.00 94.38 296 ILE A O 1
ATOM 2206 N N . ALA A 1 297 ? -21.791 16.866 -11.878 1.00 92.44 297 ALA A N 1
ATOM 2207 C CA . ALA A 1 297 ? -22.011 17.375 -13.234 1.00 92.44 297 ALA A CA 1
ATOM 2208 C C . ALA A 1 297 ? -21.594 18.847 -13.438 1.00 92.44 297 ALA A C 1
ATOM 2210 O O . ALA A 1 297 ? -21.276 19.245 -14.557 1.00 92.44 297 ALA A O 1
ATOM 2211 N N . ALA A 1 298 ? -21.618 19.670 -12.383 1.00 95.12 298 ALA A N 1
ATOM 2212 C CA . ALA A 1 298 ? -21.282 21.091 -12.464 1.00 95.12 298 ALA A CA 1
ATOM 2213 C C . ALA A 1 298 ? -19.779 21.329 -12.236 1.00 95.12 298 ALA A C 1
ATOM 2215 O O . ALA A 1 298 ? -19.184 20.804 -11.296 1.00 95.12 298 ALA A O 1
ATOM 2216 N N . ASP A 1 299 ? -19.155 22.142 -13.090 1.00 91.19 299 ASP A N 1
ATOM 2217 C CA . ASP A 1 299 ? -17.702 22.354 -13.066 1.00 91.19 299 ASP A CA 1
ATOM 2218 C C . ASP A 1 299 ? -17.219 23.161 -11.850 1.00 91.19 299 ASP A C 1
ATOM 2220 O O . ASP A 1 299 ? -16.187 22.842 -11.258 1.00 91.19 299 ASP A O 1
ATOM 2224 N N . ASP A 1 300 ? -18.001 24.152 -11.416 1.00 93.25 300 ASP A N 1
ATOM 2225 C CA . ASP A 1 300 ? -17.718 24.921 -10.204 1.00 93.25 300 ASP A CA 1
ATOM 2226 C C . ASP A 1 300 ? -17.908 24.076 -8.933 1.00 93.25 300 ASP A C 1
ATOM 2228 O O . ASP A 1 300 ? -17.226 24.292 -7.931 1.00 93.25 300 ASP A O 1
ATOM 2232 N N . GLU A 1 301 ? -18.814 23.097 -8.966 1.00 95.19 301 GLU A N 1
ATOM 2233 C CA . GLU A 1 301 ? -19.001 22.131 -7.885 1.00 95.19 301 GLU A CA 1
ATOM 2234 C C . GLU A 1 301 ? -17.848 21.118 -7.834 1.00 95.19 301 GLU A C 1
ATOM 2236 O O . GLU A 1 301 ? -17.342 20.844 -6.745 1.00 95.19 301 GLU A O 1
ATOM 2241 N N . ARG A 1 302 ? -17.365 20.633 -8.990 1.00 94.75 302 ARG A N 1
ATOM 2242 C CA . ARG A 1 302 ? -16.151 19.799 -9.069 1.00 94.75 302 ARG A CA 1
ATOM 2243 C C . ARG A 1 302 ? -14.944 20.513 -8.477 1.00 94.75 302 ARG A C 1
ATOM 2245 O O . ARG A 1 302 ? -14.222 19.920 -7.682 1.00 94.75 302 ARG A O 1
ATOM 2252 N N . GLU A 1 303 ? -14.746 21.789 -8.808 1.00 92.69 303 GLU A N 1
ATOM 2253 C CA . GLU A 1 303 ? -13.650 22.577 -8.239 1.00 92.69 303 GLU A CA 1
ATOM 2254 C C . GLU A 1 303 ? -13.768 22.712 -6.712 1.00 92.69 303 GLU A C 1
ATOM 2256 O O . GLU A 1 303 ? -12.805 22.451 -5.990 1.00 92.69 303 GLU A O 1
ATOM 2261 N N . LYS A 1 304 ? -14.958 23.057 -6.200 1.00 94.62 304 LYS A N 1
ATOM 2262 C CA . LYS A 1 304 ? -15.217 23.145 -4.750 1.00 94.62 304 LYS A CA 1
ATOM 2263 C C . LYS A 1 304 ? -15.009 21.808 -4.038 1.00 94.62 304 LYS A C 1
ATOM 2265 O O . LYS A 1 304 ? -14.568 21.801 -2.891 1.00 94.62 304 LYS A O 1
ATOM 2270 N N . PHE A 1 305 ? -15.346 20.691 -4.684 1.00 95.44 305 PHE A N 1
ATOM 2271 C CA . PHE A 1 305 ? -15.125 19.360 -4.131 1.00 95.44 305 PHE A CA 1
ATOM 2272 C C . PHE A 1 305 ? -13.632 19.027 -4.070 1.00 95.44 305 PHE A C 1
ATOM 2274 O O . PHE A 1 305 ? -13.152 18.678 -2.995 1.00 95.44 305 PHE A O 1
ATOM 2281 N N . LEU A 1 306 ? -12.897 19.209 -5.175 1.00 93.31 306 LEU A N 1
ATOM 2282 C CA . LEU A 1 306 ? -11.456 18.947 -5.261 1.00 93.31 306 LEU A CA 1
ATOM 2283 C C . LEU A 1 306 ? -10.696 19.714 -4.169 1.00 93.31 306 LEU A C 1
ATOM 2285 O O . LEU A 1 306 ? -10.038 19.099 -3.337 1.00 93.31 306 LEU A O 1
ATOM 2289 N N . ARG A 1 307 ? -10.913 21.032 -4.060 1.00 92.12 307 ARG A N 1
ATOM 2290 C CA . ARG A 1 307 ? -10.277 21.894 -3.040 1.00 92.12 307 ARG A CA 1
ATOM 2291 C C . ARG A 1 307 ? -10.559 21.509 -1.580 1.00 92.12 307 ARG A C 1
ATOM 2293 O O . ARG A 1 307 ? -9.872 21.998 -0.689 1.00 92.12 307 ARG A O 1
ATOM 2300 N N . ARG A 1 308 ? -11.612 20.728 -1.314 1.00 94.00 308 ARG A N 1
ATOM 2301 C CA . ARG A 1 308 ? -12.073 20.363 0.039 1.00 94.00 308 ARG A CA 1
ATOM 2302 C C . ARG A 1 308 ? -11.723 18.920 0.412 1.00 94.00 308 ARG A C 1
ATOM 2304 O O . ARG A 1 308 ? -11.521 18.634 1.590 1.00 94.00 308 ARG A O 1
ATOM 2311 N N . ALA A 1 309 ? -11.785 18.021 -0.565 1.00 93.06 309 ALA A N 1
ATOM 2312 C CA . ALA A 1 309 ? -11.922 16.581 -0.360 1.00 93.06 309 ALA A CA 1
ATOM 2313 C C . ALA A 1 309 ? -11.149 15.730 -1.388 1.00 93.06 309 ALA A C 1
ATOM 2315 O O . ALA A 1 309 ? -11.338 14.517 -1.438 1.00 93.06 309 ALA A O 1
ATOM 2316 N N . CYS A 1 310 ? -10.334 16.349 -2.246 1.00 95.31 310 CYS A N 1
ATOM 2317 C CA . CYS A 1 310 ? -9.391 15.655 -3.118 1.00 95.31 310 CYS A CA 1
ATOM 2318 C C . CYS A 1 310 ? -8.234 16.593 -3.515 1.00 95.31 310 CYS A C 1
ATOM 2320 O O . CYS A 1 310 ? -7.986 16.811 -4.700 1.00 95.31 310 CYS A O 1
ATOM 2322 N N . THR A 1 311 ? -7.563 17.191 -2.523 1.00 95.31 311 THR A N 1
ATOM 2323 C CA . THR A 1 311 ? -6.257 17.842 -2.735 1.00 95.31 311 THR A CA 1
ATOM 2324 C C . THR A 1 311 ? -5.166 16.803 -3.004 1.00 95.31 311 THR A C 1
ATOM 2326 O O . THR A 1 311 ? -5.392 15.615 -2.771 1.00 95.31 311 THR A O 1
ATOM 2329 N N . GLU A 1 312 ? -3.973 17.198 -3.468 1.00 94.81 312 GLU A N 1
ATOM 2330 C CA . GLU A 1 312 ? -2.883 16.231 -3.711 1.00 94.81 312 GLU A CA 1
ATOM 2331 C C . GLU A 1 312 ? -2.532 15.461 -2.427 1.00 94.81 312 GLU A C 1
ATOM 2333 O O . GLU A 1 312 ? -2.374 14.242 -2.449 1.00 94.81 312 GLU A O 1
ATOM 2338 N N . GLU A 1 313 ? -2.472 16.162 -1.294 1.00 95.31 313 GLU A N 1
ATOM 2339 C CA . GLU A 1 313 ? -2.258 15.574 0.032 1.00 95.31 313 GLU A CA 1
ATOM 2340 C C . GLU A 1 313 ? -3.335 14.531 0.375 1.00 95.31 313 GLU A C 1
ATOM 2342 O O . GLU A 1 313 ? -3.015 13.413 0.776 1.00 95.31 313 GLU A O 1
ATOM 2347 N N . GLN A 1 314 ? -4.611 14.859 0.157 1.00 96.38 314 GLN A N 1
ATOM 2348 C CA . GLN A 1 314 ? -5.730 13.950 0.416 1.00 96.38 314 GLN A CA 1
ATOM 2349 C C . GLN A 1 314 ? -5.721 12.741 -0.532 1.00 96.38 314 GLN A C 1
ATOM 2351 O O . GLN A 1 314 ? -5.898 11.612 -0.080 1.00 96.38 314 GLN A O 1
ATOM 2356 N N . ALA A 1 315 ? -5.454 12.953 -1.825 1.00 96.81 315 ALA A N 1
ATOM 2357 C CA . ALA A 1 315 ? -5.332 11.883 -2.813 1.00 96.81 315 ALA A CA 1
ATOM 2358 C C . ALA A 1 315 ? -4.222 10.888 -2.435 1.00 96.81 315 ALA A C 1
ATOM 2360 O O . ALA A 1 315 ? -4.462 9.680 -2.433 1.00 96.81 315 ALA A O 1
ATOM 2361 N N . ARG A 1 316 ? -3.061 11.392 -1.989 1.00 97.00 316 ARG A N 1
ATOM 2362 C CA . ARG A 1 316 ? -1.954 10.572 -1.472 1.00 97.00 316 ARG A CA 1
ATOM 2363 C C . ARG A 1 316 ? -2.333 9.756 -0.237 1.00 97.00 316 ARG A C 1
ATOM 2365 O O . ARG A 1 316 ? -1.878 8.625 -0.118 1.00 97.00 316 ARG A O 1
ATOM 2372 N N . VAL A 1 317 ? -3.170 10.279 0.664 1.00 96.94 317 VAL A N 1
ATOM 2373 C CA . VAL A 1 317 ? -3.689 9.503 1.810 1.00 96.94 317 VAL A CA 1
ATOM 2374 C C . VAL A 1 317 ? -4.590 8.356 1.339 1.00 96.94 317 VAL A C 1
ATOM 2376 O O . VAL A 1 317 ? -4.487 7.242 1.863 1.00 96.94 317 VAL A O 1
ATOM 2379 N N . TYR A 1 318 ? -5.439 8.592 0.334 1.00 97.06 318 TYR A N 1
ATOM 2380 C CA . TYR A 1 318 ? -6.333 7.565 -0.211 1.00 97.06 318 TYR A CA 1
ATOM 2381 C C . TYR A 1 318 ? -5.543 6.462 -0.926 1.00 97.06 318 TYR A C 1
ATOM 2383 O O . TYR A 1 318 ? -5.740 5.280 -0.642 1.00 97.06 318 TYR A O 1
ATOM 2391 N N . GLU A 1 319 ? -4.611 6.858 -1.796 1.00 97.44 319 GLU A N 1
ATOM 2392 C CA . GLU A 1 319 ? -3.654 5.980 -2.474 1.00 97.44 319 GLU A CA 1
ATOM 2393 C C . GLU A 1 319 ? -2.859 5.148 -1.461 1.00 97.44 319 GLU A C 1
ATOM 2395 O O . GLU A 1 319 ? -2.910 3.924 -1.515 1.00 97.44 319 GLU A O 1
ATOM 2400 N N . ALA A 1 320 ? -2.211 5.782 -0.476 1.00 96.19 320 ALA A N 1
ATOM 2401 C CA . ALA A 1 320 ? -1.405 5.090 0.529 1.00 96.19 320 ALA A CA 1
ATOM 2402 C C . ALA A 1 320 ? -2.225 4.096 1.367 1.00 96.19 320 ALA A C 1
ATOM 2404 O O . ALA A 1 320 ? -1.744 3.006 1.668 1.00 96.19 320 ALA A O 1
ATOM 2405 N N . THR A 1 321 ? -3.472 4.426 1.716 1.00 96.69 321 THR A N 1
ATOM 2406 C CA . THR A 1 321 ? -4.360 3.514 2.457 1.00 96.69 321 THR A CA 1
ATOM 2407 C C . THR A 1 321 ? -4.657 2.244 1.658 1.00 96.69 321 THR A C 1
ATOM 2409 O O . THR A 1 321 ? -4.508 1.139 2.182 1.00 96.69 321 THR A O 1
ATOM 2412 N N . VAL A 1 322 ? -5.022 2.375 0.377 1.00 97.56 322 VAL A N 1
ATOM 2413 C CA . VAL A 1 322 ? -5.322 1.214 -0.481 1.00 97.56 322 VAL A CA 1
ATOM 2414 C C . VAL A 1 322 ? -4.041 0.474 -0.898 1.00 97.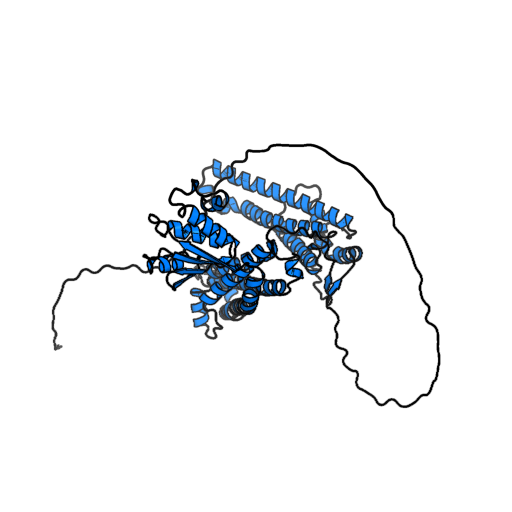56 322 VAL A C 1
ATOM 2416 O O . VAL A 1 322 ? -4.039 -0.754 -0.956 1.00 97.56 322 VAL A O 1
ATOM 2419 N N . HIS A 1 323 ? -2.923 1.179 -1.083 1.00 95.31 323 HIS A N 1
ATOM 2420 C CA . HIS A 1 323 ? -1.612 0.586 -1.352 1.00 95.31 323 HIS A CA 1
ATOM 2421 C C . HIS A 1 323 ? -1.118 -0.257 -0.170 1.00 95.31 323 HIS A C 1
ATOM 2423 O O . HIS A 1 323 ? -0.662 -1.384 -0.358 1.00 95.31 323 HIS A O 1
ATOM 2429 N N . ASN A 1 324 ? -1.238 0.243 1.064 1.00 93.69 324 ASN A N 1
ATOM 2430 C CA . ASN A 1 324 ? -0.877 -0.499 2.275 1.00 93.69 324 ASN A CA 1
ATOM 2431 C C . ASN A 1 324 ? -1.775 -1.727 2.478 1.00 93.69 324 ASN A C 1
ATOM 2433 O O . ASN A 1 324 ? -1.296 -2.780 2.901 1.00 93.69 324 ASN A O 1
ATOM 2437 N N . LEU A 1 325 ? -3.060 -1.617 2.133 1.00 96.38 325 LEU A N 1
ATOM 2438 C CA . LEU A 1 325 ? -3.993 -2.741 2.100 1.00 96.38 325 LEU A CA 1
ATOM 2439 C C . LEU A 1 325 ? -3.574 -3.798 1.062 1.00 96.38 325 LEU A C 1
ATOM 2441 O O . LEU A 1 325 ? -3.506 -4.977 1.410 1.00 96.38 325 LEU A O 1
ATOM 2445 N N . GLN A 1 326 ? -3.224 -3.398 -0.168 1.00 95.19 326 GLN A N 1
ATOM 2446 C CA . GLN A 1 326 ? -2.702 -4.334 -1.169 1.00 95.19 326 GLN A CA 1
ATOM 2447 C C . GLN A 1 326 ? -1.378 -4.953 -0.728 1.00 95.19 326 GLN A C 1
ATOM 2449 O O . GLN A 1 326 ? -1.201 -6.153 -0.871 1.00 95.19 326 GLN A O 1
ATOM 2454 N N . SER A 1 327 ? -0.474 -4.162 -0.153 1.00 88.94 327 SER A N 1
ATOM 2455 C CA . SER A 1 327 ? 0.823 -4.636 0.336 1.00 88.94 327 SER A CA 1
ATOM 2456 C C . SER A 1 327 ? 0.647 -5.688 1.432 1.00 88.94 327 SER A C 1
ATOM 2458 O O . SER A 1 327 ? 1.315 -6.716 1.406 1.00 88.94 327 SER A O 1
ATOM 2460 N N . ALA A 1 328 ? -0.286 -5.478 2.368 1.00 89.31 328 ALA A N 1
ATOM 2461 C CA . ALA A 1 328 ? -0.607 -6.456 3.404 1.00 89.31 328 ALA A CA 1
ATOM 2462 C C . ALA A 1 328 ? -1.241 -7.729 2.817 1.00 89.31 328 ALA A C 1
ATOM 2464 O O . ALA A 1 328 ? -0.854 -8.829 3.203 1.00 89.31 328 ALA A O 1
ATOM 2465 N N . TYR A 1 329 ? -2.160 -7.596 1.854 1.00 93.69 329 TYR A N 1
ATOM 2466 C CA . TYR A 1 329 ? -2.710 -8.742 1.127 1.00 93.69 329 TYR A CA 1
ATOM 2467 C C . TYR A 1 329 ? -1.594 -9.527 0.412 1.00 93.69 329 TYR A C 1
ATOM 2469 O O . TYR A 1 329 ? -1.480 -10.740 0.577 1.00 93.69 329 TYR A O 1
ATOM 2477 N N . ASP A 1 330 ? -0.743 -8.834 -0.345 1.00 85.94 330 ASP A N 1
ATOM 2478 C CA . ASP A 1 330 ? 0.330 -9.416 -1.157 1.00 85.94 330 ASP A CA 1
ATOM 2479 C C . ASP A 1 330 ? 1.469 -10.018 -0.317 1.00 85.94 330 ASP A C 1
ATOM 2481 O O . ASP A 1 330 ? 2.200 -10.868 -0.819 1.00 85.94 330 ASP A O 1
ATOM 2485 N N . THR A 1 331 ? 1.583 -9.623 0.957 1.00 82.12 331 THR A N 1
ATOM 2486 C CA . THR A 1 331 ? 2.544 -10.175 1.928 1.00 82.12 331 THR A CA 1
ATOM 2487 C C . THR A 1 331 ? 2.009 -11.407 2.663 1.00 82.12 331 THR A C 1
ATOM 2489 O O . THR A 1 331 ? 2.779 -12.325 2.927 1.00 82.12 331 THR A O 1
ATOM 2492 N N . TYR A 1 332 ? 0.723 -11.423 3.041 1.00 82.94 332 TYR A N 1
ATOM 2493 C CA . TYR A 1 332 ? 0.187 -12.421 3.982 1.00 82.94 332 TYR A CA 1
ATOM 2494 C C . TYR A 1 332 ? -0.865 -13.382 3.411 1.00 82.94 332 TYR A C 1
ATOM 2496 O O . TYR A 1 332 ? -1.158 -14.384 4.054 1.00 82.94 332 TYR A O 1
ATOM 2504 N N . ILE A 1 333 ? -1.481 -13.071 2.266 1.00 86.25 333 ILE A N 1
ATOM 2505 C CA . ILE A 1 333 ? -2.624 -13.833 1.724 1.00 86.25 333 ILE A CA 1
ATOM 2506 C C . ILE A 1 333 ? -2.364 -14.292 0.302 1.00 86.25 333 ILE A C 1
ATOM 2508 O O . ILE A 1 333 ? -2.653 -15.440 -0.029 1.00 86.25 333 ILE A O 1
ATOM 2512 N N . LYS A 1 334 ? -1.836 -13.402 -0.547 1.00 80.12 334 LYS A N 1
ATOM 2513 C CA . LYS A 1 334 ? -1.515 -13.741 -1.930 1.00 80.12 334 LYS A CA 1
ATOM 2514 C C . LYS A 1 334 ? -0.638 -14.992 -1.902 1.00 80.12 334 LYS A C 1
ATOM 2516 O O . LYS A 1 334 ? 0.464 -14.973 -1.356 1.00 80.12 334 LYS A O 1
ATOM 2521 N N . ASN A 1 335 ? -1.130 -16.051 -2.537 1.00 69.31 335 ASN A N 1
ATOM 2522 C CA . ASN A 1 335 ? -0.451 -17.326 -2.759 1.00 69.31 335 ASN A CA 1
ATOM 2523 C C . ASN A 1 335 ? -0.406 -18.317 -1.589 1.00 69.31 335 ASN A C 1
ATOM 2525 O O . ASN A 1 335 ? 0.257 -19.349 -1.718 1.00 69.31 335 ASN A O 1
ATOM 2529 N N . THR A 1 336 ? -1.137 -18.069 -0.502 1.00 75.31 336 THR A N 1
ATOM 2530 C CA . THR A 1 336 ? -1.369 -19.093 0.528 1.00 75.31 336 THR A CA 1
ATOM 2531 C C . THR A 1 336 ? -2.318 -20.187 0.023 1.00 75.31 336 THR A C 1
ATOM 2533 O O . THR A 1 336 ? -2.945 -20.075 -1.040 1.00 75.31 336 THR A O 1
ATOM 2536 N N . VAL A 1 337 ? -2.453 -21.270 0.795 1.00 74.81 337 VAL A N 1
ATOM 2537 C CA . VAL A 1 337 ? -3.486 -22.287 0.535 1.00 74.81 337 VAL A CA 1
ATOM 2538 C C . VAL A 1 337 ? -4.882 -21.669 0.683 1.00 74.81 337 VAL A C 1
ATOM 2540 O O . VAL A 1 337 ? -5.747 -21.929 -0.153 1.00 74.81 337 VAL A O 1
ATOM 2543 N N . LEU A 1 338 ? -5.070 -20.767 1.656 1.00 83.50 338 LEU A N 1
ATOM 2544 C CA . LEU A 1 338 ? -6.343 -20.083 1.898 1.00 83.50 338 LEU A CA 1
ATOM 2545 C C . LEU A 1 338 ? -6.839 -19.287 0.682 1.00 83.50 338 LEU A C 1
ATOM 2547 O O . LEU A 1 338 ? -8.004 -19.430 0.321 1.00 83.50 338 LEU A O 1
ATOM 2551 N N . GLU A 1 339 ? -5.988 -18.508 -0.005 1.00 85.31 339 GLU A N 1
ATOM 2552 C CA . GLU A 1 339 ? -6.411 -17.770 -1.215 1.00 85.31 339 GLU A CA 1
ATOM 2553 C C . GLU A 1 339 ? -6.888 -18.707 -2.336 1.00 85.31 339 GLU A C 1
ATOM 2555 O O . GLU A 1 339 ? -7.796 -18.371 -3.102 1.00 85.31 339 GLU A O 1
ATOM 2560 N N . ARG A 1 340 ? -6.277 -19.892 -2.445 1.00 78.19 340 ARG A N 1
ATOM 2561 C CA . ARG A 1 340 ? -6.642 -20.891 -3.454 1.00 78.19 340 ARG A CA 1
ATOM 2562 C C . ARG A 1 340 ? -7.970 -21.573 -3.132 1.00 78.19 340 ARG A C 1
ATOM 2564 O O . ARG A 1 340 ? -8.732 -21.860 -4.055 1.00 78.19 340 ARG A O 1
ATOM 2571 N N . GLU A 1 341 ? -8.206 -21.897 -1.866 1.00 83.38 341 GLU A N 1
ATOM 2572 C CA . GLU A 1 341 ? -9.403 -22.622 -1.432 1.00 83.38 341 GLU A CA 1
ATOM 2573 C C . GLU A 1 341 ? -10.619 -21.697 -1.298 1.00 83.38 341 GLU A C 1
ATOM 2575 O O . GLU A 1 341 ? -11.724 -22.087 -1.681 1.00 83.38 341 GLU A O 1
ATOM 2580 N N . ASP A 1 342 ? -10.417 -20.447 -0.871 1.00 90.00 342 ASP A N 1
ATOM 2581 C CA . ASP A 1 342 ? -11.457 -19.422 -0.833 1.00 90.00 342 ASP A CA 1
ATOM 2582 C C . ASP A 1 342 ? -11.288 -18.368 -1.939 1.00 90.00 342 ASP A C 1
ATOM 2584 O O . ASP A 1 342 ? -10.705 -17.294 -1.763 1.00 90.00 342 ASP A O 1
ATOM 2588 N N . GLY A 1 343 ? -11.925 -18.627 -3.085 1.00 88.44 343 GLY A N 1
ATOM 2589 C CA . GLY A 1 343 ? -11.978 -17.696 -4.217 1.00 88.44 343 GLY A CA 1
ATOM 2590 C C . GLY A 1 343 ? -12.616 -16.325 -3.919 1.00 88.44 343 GLY A C 1
ATOM 2591 O O . GLY A 1 343 ? -12.579 -15.439 -4.781 1.00 88.44 343 GLY A O 1
ATOM 2592 N N . ARG A 1 344 ? -13.192 -16.097 -2.726 1.00 95.62 344 ARG A N 1
ATOM 2593 C CA . ARG A 1 344 ? -13.564 -14.749 -2.261 1.00 95.62 344 ARG A CA 1
ATOM 2594 C C . ARG A 1 344 ? -12.328 -13.876 -2.034 1.00 95.62 344 ARG A C 1
ATOM 2596 O O . ARG A 1 344 ? -12.392 -12.687 -2.339 1.00 95.62 344 ARG A O 1
ATOM 2603 N N . LEU A 1 345 ? -11.207 -14.441 -1.583 1.00 93.75 345 LEU A N 1
ATOM 2604 C CA . LEU A 1 345 ? -9.967 -13.702 -1.323 1.00 93.75 345 LEU A CA 1
ATOM 2605 C C . LEU A 1 345 ? -9.393 -13.104 -2.615 1.00 93.75 345 LEU A C 1
ATOM 2607 O O . LEU A 1 345 ? -9.257 -11.884 -2.715 1.00 93.75 345 LEU A O 1
ATOM 2611 N N . GLY A 1 346 ? -9.207 -13.916 -3.662 1.00 90.38 346 GLY A N 1
ATOM 2612 C CA . GLY A 1 346 ? -8.735 -13.421 -4.964 1.00 90.38 346 GLY A CA 1
ATOM 2613 C C . GLY A 1 346 ? -9.663 -12.365 -5.591 1.00 90.38 346 GLY A C 1
ATOM 2614 O O . GLY A 1 346 ? -9.202 -11.409 -6.220 1.00 90.38 346 GLY A O 1
ATOM 2615 N N . ARG A 1 347 ? -10.982 -12.469 -5.364 1.00 94.88 347 ARG A N 1
ATOM 2616 C CA . ARG A 1 347 ? -11.945 -11.423 -5.753 1.00 94.88 347 ARG A CA 1
ATOM 2617 C C . ARG A 1 347 ? -11.758 -10.138 -4.946 1.00 94.88 347 ARG A C 1
ATOM 2619 O O . ARG A 1 347 ? -11.783 -9.062 -5.541 1.00 94.88 347 ARG A O 1
ATOM 2626 N N . LEU A 1 348 ? -11.541 -10.232 -3.631 1.00 97.25 348 LEU A N 1
ATOM 2627 C CA . LEU A 1 348 ? -11.250 -9.085 -2.768 1.00 97.25 348 LEU A CA 1
ATOM 2628 C C . LEU A 1 348 ? -9.984 -8.357 -3.245 1.00 97.25 348 LEU A C 1
ATOM 2630 O O . LEU A 1 348 ? -10.029 -7.142 -3.443 1.00 97.25 348 LEU A O 1
ATOM 2634 N N . ARG A 1 349 ? -8.909 -9.099 -3.556 1.00 95.62 349 ARG A N 1
ATOM 2635 C CA . ARG A 1 349 ? -7.685 -8.560 -4.176 1.00 95.62 349 ARG A CA 1
ATOM 2636 C C . ARG A 1 349 ? -7.979 -7.788 -5.462 1.00 95.62 349 ARG A C 1
ATOM 2638 O O . ARG A 1 349 ? -7.493 -6.674 -5.631 1.00 95.62 349 ARG A O 1
ATOM 2645 N N . GLY A 1 350 ? -8.828 -8.336 -6.333 1.00 93.69 350 GLY A N 1
ATOM 2646 C CA . GLY A 1 350 ? -9.263 -7.670 -7.565 1.00 93.69 350 GLY A CA 1
ATOM 2647 C C . GLY A 1 350 ? -9.922 -6.305 -7.327 1.00 93.69 350 GLY A C 1
ATOM 2648 O O . GLY A 1 350 ? -9.644 -5.358 -8.067 1.00 93.69 350 GLY A O 1
ATOM 2649 N N . HIS A 1 351 ? -10.736 -6.163 -6.273 1.00 97.94 351 HIS A N 1
ATOM 2650 C CA . HIS A 1 351 ? -11.287 -4.860 -5.877 1.00 97.94 351 HIS A CA 1
ATOM 2651 C C . HIS A 1 351 ? -10.195 -3.899 -5.383 1.00 97.94 351 HIS A C 1
ATOM 2653 O O . HIS A 1 351 ? -10.208 -2.735 -5.784 1.00 97.94 351 HIS A O 1
ATOM 2659 N N . ILE A 1 352 ? -9.251 -4.382 -4.561 1.00 97.88 352 ILE A N 1
ATOM 2660 C CA . ILE A 1 352 ? -8.133 -3.580 -4.038 1.00 97.88 352 ILE A CA 1
ATOM 2661 C C . ILE A 1 352 ? -7.292 -3.019 -5.195 1.00 97.88 352 ILE A C 1
ATOM 2663 O O . ILE A 1 352 ? -7.161 -1.804 -5.308 1.00 97.88 352 ILE A O 1
ATOM 2667 N N . SER A 1 353 ? -6.784 -3.871 -6.093 1.00 95.44 353 SER A N 1
ATOM 2668 C CA . SER A 1 353 ? -5.901 -3.437 -7.189 1.00 95.44 353 SER A CA 1
ATOM 2669 C C . SER A 1 353 ? -6.599 -2.529 -8.199 1.00 95.44 353 SER A C 1
ATOM 2671 O O . SER A 1 353 ? -6.015 -1.555 -8.669 1.00 95.44 353 SER A O 1
ATOM 2673 N N . THR A 1 354 ? -7.877 -2.785 -8.495 1.00 96.81 354 THR A N 1
ATOM 2674 C CA . THR A 1 354 ? -8.664 -1.902 -9.371 1.00 96.81 354 THR A CA 1
ATOM 2675 C C . THR A 1 354 ? -8.820 -0.508 -8.756 1.00 96.81 354 THR A C 1
ATOM 2677 O O . THR A 1 354 ? -8.678 0.492 -9.458 1.00 96.81 354 THR A O 1
ATOM 2680 N N . ALA A 1 355 ? -9.085 -0.422 -7.447 1.00 97.88 355 ALA A N 1
ATOM 2681 C CA . ALA A 1 355 ? -9.184 0.856 -6.751 1.00 97.88 355 ALA A CA 1
ATOM 2682 C C . ALA A 1 355 ? -7.822 1.556 -6.617 1.00 97.88 355 ALA A C 1
ATOM 2684 O O . ALA A 1 355 ? -7.760 2.769 -6.809 1.00 97.88 355 ALA A O 1
ATOM 2685 N N . LEU A 1 356 ? -6.740 0.812 -6.351 1.00 97.44 356 LEU A N 1
ATOM 2686 C CA . LEU A 1 356 ? -5.380 1.347 -6.250 1.00 97.44 356 LEU A CA 1
ATOM 2687 C C . LEU A 1 356 ? -4.973 2.075 -7.535 1.00 97.44 356 LEU A C 1
ATOM 2689 O O . LEU A 1 356 ? -4.685 3.266 -7.481 1.00 97.44 356 LEU A O 1
ATOM 2693 N N . HIS A 1 357 ? -5.056 1.416 -8.693 1.00 95.19 357 HIS A N 1
ATOM 2694 C CA . HIS A 1 357 ? -4.659 2.027 -9.968 1.00 95.19 357 HIS A CA 1
ATOM 2695 C C . HIS A 1 357 ? -5.516 3.240 -10.361 1.00 95.19 357 HIS A C 1
ATOM 2697 O O . HIS A 1 357 ? -5.032 4.178 -10.998 1.00 95.19 357 HIS A O 1
ATOM 2703 N N . MET A 1 358 ? -6.789 3.271 -9.950 1.00 98.00 358 MET A N 1
ATOM 2704 C CA . MET A 1 358 ? -7.615 4.471 -10.097 1.00 98.00 358 MET A CA 1
ATOM 2705 C C . MET A 1 358 ? -7.147 5.607 -9.175 1.00 98.00 358 MET A C 1
ATOM 2707 O O . MET A 1 358 ? -7.162 6.760 -9.600 1.00 98.00 358 MET A O 1
ATOM 2711 N N . LEU A 1 359 ? -6.721 5.311 -7.942 1.00 97.88 359 LEU A N 1
ATOM 2712 C CA . LEU A 1 359 ? -6.237 6.306 -6.978 1.00 97.88 359 LEU A CA 1
ATOM 2713 C C . LEU A 1 359 ? -4.840 6.845 -7.326 1.00 97.88 359 LEU A C 1
ATOM 2715 O O . LEU A 1 359 ? -4.648 8.055 -7.260 1.00 97.88 359 LEU A O 1
ATOM 2719 N N . GLU A 1 360 ? -3.919 6.003 -7.800 1.00 96.56 360 GLU A N 1
ATOM 2720 C CA . GLU A 1 360 ? -2.623 6.423 -8.366 1.00 96.56 360 GLU A CA 1
ATOM 2721 C C . GLU A 1 360 ? -2.834 7.449 -9.499 1.00 96.56 360 GLU A C 1
ATOM 2723 O O . GLU A 1 360 ? -2.242 8.535 -9.523 1.00 96.56 360 GLU A O 1
ATOM 2728 N N . ALA A 1 361 ? -3.769 7.156 -10.412 1.00 94.62 361 ALA A N 1
ATOM 2729 C CA . ALA A 1 361 ? -4.154 8.075 -11.478 1.00 94.62 361 ALA A CA 1
ATOM 2730 C C . ALA A 1 361 ? -4.820 9.363 -10.946 1.00 94.62 361 ALA A C 1
ATOM 2732 O O . ALA A 1 361 ? -4.541 10.446 -11.468 1.00 94.62 361 ALA A O 1
ATOM 2733 N N . VAL A 1 362 ? -5.651 9.287 -9.895 1.00 97.69 362 VAL A N 1
ATOM 2734 C CA . VAL A 1 362 ? -6.203 10.476 -9.214 1.00 97.69 362 VAL A CA 1
ATOM 2735 C C . VAL A 1 362 ? -5.077 11.354 -8.676 1.00 97.69 362 VAL A C 1
ATOM 2737 O O . VAL A 1 362 ? -5.050 12.534 -9.017 1.00 97.69 362 VAL A O 1
ATOM 2740 N N . THR A 1 363 ? -4.122 10.814 -7.914 1.00 97.12 363 THR A N 1
ATOM 2741 C CA . THR A 1 363 ? -2.999 11.585 -7.354 1.00 97.12 363 THR A CA 1
ATOM 2742 C C . THR A 1 363 ? -2.205 12.307 -8.439 1.00 97.12 363 THR A C 1
ATOM 2744 O O . THR A 1 363 ? -1.940 13.506 -8.321 1.00 97.12 363 THR A O 1
ATOM 2747 N N . HIS A 1 364 ? -1.872 11.624 -9.539 1.00 93.62 364 HIS A N 1
ATOM 2748 C CA . HIS A 1 364 ? -1.158 12.243 -10.657 1.00 93.62 364 HIS A CA 1
ATOM 2749 C C . HIS A 1 364 ? -1.948 13.379 -11.324 1.00 93.62 364 HIS A C 1
ATOM 2751 O O . HIS A 1 364 ? -1.375 14.429 -11.634 1.00 93.62 364 HIS A O 1
ATOM 2757 N N . LEU A 1 365 ? -3.256 13.205 -11.534 1.00 94.25 365 LEU A N 1
ATOM 2758 C CA . LEU A 1 365 ? -4.095 14.227 -12.164 1.00 94.25 365 LEU A CA 1
ATOM 2759 C C . LEU A 1 365 ? -4.431 15.390 -11.217 1.00 94.25 365 LEU A C 1
ATOM 2761 O O . LEU A 1 365 ? -4.520 16.528 -11.677 1.00 94.25 365 LEU A O 1
ATOM 2765 N N . VAL A 1 366 ? -4.565 15.150 -9.910 1.00 94.62 366 VAL A N 1
ATOM 2766 C CA . VAL A 1 366 ? -4.715 16.216 -8.906 1.00 94.62 366 VAL A CA 1
ATOM 2767 C C . VAL A 1 366 ? -3.431 17.039 -8.806 1.00 94.62 366 VAL A C 1
ATOM 2769 O O . VAL A 1 366 ? -3.511 18.260 -8.928 1.00 94.62 366 VAL A O 1
ATOM 2772 N N . HIS A 1 367 ? -2.252 16.403 -8.717 1.00 92.00 367 HIS A N 1
ATOM 2773 C CA . HIS A 1 367 ? -0.964 17.111 -8.781 1.00 92.00 367 HIS A CA 1
ATOM 2774 C C . HIS A 1 367 ? -0.866 17.975 -10.045 1.00 92.00 367 HIS A C 1
ATOM 2776 O O . HIS A 1 367 ? -0.432 19.128 -9.993 1.00 92.00 367 HIS A O 1
ATOM 2782 N N . PHE A 1 368 ? -1.296 17.443 -11.196 1.00 88.44 368 PHE A N 1
ATOM 2783 C CA . PHE A 1 368 ? -1.352 18.216 -12.433 1.00 88.44 368 PHE A CA 1
ATOM 2784 C C . PHE A 1 368 ? -2.276 19.436 -12.309 1.00 88.44 368 PHE A C 1
ATOM 2786 O O . PHE A 1 368 ? -1.868 20.527 -12.706 1.00 88.44 368 PHE A O 1
ATOM 2793 N N . VAL A 1 369 ? -3.489 19.290 -11.766 1.00 87.38 369 VAL A N 1
ATOM 2794 C CA . VAL A 1 369 ? -4.418 20.416 -11.583 1.00 87.38 369 VAL A CA 1
ATOM 2795 C C . VAL A 1 369 ? -3.817 21.461 -10.641 1.00 87.38 369 VAL A C 1
ATOM 2797 O O . VAL A 1 369 ? -3.622 22.595 -11.072 1.00 87.38 369 VAL A O 1
ATOM 2800 N N . GLU A 1 370 ? -3.446 21.093 -9.412 1.00 87.50 370 GLU A N 1
ATOM 2801 C CA . GLU A 1 370 ? -2.960 22.030 -8.386 1.00 87.50 370 GLU A CA 1
ATOM 2802 C C . GLU A 1 370 ? -1.698 22.786 -8.817 1.00 87.50 370 GLU A C 1
ATOM 2804 O O . GLU A 1 370 ? -1.608 24.010 -8.663 1.00 87.50 370 GLU A O 1
ATOM 2809 N N . ARG A 1 371 ? -0.742 22.093 -9.449 1.00 80.00 371 ARG A N 1
ATOM 2810 C CA . ARG A 1 371 ? 0.487 22.717 -9.959 1.00 80.00 371 ARG A CA 1
ATOM 2811 C C . ARG A 1 371 ? 0.189 23.859 -10.938 1.00 80.00 371 ARG A C 1
ATOM 2813 O O . ARG A 1 371 ? 0.853 24.892 -10.871 1.00 80.00 371 ARG A O 1
ATOM 2820 N N . HIS A 1 372 ? -0.837 23.696 -11.777 1.00 74.88 372 HIS A N 1
ATOM 2821 C CA . HIS A 1 372 ? -1.307 24.683 -12.761 1.00 74.88 372 HIS A CA 1
ATOM 2822 C C . HIS A 1 372 ? -2.489 25.547 -12.261 1.00 74.88 372 HIS A C 1
ATOM 2824 O O . HIS A 1 372 ? -3.103 26.283 -13.043 1.00 74.88 372 HIS A O 1
ATOM 2830 N N . GLU A 1 373 ? -2.834 25.472 -10.974 1.00 64.75 373 GLU A N 1
ATOM 2831 C CA . GLU A 1 373 ? -3.692 26.447 -10.291 1.00 64.75 373 GLU A CA 1
ATOM 2832 C C . GLU A 1 373 ? -2.885 27.525 -9.567 1.00 64.75 373 GLU A C 1
ATOM 2834 O O . GLU A 1 373 ? -3.397 28.624 -9.363 1.00 64.75 373 GLU A O 1
ATOM 2839 N N . SER A 1 374 ? -1.634 27.228 -9.195 1.00 57.34 374 SER A N 1
ATOM 2840 C CA . SER A 1 374 ? -0.856 28.074 -8.286 1.00 57.34 374 SER A CA 1
ATOM 2841 C C . SER A 1 374 ? -0.699 29.529 -8.751 1.00 57.34 374 SER A C 1
ATOM 2843 O O . SER A 1 374 ? -0.640 30.414 -7.902 1.00 57.34 374 SER A O 1
ATOM 2845 N N . GLY A 1 375 ? -0.632 29.805 -10.063 1.00 53.66 375 GLY A N 1
ATOM 2846 C CA . GLY A 1 375 ? -0.638 31.160 -10.653 1.00 53.66 375 GLY A CA 1
ATOM 2847 C C . GLY A 1 375 ? 0.544 32.068 -10.269 1.00 53.66 375 GLY A C 1
ATOM 2848 O O . GLY A 1 375 ? 0.665 33.186 -10.766 1.00 53.66 375 GLY A O 1
ATOM 2849 N N . VAL A 1 376 ? 1.426 31.587 -9.389 1.00 50.75 376 VAL A N 1
ATOM 2850 C CA . VAL A 1 376 ? 2.587 32.284 -8.818 1.00 50.75 376 VAL A CA 1
ATOM 2851 C C . VAL A 1 376 ? 3.790 32.257 -9.769 1.00 50.75 376 VAL A C 1
ATOM 2853 O O . VAL A 1 376 ? 4.725 33.042 -9.606 1.00 50.75 376 VAL A O 1
ATOM 2856 N N . ARG A 1 377 ? 3.767 31.397 -10.793 1.00 54.00 377 ARG A N 1
ATOM 2857 C CA . ARG A 1 377 ? 4.754 31.373 -11.876 1.00 54.00 377 ARG A CA 1
ATOM 2858 C C . ARG A 1 377 ? 4.071 31.731 -13.186 1.00 54.00 377 ARG A C 1
ATOM 2860 O O . ARG A 1 377 ? 3.387 30.918 -13.788 1.00 54.00 377 ARG A O 1
ATOM 2867 N N . SER A 1 378 ? 4.282 32.959 -13.655 1.00 54.38 378 SER A N 1
ATOM 2868 C CA . SER A 1 378 ? 3.828 33.407 -14.977 1.00 54.38 378 SER A CA 1
ATOM 2869 C C . SER A 1 378 ? 4.708 32.818 -16.091 1.00 54.38 378 SER A C 1
ATOM 2871 O O . SER A 1 378 ? 5.308 33.544 -16.888 1.00 54.38 378 SER A O 1
ATOM 2873 N N . ASP A 1 379 ? 4.849 31.496 -16.106 1.00 65.56 379 ASP A N 1
ATOM 2874 C CA . ASP A 1 379 ? 5.680 30.786 -17.060 1.00 65.56 379 ASP A CA 1
ATOM 2875 C C . ASP A 1 379 ? 4.867 30.518 -18.328 1.00 65.56 379 ASP A C 1
ATOM 2877 O O . ASP A 1 379 ? 3.847 29.833 -18.315 1.00 65.56 379 ASP A O 1
ATOM 2881 N N . ARG A 1 380 ? 5.387 30.967 -19.476 1.00 72.19 380 ARG A N 1
ATOM 2882 C CA . ARG A 1 380 ? 4.863 30.669 -20.828 1.00 72.19 380 ARG A CA 1
ATOM 2883 C C . ARG A 1 380 ? 4.645 29.163 -21.086 1.00 72.19 380 ARG A C 1
ATOM 2885 O O . ARG A 1 380 ? 3.990 28.786 -22.055 1.00 72.19 380 ARG A O 1
ATOM 2892 N N . ALA A 1 381 ? 5.236 28.293 -20.267 1.00 71.44 381 ALA A N 1
ATOM 2893 C CA . ALA A 1 381 ? 4.976 26.860 -20.269 1.00 71.44 381 ALA A CA 1
ATOM 2894 C C . ALA A 1 381 ? 3.573 26.515 -19.735 1.00 71.44 381 ALA A C 1
ATOM 2896 O O . ALA A 1 381 ? 2.886 25.729 -20.379 1.00 71.44 381 ALA A O 1
ATOM 2897 N N . GLU A 1 382 ? 3.123 27.127 -18.635 1.00 71.56 382 GLU A N 1
ATOM 2898 C CA . GLU A 1 382 ? 1.814 26.856 -18.022 1.00 71.56 382 GLU A CA 1
ATOM 2899 C C . GLU A 1 382 ? 0.669 27.252 -18.962 1.00 71.56 382 GLU A C 1
ATOM 2901 O O . GLU A 1 382 ? -0.216 26.440 -19.223 1.00 71.56 382 GLU A O 1
ATOM 2906 N N . GLU A 1 383 ? 0.740 28.437 -19.581 1.00 72.56 383 GLU A N 1
ATOM 2907 C CA . GLU A 1 383 ? -0.228 28.859 -20.607 1.00 72.56 383 GLU A CA 1
ATOM 2908 C C . GLU A 1 383 ? -0.272 27.884 -21.794 1.00 72.56 383 GLU A C 1
ATOM 2910 O O . GLU A 1 383 ? -1.341 27.562 -22.311 1.00 72.56 383 GLU A O 1
ATOM 2915 N N . ARG A 1 384 ? 0.885 27.381 -22.246 1.00 79.38 384 ARG A N 1
ATOM 2916 C CA . ARG A 1 384 ? 0.942 26.402 -23.343 1.00 79.38 384 ARG A CA 1
ATOM 2917 C C . ARG A 1 384 ? 0.355 25.053 -22.938 1.00 79.38 384 ARG A C 1
ATOM 2919 O O . ARG A 1 384 ? -0.324 24.447 -23.758 1.00 79.38 384 ARG A O 1
ATOM 2926 N N . ILE A 1 385 ? 0.598 24.596 -21.713 1.00 79.19 385 ILE A N 1
ATOM 2927 C CA . ILE A 1 385 ? 0.068 23.329 -21.196 1.00 79.19 385 ILE A CA 1
ATOM 2928 C C . ILE A 1 385 ? -1.449 23.426 -20.999 1.00 79.19 385 ILE A C 1
ATOM 2930 O O . ILE A 1 385 ? -2.166 22.547 -21.465 1.00 79.19 385 ILE A O 1
ATOM 2934 N N . ALA A 1 386 ? -1.957 24.519 -20.424 1.00 73.12 386 ALA A N 1
ATOM 2935 C CA . ALA A 1 386 ? -3.393 24.739 -20.226 1.00 73.12 386 ALA A CA 1
ATOM 2936 C C . ALA A 1 386 ? -4.195 24.832 -21.542 1.00 73.12 386 ALA A C 1
ATOM 2938 O O . ALA A 1 386 ? -5.386 24.532 -21.555 1.00 73.12 386 ALA A O 1
ATOM 2939 N N . ASN A 1 387 ? -3.547 25.215 -22.650 1.00 77.62 387 ASN A N 1
ATOM 2940 C CA . ASN A 1 387 ? -4.129 25.181 -23.998 1.00 77.62 387 ASN A CA 1
ATOM 2941 C C . ASN A 1 387 ? -4.088 23.786 -24.662 1.00 77.62 387 ASN A C 1
ATOM 2943 O O . ASN A 1 387 ? -4.776 23.574 -25.657 1.00 77.62 387 ASN A O 1
ATOM 2947 N N . LEU A 1 388 ? -3.265 22.858 -24.160 1.00 84.81 388 LEU A N 1
ATOM 2948 C CA . LEU A 1 388 ? -3.127 21.490 -24.684 1.00 84.81 388 LEU A CA 1
ATOM 2949 C C . LEU A 1 388 ? -3.900 20.458 -23.853 1.00 84.81 388 LEU A C 1
ATOM 2951 O O . LEU A 1 388 ? -4.333 19.446 -24.392 1.00 84.81 388 LEU A O 1
ATOM 2955 N N . VAL A 1 389 ? -4.052 20.706 -22.551 1.00 85.69 389 VAL A N 1
ATOM 2956 C CA . VAL A 1 389 ? -4.707 19.819 -21.586 1.00 85.69 389 VAL A CA 1
ATOM 2957 C C . VAL A 1 389 ? -5.752 20.634 -20.827 1.00 85.69 389 VAL A C 1
ATOM 2959 O O . VAL A 1 389 ? -5.430 21.456 -19.966 1.00 85.69 389 VAL A O 1
ATOM 2962 N N . VAL A 1 390 ? -7.022 20.430 -21.176 1.00 85.50 390 VAL A N 1
ATOM 2963 C CA . VAL A 1 390 ? -8.132 21.249 -20.680 1.00 85.50 390 VAL A CA 1
ATOM 2964 C C . VAL A 1 390 ? -8.432 20.901 -19.218 1.00 85.50 390 VAL A C 1
ATOM 2966 O O . VAL A 1 390 ? -8.918 19.817 -18.901 1.00 85.50 390 VAL A O 1
ATOM 2969 N N . ARG A 1 391 ? -8.179 21.843 -18.300 1.00 85.00 391 ARG A N 1
ATOM 2970 C CA . ARG A 1 391 ? -8.318 21.622 -16.843 1.00 85.00 391 ARG A CA 1
ATOM 2971 C C . ARG A 1 391 ? -9.709 21.131 -16.415 1.00 85.00 391 ARG A C 1
ATOM 2973 O O . ARG A 1 391 ? -9.804 20.329 -15.492 1.00 85.00 391 ARG A O 1
ATOM 2980 N N . THR A 1 392 ? -10.780 21.576 -17.074 1.00 89.25 392 THR A N 1
ATOM 2981 C CA . THR A 1 392 ? -12.155 21.132 -16.771 1.00 89.25 392 THR A CA 1
ATOM 2982 C C . THR A 1 392 ? -12.368 19.652 -17.097 1.00 89.25 392 THR A C 1
ATOM 2984 O O . THR A 1 392 ? -13.027 18.954 -16.332 1.00 89.25 392 THR A O 1
ATOM 2987 N N . GLU A 1 393 ? -11.765 19.162 -18.184 1.00 90.56 393 GLU A N 1
ATOM 2988 C CA . GLU A 1 393 ? -11.805 17.751 -18.592 1.00 90.56 393 GLU A CA 1
ATOM 2989 C C . GLU A 1 393 ? -10.957 16.883 -17.658 1.00 90.56 393 GLU A C 1
ATOM 2991 O O . GLU A 1 393 ? -11.402 15.815 -17.248 1.00 90.56 393 GLU A O 1
ATOM 2996 N N . VAL A 1 394 ? -9.782 17.367 -17.234 1.00 92.12 394 VAL A N 1
ATOM 2997 C CA . VAL A 1 394 ? -8.973 16.663 -16.225 1.00 92.12 394 VAL A CA 1
ATOM 2998 C C . VAL A 1 394 ? -9.756 16.504 -14.922 1.00 92.12 394 VAL A C 1
ATOM 3000 O O . VAL A 1 394 ? -9.868 15.389 -14.427 1.00 92.12 394 VAL A O 1
ATOM 3003 N N . ARG A 1 395 ? -10.375 17.572 -14.395 1.00 93.81 395 ARG A N 1
ATOM 3004 C CA . ARG A 1 395 ? -11.185 17.494 -13.162 1.00 93.81 395 ARG A CA 1
ATOM 3005 C C . ARG A 1 395 ? -12.399 16.569 -13.298 1.00 93.81 395 ARG A C 1
ATOM 3007 O O . ARG A 1 395 ? -12.750 15.899 -12.330 1.00 93.81 395 ARG A O 1
ATOM 3014 N N . GLU A 1 396 ? -13.032 16.526 -14.471 1.00 94.38 396 GLU A N 1
ATOM 3015 C CA . GLU A 1 396 ? -14.100 15.566 -14.783 1.00 94.38 396 GLU A CA 1
ATOM 3016 C C . GLU A 1 396 ? -13.583 14.122 -14.694 1.00 94.38 396 GLU A C 1
ATOM 3018 O O . GLU A 1 396 ? -14.157 13.315 -13.965 1.00 94.38 396 GLU A O 1
ATOM 3023 N N . LEU A 1 397 ? -12.467 13.806 -15.358 1.00 94.94 397 LEU A N 1
ATOM 3024 C CA . LEU A 1 397 ? -11.871 12.467 -15.327 1.00 94.94 397 LEU A CA 1
ATOM 3025 C C . LEU A 1 397 ? -11.420 12.073 -13.912 1.00 94.94 397 LEU A C 1
ATOM 3027 O O . LEU A 1 397 ? -11.797 11.005 -13.428 1.00 94.94 397 LEU A O 1
ATOM 3031 N N . THR A 1 398 ? -10.690 12.948 -13.217 1.00 96.19 398 THR A N 1
ATOM 3032 C CA . THR A 1 398 ? -10.227 12.729 -11.839 1.00 96.19 398 THR A CA 1
ATOM 3033 C C . THR A 1 398 ? -11.378 12.373 -10.902 1.00 96.19 398 THR A C 1
ATOM 3035 O O . THR A 1 398 ? -11.304 11.370 -10.197 1.00 96.19 398 THR A O 1
ATOM 3038 N N . LEU A 1 399 ? -12.453 13.168 -10.886 1.00 96.38 399 LEU A N 1
ATOM 3039 C CA . LEU A 1 399 ? -13.523 12.997 -9.901 1.00 96.38 399 LEU A CA 1
ATOM 3040 C C . LEU A 1 399 ? -14.562 11.953 -10.330 1.00 96.38 399 LEU A C 1
ATOM 3042 O O . LEU A 1 399 ? -14.904 11.073 -9.541 1.00 96.38 399 LEU A O 1
ATOM 3046 N N . ASN A 1 400 ? -15.053 12.022 -11.570 1.00 95.62 400 ASN A N 1
ATOM 3047 C CA . ASN A 1 400 ? -16.198 11.226 -12.022 1.00 95.62 400 ASN A CA 1
ATOM 3048 C C . ASN A 1 400 ? -15.803 9.908 -12.703 1.00 95.62 400 ASN A C 1
ATOM 3050 O O . ASN A 1 400 ? -16.578 8.952 -12.638 1.00 95.62 400 ASN A O 1
ATOM 3054 N N . ALA A 1 401 ? -14.633 9.838 -13.351 1.00 94.56 401 ALA A N 1
ATOM 3055 C CA . ALA A 1 401 ? -14.169 8.620 -14.024 1.00 94.56 401 ALA A CA 1
ATOM 3056 C C . ALA A 1 401 ? -13.231 7.767 -13.153 1.00 94.56 401 ALA A C 1
ATOM 3058 O O . ALA A 1 401 ? -13.244 6.548 -13.293 1.00 94.56 401 ALA A O 1
ATOM 3059 N N . LEU A 1 402 ? -12.462 8.379 -12.245 1.00 98.06 402 LEU A N 1
ATOM 3060 C CA . LEU A 1 402 ? -11.489 7.674 -11.405 1.00 98.06 402 LEU A CA 1
ATOM 3061 C C . LEU A 1 402 ? -11.917 7.615 -9.933 1.00 98.06 402 LEU A C 1
ATOM 3063 O O . LEU A 1 402 ? -12.286 6.541 -9.471 1.00 98.06 402 LEU A O 1
ATOM 3067 N N . LEU A 1 403 ? -11.955 8.735 -9.199 1.00 97.81 403 LEU A N 1
ATOM 3068 C CA . LEU A 1 403 ? -12.246 8.739 -7.754 1.00 97.81 403 LEU A CA 1
ATOM 3069 C C . LEU A 1 403 ? -13.616 8.121 -7.417 1.00 97.81 403 LEU A C 1
ATOM 3071 O O . LEU A 1 403 ? -13.731 7.303 -6.501 1.00 97.81 403 LEU A O 1
ATOM 3075 N N . PHE A 1 404 ? -14.655 8.470 -8.183 1.00 97.38 404 PHE A N 1
ATOM 3076 C CA . PHE A 1 404 ? -15.988 7.880 -8.045 1.00 97.38 404 PHE A CA 1
ATOM 3077 C C . PHE A 1 404 ? -15.983 6.359 -8.244 1.00 97.38 404 PHE A C 1
ATOM 3079 O O . PHE A 1 404 ? -16.602 5.638 -7.458 1.00 97.38 404 PHE A O 1
ATOM 3086 N N . TRP A 1 405 ? -15.271 5.858 -9.258 1.00 96.75 405 TRP A N 1
ATOM 3087 C CA . TRP A 1 405 ? -15.211 4.424 -9.543 1.00 96.75 405 TRP A CA 1
ATOM 3088 C C . TRP A 1 405 ? -14.262 3.664 -8.613 1.00 96.75 405 TRP A C 1
ATOM 3090 O O . TRP A 1 405 ? -14.571 2.521 -8.287 1.00 96.75 405 TRP A O 1
ATOM 3100 N N . ALA A 1 406 ? -13.210 4.295 -8.086 1.00 97.56 406 ALA A N 1
ATOM 3101 C CA . ALA A 1 406 ? -12.365 3.734 -7.033 1.00 97.56 406 ALA A CA 1
ATOM 3102 C C . ALA A 1 406 ? -13.195 3.458 -5.770 1.00 97.56 406 ALA A C 1
ATOM 3104 O O . ALA A 1 406 ? -13.268 2.317 -5.310 1.00 97.56 406 ALA A O 1
ATOM 3105 N N . ASN A 1 407 ? -13.927 4.470 -5.279 1.00 97.56 407 ASN A N 1
ATOM 3106 C CA . ASN A 1 407 ? -14.861 4.294 -4.165 1.00 97.56 407 ASN A CA 1
ATOM 3107 C C . ASN A 1 407 ? -15.932 3.247 -4.500 1.00 97.56 407 ASN A C 1
ATOM 3109 O O . ASN A 1 407 ? -16.130 2.304 -3.740 1.00 97.56 407 ASN A O 1
ATOM 3113 N N . ARG A 1 408 ? -16.595 3.346 -5.661 1.00 96.81 408 ARG A N 1
ATOM 3114 C CA . ARG A 1 408 ? -17.653 2.393 -6.035 1.00 96.81 408 ARG A CA 1
ATOM 3115 C C . ARG A 1 408 ? -17.148 0.948 -6.095 1.00 96.81 408 ARG A C 1
ATOM 3117 O O . ARG A 1 408 ? -17.889 0.048 -5.702 1.00 96.81 408 ARG A O 1
ATOM 3124 N N . THR A 1 409 ? -15.911 0.741 -6.540 1.00 96.75 409 THR A N 1
ATOM 3125 C CA . THR A 1 409 ? -15.252 -0.568 -6.590 1.00 96.75 409 THR A CA 1
ATOM 3126 C C . THR A 1 409 ? -14.983 -1.103 -5.188 1.00 96.75 409 THR A C 1
ATOM 3128 O O . THR A 1 409 ? -15.367 -2.241 -4.919 1.00 96.75 409 THR A O 1
ATOM 3131 N N . MET A 1 410 ? -14.436 -0.285 -4.281 1.00 97.81 410 MET A N 1
ATOM 3132 C CA . MET A 1 410 ? -14.243 -0.658 -2.872 1.00 97.81 410 MET A CA 1
ATOM 3133 C C . MET A 1 410 ? -15.576 -0.998 -2.189 1.00 97.81 410 MET A C 1
ATOM 3135 O O . MET A 1 410 ? -15.755 -2.100 -1.680 1.00 97.81 410 MET A O 1
ATOM 3139 N N . GLN A 1 411 ? -16.589 -0.128 -2.287 1.00 97.56 411 GLN A N 1
ATOM 3140 C CA . GLN A 1 411 ? -17.901 -0.417 -1.687 1.00 97.56 411 GLN A CA 1
ATOM 3141 C C . GLN A 1 411 ? -18.569 -1.669 -2.282 1.00 97.56 411 GLN A C 1
ATOM 3143 O O . GLN A 1 411 ? -19.333 -2.340 -1.595 1.00 97.56 411 GLN A O 1
ATOM 3148 N N . SER A 1 412 ? -18.300 -2.014 -3.549 1.00 96.31 412 SER A N 1
ATOM 3149 C CA . SER A 1 412 ? -18.848 -3.238 -4.158 1.00 96.31 412 SER A CA 1
ATOM 3150 C C . SER A 1 412 ? -18.213 -4.536 -3.645 1.00 96.31 412 SER A C 1
ATOM 3152 O O . SER A 1 412 ? -18.859 -5.578 -3.725 1.00 96.31 412 SER A O 1
ATOM 3154 N N . GLY A 1 413 ? -16.998 -4.478 -3.087 1.00 96.25 413 GLY A N 1
ATOM 3155 C CA . GLY A 1 413 ? -16.371 -5.597 -2.380 1.00 96.25 413 GLY A CA 1
ATOM 3156 C C . GLY A 1 413 ? -16.642 -5.604 -0.870 1.00 96.25 413 GLY A C 1
ATOM 3157 O O . GLY A 1 413 ? -16.251 -6.551 -0.196 1.00 96.25 413 GLY A O 1
ATOM 3158 N N . ARG A 1 414 ? -17.343 -4.605 -0.317 1.00 95.81 414 ARG A N 1
ATOM 3159 C CA . ARG A 1 414 ? -17.614 -4.519 1.129 1.00 95.81 414 ARG A CA 1
ATOM 3160 C C . ARG A 1 414 ? -18.401 -5.714 1.662 1.00 95.81 414 ARG A C 1
ATOM 3162 O O . ARG A 1 414 ? -17.952 -6.336 2.612 1.00 95.81 414 ARG A O 1
ATOM 3169 N N . SER A 1 415 ? -19.482 -6.119 0.990 1.00 94.00 415 SER A N 1
ATOM 3170 C CA . SER A 1 415 ? -20.242 -7.311 1.401 1.00 94.00 415 SER A CA 1
ATOM 3171 C C . SER A 1 415 ? -19.416 -8.598 1.312 1.00 94.00 415 SER A C 1
ATOM 3173 O O . SER A 1 415 ? -19.628 -9.519 2.085 1.00 94.00 415 SER A O 1
ATOM 3175 N N . LEU A 1 416 ? -18.449 -8.662 0.388 1.00 94.94 416 LEU A N 1
ATOM 3176 C CA . LEU A 1 416 ? -17.519 -9.787 0.282 1.00 94.94 416 LEU A CA 1
ATOM 3177 C C . LEU A 1 416 ? -16.572 -9.836 1.491 1.00 94.94 416 LEU A C 1
ATOM 3179 O O . LEU A 1 416 ? -16.288 -10.920 1.985 1.00 94.94 416 LEU A O 1
ATOM 3183 N N . ALA A 1 417 ? -16.117 -8.675 1.971 1.00 95.19 417 ALA A N 1
ATOM 3184 C CA . ALA A 1 417 ? -15.339 -8.548 3.201 1.00 95.19 417 ALA A CA 1
ATOM 3185 C C . ALA A 1 417 ? -16.180 -8.863 4.457 1.00 95.19 417 ALA A C 1
ATOM 3187 O O . ALA A 1 417 ? -15.712 -9.598 5.325 1.00 95.19 417 ALA A O 1
ATOM 3188 N N . ASP A 1 418 ? -17.430 -8.391 4.521 1.00 92.56 418 ASP A N 1
ATOM 3189 C CA . ASP A 1 418 ? -18.374 -8.704 5.606 1.00 92.56 418 ASP A CA 1
ATOM 3190 C C . ASP A 1 418 ? -18.691 -10.217 5.681 1.00 92.56 418 ASP A C 1
ATOM 3192 O O . ASP A 1 418 ? -18.801 -10.766 6.775 1.00 92.56 418 ASP A O 1
ATOM 3196 N N . ASP A 1 419 ? -18.783 -10.912 4.537 1.00 93.06 419 ASP A N 1
ATOM 3197 C CA . ASP A 1 419 ? -18.952 -12.375 4.461 1.00 93.06 419 ASP A CA 1
ATOM 3198 C C . ASP A 1 419 ? -17.651 -13.146 4.781 1.00 93.06 419 ASP A C 1
ATOM 3200 O O . ASP A 1 419 ? -17.687 -14.278 5.279 1.00 93.06 419 ASP A O 1
ATOM 3204 N N . LEU A 1 420 ? -16.490 -12.571 4.450 1.00 94.12 420 LEU A N 1
ATOM 3205 C CA . LEU A 1 420 ? -15.169 -13.159 4.695 1.00 94.12 420 LEU A CA 1
ATOM 3206 C C . LEU A 1 420 ? -14.806 -13.132 6.180 1.00 94.12 420 LEU A C 1
ATOM 3208 O O . LEU A 1 420 ? -14.396 -14.159 6.714 1.00 94.12 420 LEU A O 1
ATOM 3212 N N . LEU A 1 421 ? -14.964 -11.991 6.856 1.00 91.62 421 LEU A N 1
ATOM 3213 C CA . LEU A 1 421 ? -14.433 -11.778 8.207 1.00 91.62 421 LEU A CA 1
ATOM 3214 C C . LEU A 1 421 ? -14.874 -12.849 9.235 1.00 91.62 421 LEU A C 1
ATOM 3216 O O . LEU A 1 421 ? -14.004 -13.373 9.934 1.00 91.62 421 LEU A O 1
ATOM 3220 N N . PRO A 1 422 ? -16.156 -13.271 9.310 1.00 89.25 422 PRO A N 1
ATOM 3221 C CA . PRO A 1 422 ? -16.594 -14.326 10.231 1.00 89.25 422 PRO A CA 1
ATOM 3222 C C . PRO A 1 422 ? -16.069 -15.726 9.883 1.00 89.25 422 PRO A C 1
ATOM 3224 O O . PRO A 1 422 ? -16.210 -16.636 10.690 1.00 89.25 422 PRO A O 1
ATOM 3227 N N . SER A 1 423 ? -15.508 -15.919 8.684 1.00 90.69 423 SER A N 1
ATOM 3228 C CA . SER A 1 423 ? -14.897 -17.192 8.266 1.00 90.69 423 SER A CA 1
ATOM 3229 C C . SER A 1 423 ? -13.468 -17.357 8.795 1.00 90.69 423 SER A C 1
ATOM 3231 O O . SER A 1 423 ? -12.951 -18.465 8.765 1.00 90.69 423 SER A O 1
ATOM 3233 N N . TYR A 1 424 ? -12.848 -16.262 9.251 1.00 89.00 424 TYR A N 1
ATOM 3234 C CA . TYR A 1 424 ? -11.435 -16.174 9.634 1.00 89.00 424 TYR A CA 1
ATOM 3235 C C . TYR A 1 424 ? -11.232 -15.553 11.031 1.00 89.00 424 TYR A C 1
ATOM 3237 O O . TYR A 1 424 ? -10.130 -15.145 11.377 1.00 89.00 424 TYR A O 1
ATOM 3245 N N . THR A 1 425 ? -12.299 -15.442 11.832 1.00 86.75 425 THR A N 1
ATOM 3246 C CA . THR A 1 425 ? -12.259 -14.926 13.212 1.00 86.75 425 THR A CA 1
ATOM 3247 C C . THR A 1 425 ? -13.002 -15.861 14.157 1.00 86.75 425 THR A C 1
ATOM 3249 O O . THR A 1 425 ? -14.125 -16.284 13.871 1.00 86.75 425 THR A O 1
ATOM 3252 N N . ASN A 1 426 ? -12.425 -16.135 15.327 1.00 85.75 426 ASN A N 1
ATOM 3253 C CA . ASN A 1 426 ? -13.107 -16.864 16.391 1.00 85.75 426 ASN A CA 1
ATOM 3254 C C . ASN A 1 426 ? -13.810 -15.863 17.318 1.00 85.75 426 ASN A C 1
ATOM 3256 O O . ASN A 1 426 ? -13.279 -15.477 18.359 1.00 85.75 426 ASN A O 1
ATOM 3260 N N . VAL A 1 427 ? -14.994 -15.383 16.919 1.00 86.00 427 VAL A N 1
ATOM 3261 C CA . VAL A 1 427 ? -15.704 -14.328 17.665 1.00 86.00 427 VAL A CA 1
ATOM 3262 C C . VAL A 1 427 ? -16.243 -14.846 19.002 1.00 86.00 427 VAL A C 1
ATOM 3264 O O . VAL A 1 427 ? -17.254 -15.552 19.048 1.00 86.00 427 VAL A O 1
ATOM 3267 N N . GLN A 1 428 ? -15.631 -14.405 20.100 1.00 91.00 428 GLN A N 1
ATOM 3268 C CA . GLN A 1 428 ? -16.042 -14.721 21.468 1.00 91.00 428 GLN A CA 1
ATOM 3269 C C . GLN A 1 428 ? -16.699 -13.515 22.170 1.00 91.00 428 GLN A C 1
ATOM 3271 O O . GLN A 1 428 ? -16.853 -12.425 21.607 1.00 91.00 428 GLN A O 1
ATOM 3276 N N . ILE A 1 429 ? -17.141 -13.732 23.412 1.00 95.38 429 ILE A N 1
ATOM 3277 C CA . ILE A 1 429 ? -17.613 -12.687 24.326 1.00 95.38 429 ILE A CA 1
ATOM 3278 C C . ILE A 1 429 ? -16.807 -12.806 25.617 1.00 95.38 429 ILE A C 1
ATOM 3280 O O . ILE A 1 429 ? -16.804 -13.861 26.247 1.00 95.38 429 ILE A O 1
ATOM 3284 N N . LEU A 1 430 ? -16.169 -11.710 26.015 1.00 96.81 430 LEU A N 1
ATOM 3285 C CA . LEU A 1 430 ? -15.441 -11.570 27.270 1.00 96.81 430 LEU A CA 1
ATOM 3286 C C . LEU A 1 430 ? -16.236 -10.651 28.201 1.00 96.81 430 LEU A C 1
ATOM 32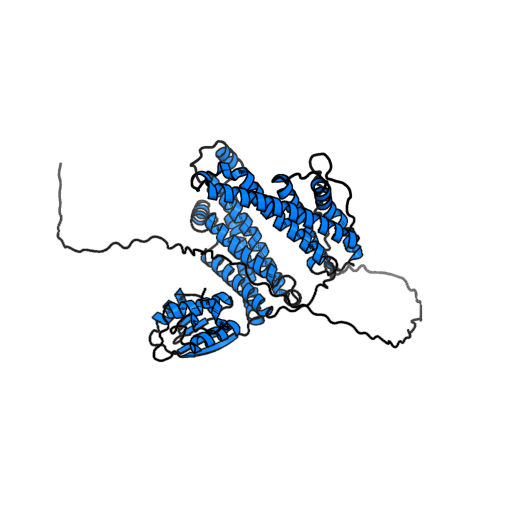88 O O . LEU A 1 430 ? -16.556 -9.522 27.832 1.00 96.81 430 LEU A O 1
ATOM 3292 N N . GLU A 1 431 ? -16.525 -11.107 29.417 1.00 96.81 431 GLU A N 1
ATOM 3293 C CA . GLU A 1 431 ? -17.085 -10.269 30.481 1.00 96.81 431 GLU A CA 1
ATOM 3294 C C . GLU A 1 431 ? -16.025 -10.056 31.562 1.00 96.81 431 GLU A C 1
ATOM 3296 O O . GLU A 1 431 ? -15.474 -11.020 32.089 1.00 96.81 431 GLU A O 1
ATOM 3301 N N . VAL A 1 432 ? -15.738 -8.794 31.882 1.00 95.81 432 VAL A N 1
ATOM 3302 C CA . VAL A 1 432 ? -14.743 -8.391 32.888 1.00 95.81 432 VAL A CA 1
ATOM 3303 C C . VAL A 1 432 ? -15.315 -7.326 33.821 1.00 95.81 432 VAL A C 1
ATOM 3305 O O . VAL A 1 432 ? -16.209 -6.557 33.454 1.00 95.81 432 VAL A O 1
ATOM 3308 N N . GLU A 1 433 ? -14.801 -7.288 35.048 1.00 93.88 433 GLU A N 1
ATOM 3309 C CA . GLU A 1 433 ? -15.212 -6.357 36.100 1.00 93.88 433 GLU A CA 1
ATOM 3310 C C . GLU A 1 433 ? -13.979 -5.627 36.656 1.00 93.88 433 GLU A C 1
ATOM 3312 O O . GLU A 1 433 ? -12.920 -6.228 36.828 1.00 93.88 433 GLU A O 1
ATOM 3317 N N . LEU A 1 434 ? -14.097 -4.319 36.892 1.00 91.44 434 LEU A N 1
ATOM 3318 C CA . LEU A 1 434 ? -13.040 -3.499 37.485 1.00 91.44 434 LEU A CA 1
ATOM 3319 C C . LEU A 1 434 ? -12.900 -3.791 38.983 1.00 91.44 434 LEU A C 1
ATOM 3321 O O . LEU A 1 434 ? -13.888 -3.742 39.720 1.00 91.44 434 LEU A O 1
ATOM 3325 N N . SER A 1 435 ? -11.660 -3.972 39.438 1.00 87.00 435 SER A N 1
ATOM 3326 C CA . SER A 1 435 ? -11.284 -3.943 40.857 1.00 87.00 435 SER A CA 1
ATOM 3327 C C . SER A 1 435 ? -11.742 -2.643 41.541 1.00 87.00 435 SER A C 1
ATOM 3329 O O . SER A 1 435 ? -11.864 -1.604 40.889 1.00 87.00 435 SER A O 1
ATOM 3331 N N . GLU A 1 436 ? -11.976 -2.674 42.859 1.00 81.44 436 GLU A N 1
ATOM 3332 C CA . GLU A 1 436 ? -12.571 -1.544 43.603 1.00 81.44 436 GLU A CA 1
ATOM 3333 C C . GLU A 1 436 ? -11.789 -0.223 43.440 1.00 81.44 436 GLU A C 1
ATOM 3335 O O . GLU A 1 436 ? -12.406 0.825 43.226 1.00 81.44 436 GLU A O 1
ATOM 3340 N N . ASP A 1 437 ? -10.455 -0.288 43.411 1.00 83.06 437 ASP A N 1
ATOM 3341 C CA . ASP A 1 437 ? -9.553 0.871 43.309 1.00 83.06 437 ASP A CA 1
ATOM 3342 C C . ASP A 1 437 ? -9.151 1.264 41.867 1.00 83.06 437 ASP A C 1
ATOM 3344 O O . ASP A 1 437 ? -8.314 2.148 41.689 1.00 83.06 437 ASP A O 1
ATOM 3348 N N . VAL A 1 438 ? -9.703 0.621 40.826 1.00 85.19 438 VAL A N 1
ATOM 3349 C CA . VAL A 1 438 ? -9.313 0.859 39.420 1.00 85.19 438 VAL A CA 1
ATOM 3350 C C . VAL A 1 438 ? -10.424 1.577 38.649 1.00 85.19 438 VAL A C 1
ATOM 3352 O O . VAL A 1 438 ? -11.567 1.119 38.610 1.00 85.19 438 VAL A O 1
ATOM 3355 N N . GLU A 1 439 ? -10.072 2.676 37.977 1.00 87.69 439 GLU A N 1
ATOM 3356 C CA . GLU A 1 439 ? -10.958 3.438 37.088 1.00 87.69 439 GLU A CA 1
ATOM 3357 C C . GLU A 1 439 ? -10.498 3.336 35.627 1.00 87.69 439 GLU A C 1
ATOM 3359 O O . GLU A 1 439 ? -9.316 3.470 35.314 1.00 87.69 439 GLU A O 1
ATOM 3364 N N . LEU A 1 440 ? -11.440 3.150 34.698 1.00 89.44 440 LEU A N 1
ATOM 3365 C CA . LEU A 1 440 ? -11.140 3.020 33.269 1.00 89.44 440 LEU A CA 1
ATOM 3366 C C . LEU A 1 440 ? -10.991 4.402 32.598 1.00 89.44 440 LEU A C 1
ATOM 3368 O O . LEU A 1 440 ? -11.831 4.835 31.814 1.00 89.44 440 LEU A O 1
ATOM 3372 N N . HIS A 1 441 ? -9.920 5.122 32.935 1.00 89.62 441 HIS A N 1
ATOM 3373 C CA . HIS A 1 441 ? -9.596 6.426 32.343 1.00 89.62 441 HIS A CA 1
ATOM 3374 C C . HIS A 1 441 ? -8.689 6.308 31.100 1.00 89.62 441 HIS A C 1
ATOM 3376 O O . HIS A 1 441 ? -8.384 5.221 30.611 1.00 89.62 441 HIS A O 1
ATOM 3382 N N . ALA A 1 442 ? -8.229 7.453 30.580 1.00 89.25 442 ALA A N 1
ATOM 3383 C CA . ALA A 1 442 ? -7.543 7.574 29.289 1.00 89.25 442 ALA A CA 1
ATOM 3384 C C . ALA A 1 442 ? -6.306 6.672 29.083 1.00 89.25 442 ALA A C 1
ATOM 3386 O O . ALA A 1 442 ? -5.992 6.348 27.941 1.00 89.25 442 ALA A O 1
ATOM 3387 N N . ARG A 1 443 ? -5.603 6.263 30.150 1.00 91.50 443 ARG A N 1
ATOM 3388 C CA . ARG A 1 443 ? -4.405 5.410 30.055 1.00 91.50 443 ARG A CA 1
ATOM 3389 C C . ARG A 1 443 ? -4.789 3.931 29.884 1.00 91.50 443 ARG A C 1
ATOM 3391 O O . ARG A 1 443 ? -4.451 3.387 28.837 1.00 91.50 443 ARG A O 1
ATOM 3398 N N . PRO A 1 444 ? -5.561 3.309 30.796 1.00 92.38 444 PRO A N 1
ATOM 3399 C CA . PRO A 1 444 ? -6.200 2.017 30.546 1.00 92.38 444 PRO A CA 1
ATOM 3400 C C . PRO A 1 444 ? -6.937 1.921 29.201 1.00 92.38 444 PRO A C 1
ATOM 3402 O O . PRO A 1 444 ? -6.783 0.944 28.471 1.00 92.38 444 PRO A O 1
ATOM 3405 N N . ALA A 1 445 ? -7.678 2.968 28.827 1.00 94.50 445 ALA A N 1
ATOM 3406 C CA . ALA A 1 445 ? -8.350 3.066 27.534 1.00 94.50 445 ALA A CA 1
ATOM 3407 C C . ALA A 1 445 ? -7.375 2.995 26.343 1.00 94.50 445 ALA A C 1
ATOM 3409 O O . ALA A 1 445 ? -7.624 2.261 25.388 1.00 94.50 445 ALA A O 1
ATOM 3410 N N . ALA A 1 446 ? -6.251 3.718 26.402 1.00 93.94 446 ALA A N 1
ATOM 3411 C CA . ALA A 1 446 ? -5.220 3.673 25.366 1.00 93.94 446 ALA A CA 1
ATOM 3412 C C . ALA A 1 446 ? -4.537 2.298 25.267 1.00 93.94 446 ALA A C 1
ATOM 3414 O O . ALA A 1 446 ? -4.199 1.877 24.163 1.00 93.94 446 ALA A O 1
ATOM 3415 N N . LEU A 1 447 ? -4.385 1.572 26.381 1.00 95.50 447 LEU A N 1
ATOM 3416 C CA . LEU A 1 447 ? -3.848 0.206 26.384 1.00 95.50 447 LEU A CA 1
ATOM 3417 C C . LEU A 1 447 ? -4.805 -0.778 25.692 1.00 95.50 447 LEU A C 1
ATOM 3419 O O . LEU A 1 447 ? -4.364 -1.542 24.838 1.00 95.50 447 LEU A O 1
ATOM 3423 N N . ILE A 1 448 ? -6.114 -0.704 25.970 1.00 96.44 448 ILE A N 1
ATOM 3424 C CA . ILE A 1 448 ? -7.139 -1.499 25.262 1.00 96.44 448 ILE A CA 1
ATOM 3425 C C . ILE A 1 448 ? -7.121 -1.192 23.759 1.00 96.44 448 ILE A C 1
ATOM 3427 O O . ILE A 1 448 ? -7.058 -2.108 22.942 1.00 96.44 448 ILE A O 1
ATOM 3431 N N . VAL A 1 449 ? -7.104 0.091 23.388 1.00 95.62 449 VAL A N 1
ATOM 3432 C CA . VAL A 1 449 ? -6.991 0.531 21.988 1.00 95.62 449 VAL A CA 1
ATOM 3433 C C . VAL A 1 449 ? -5.702 0.007 21.340 1.00 95.62 449 VAL A C 1
ATOM 3435 O O . VAL A 1 449 ? -5.727 -0.417 20.187 1.00 95.62 449 VAL A O 1
ATOM 3438 N N . GLY A 1 450 ? -4.586 -0.022 22.076 1.00 94.31 450 GLY A N 1
ATOM 3439 C CA . GLY A 1 450 ? -3.313 -0.595 21.633 1.00 94.31 450 GLY A CA 1
ATOM 3440 C C . GLY A 1 450 ? -3.388 -2.097 21.347 1.00 94.31 450 GLY A C 1
ATOM 3441 O O . GLY A 1 450 ? -2.871 -2.541 20.322 1.00 94.31 450 GLY A O 1
ATOM 3442 N N . ILE A 1 451 ? -4.086 -2.868 22.191 1.00 95.75 451 ILE A N 1
ATOM 3443 C CA . ILE A 1 451 ? -4.357 -4.297 21.955 1.00 95.75 451 ILE A CA 1
ATOM 3444 C C . ILE A 1 451 ? -5.182 -4.466 20.672 1.00 95.75 451 ILE A C 1
ATOM 3446 O O . ILE A 1 451 ? -4.759 -5.170 19.755 1.00 95.75 451 ILE A O 1
ATOM 3450 N N . VAL A 1 452 ? -6.328 -3.786 20.562 1.00 94.31 452 VAL A N 1
ATOM 3451 C CA . VAL A 1 452 ? -7.223 -3.918 19.396 1.00 94.31 452 VAL A CA 1
ATOM 3452 C C . VAL A 1 452 ? -6.501 -3.530 18.099 1.00 94.31 452 VAL A C 1
ATOM 3454 O O . VAL A 1 452 ? -6.556 -4.266 17.115 1.00 94.31 452 VAL A O 1
ATOM 3457 N N . ASN A 1 453 ? -5.744 -2.430 18.103 1.00 90.19 453 ASN A N 1
ATOM 3458 C CA . ASN A 1 453 ? -5.018 -1.963 16.920 1.00 90.19 453 ASN A CA 1
ATOM 3459 C C . ASN A 1 453 ? -3.814 -2.844 16.546 1.00 90.19 453 ASN A C 1
ATOM 3461 O O . ASN A 1 453 ? -3.474 -2.912 15.366 1.00 90.19 453 ASN A O 1
ATOM 3465 N N . ARG A 1 454 ? -3.190 -3.550 17.502 1.00 88.69 454 ARG A N 1
ATOM 3466 C CA . ARG A 1 454 ? -2.156 -4.562 17.215 1.00 88.69 454 ARG A CA 1
ATOM 3467 C C . ARG A 1 454 ? -2.727 -5.750 16.448 1.00 88.69 454 ARG A C 1
ATOM 3469 O O . ARG A 1 454 ? -2.100 -6.199 15.494 1.00 88.69 454 ARG A O 1
ATOM 3476 N N . TYR A 1 455 ? -3.874 -6.268 16.888 1.00 87.44 455 TYR A N 1
ATOM 3477 C CA . TYR A 1 455 ? -4.501 -7.443 16.276 1.00 87.44 455 TYR A CA 1
ATOM 3478 C C . TYR A 1 455 ? -5.333 -7.106 15.039 1.00 87.44 455 TYR A C 1
ATOM 3480 O O . TYR A 1 455 ? -5.620 -7.995 14.248 1.00 87.44 455 TYR A O 1
ATOM 3488 N N . GLY A 1 456 ? -5.702 -5.837 14.841 1.00 85.88 456 GLY A N 1
ATOM 3489 C CA . GLY A 1 456 ? -6.311 -5.327 13.610 1.00 85.88 456 GLY A CA 1
ATOM 3490 C C . GLY A 1 456 ? -7.727 -5.830 13.310 1.00 85.88 456 GLY A C 1
ATOM 3491 O O . GLY A 1 456 ? -8.307 -5.402 12.315 1.00 85.88 456 GLY A O 1
ATOM 3492 N N . THR A 1 457 ? -8.286 -6.702 14.150 1.00 89.12 457 THR A N 1
ATOM 3493 C CA . THR A 1 457 ? -9.637 -7.266 14.045 1.00 89.12 457 THR A CA 1
ATOM 3494 C C . THR A 1 457 ? -10.639 -6.467 14.891 1.00 89.12 457 THR A C 1
ATOM 3496 O O . THR A 1 457 ? -10.249 -5.853 15.889 1.00 89.12 457 THR A O 1
ATOM 3499 N N . PRO A 1 458 ? -11.939 -6.415 14.530 1.00 88.81 458 PRO A N 1
ATOM 3500 C CA . PRO A 1 458 ? -12.898 -5.585 15.250 1.00 88.81 458 PRO A CA 1
ATOM 3501 C C . PRO A 1 458 ? -13.186 -6.128 16.650 1.00 88.81 458 PRO A C 1
ATOM 3503 O O . PRO A 1 458 ? -13.465 -7.315 16.829 1.00 88.81 458 PRO A O 1
ATOM 3506 N N . VAL A 1 459 ? -13.195 -5.225 17.629 1.00 94.94 459 VAL A N 1
ATOM 3507 C CA . VAL A 1 459 ? -13.659 -5.497 18.990 1.00 94.94 459 VAL A CA 1
ATOM 3508 C C . VAL A 1 459 ? -14.703 -4.446 19.360 1.00 94.94 459 VAL A C 1
ATOM 3510 O O . VAL A 1 459 ? -14.413 -3.252 19.390 1.00 94.94 459 VAL A O 1
ATOM 3513 N N . GLU A 1 460 ? -15.926 -4.882 19.640 1.00 95.94 460 GLU A N 1
ATOM 3514 C CA . GLU A 1 460 ? -16.972 -4.057 20.243 1.00 95.94 460 GLU A CA 1
ATOM 3515 C C . GLU A 1 460 ? -16.827 -4.081 21.770 1.00 95.94 460 GLU A C 1
ATOM 3517 O O . GLU A 1 460 ? -16.619 -5.142 22.362 1.00 95.94 460 GLU A O 1
ATOM 3522 N N . LEU A 1 461 ? -17.006 -2.930 22.415 1.00 97.19 461 LEU A N 1
ATOM 3523 C CA . LEU A 1 461 ? -17.232 -2.822 23.855 1.00 97.19 461 LEU A CA 1
ATOM 3524 C C . LEU A 1 461 ? -18.699 -2.452 24.112 1.00 97.19 461 LEU A C 1
ATOM 3526 O O . LEU A 1 461 ? -19.219 -1.524 23.497 1.00 97.19 461 LEU A O 1
ATOM 3530 N N . GLU A 1 462 ? -19.345 -3.137 25.055 1.00 96.38 462 GLU A N 1
ATOM 3531 C CA . GLU A 1 462 ? -20.678 -2.831 25.578 1.00 96.38 462 GLU A CA 1
ATOM 3532 C C . GLU A 1 462 ? -20.602 -2.470 27.074 1.00 96.38 462 GLU A C 1
ATOM 3534 O O . GLU A 1 462 ? -20.111 -3.250 27.897 1.00 96.38 462 GLU A O 1
ATOM 3539 N N . VAL A 1 463 ? -21.126 -1.291 27.432 1.00 94.00 463 VAL A N 1
ATOM 3540 C CA . VAL A 1 463 ? -21.210 -0.766 28.807 1.00 94.00 463 VAL A CA 1
ATOM 3541 C C . VAL A 1 463 ? -22.626 -0.264 29.059 1.00 94.00 463 VAL A C 1
ATOM 3543 O O . VAL A 1 463 ? -23.110 0.618 28.353 1.00 94.00 463 VAL A O 1
ATOM 3546 N N . ALA A 1 464 ? -23.317 -0.846 30.044 1.00 90.75 464 ALA A N 1
ATOM 3547 C CA . ALA A 1 464 ? -24.705 -0.506 30.397 1.00 90.75 464 ALA A CA 1
ATOM 3548 C C . ALA A 1 464 ? -25.688 -0.454 29.194 1.00 90.75 464 ALA A C 1
ATOM 3550 O O . ALA A 1 464 ? -26.648 0.314 29.189 1.00 90.75 464 ALA A O 1
ATOM 3551 N N . GLY A 1 465 ? -25.452 -1.276 28.162 1.00 88.81 465 GLY A N 1
ATOM 3552 C CA . GLY A 1 465 ? -26.244 -1.312 26.923 1.00 88.81 465 GLY A CA 1
ATOM 3553 C C . GLY A 1 465 ? -25.838 -0.290 25.849 1.00 88.81 465 GLY A C 1
ATOM 3554 O O . GLY A 1 465 ? -26.380 -0.332 24.747 1.00 88.81 465 GLY A O 1
ATOM 3555 N N . THR A 1 466 ? -24.872 0.589 26.126 1.00 92.81 466 THR A N 1
ATOM 3556 C CA . THR A 1 466 ? -24.212 1.443 25.122 1.00 92.81 466 THR A CA 1
ATOM 3557 C C . THR A 1 466 ? -23.075 0.660 24.468 1.00 92.81 466 THR A C 1
ATOM 3559 O O . THR A 1 466 ? -22.339 -0.020 25.180 1.00 92.81 466 THR A O 1
ATOM 3562 N N . ARG A 1 467 ? -22.910 0.753 23.142 1.00 94.25 467 ARG A N 1
ATOM 3563 C CA . ARG A 1 467 ? -21.828 0.085 22.396 1.00 94.25 467 ARG A CA 1
ATOM 3564 C C . ARG A 1 467 ? -20.899 1.071 21.697 1.00 94.25 467 ARG A C 1
ATOM 3566 O O . ARG A 1 467 ? -21.363 2.106 21.225 1.00 94.25 467 ARG A O 1
ATOM 3573 N N . CYS A 1 468 ? -19.627 0.701 21.576 1.00 94.25 468 CYS A N 1
ATOM 3574 C CA . CYS A 1 468 ? -18.604 1.425 20.820 1.00 94.25 468 CYS A CA 1
ATOM 3575 C C . CYS A 1 468 ? -17.544 0.490 20.223 1.00 94.25 468 CYS A C 1
ATOM 3577 O O . CYS A 1 468 ? -17.340 -0.623 20.714 1.00 94.25 468 CYS A O 1
ATOM 3579 N N . ASN A 1 469 ? -16.806 0.975 19.225 1.00 92.81 469 ASN A N 1
ATOM 3580 C CA . ASN A 1 469 ? -15.586 0.330 18.748 1.00 92.81 469 ASN A CA 1
ATOM 3581 C C . ASN A 1 469 ? -14.455 0.486 19.784 1.00 92.81 469 ASN A C 1
ATOM 3583 O O . ASN A 1 469 ? -14.022 1.600 20.079 1.00 92.81 469 ASN A O 1
ATOM 3587 N N . ALA A 1 470 ? -13.935 -0.624 20.313 1.00 95.50 470 ALA A N 1
ATOM 3588 C CA . ALA A 1 470 ? -12.869 -0.616 21.315 1.00 95.50 470 ALA A CA 1
ATOM 3589 C C . ALA A 1 470 ? -11.481 -0.238 20.753 1.00 95.50 470 ALA A C 1
ATOM 3591 O O . ALA A 1 470 ? -10.590 0.096 21.528 1.00 95.50 470 ALA A O 1
ATOM 3592 N N . GLY A 1 471 ? -11.302 -0.224 19.425 1.00 92.56 471 GLY A N 1
ATOM 3593 C CA . GLY A 1 471 ? -10.127 0.358 18.759 1.00 92.56 471 GLY A CA 1
ATOM 3594 C C . GLY A 1 471 ? -10.197 1.885 18.594 1.00 92.56 471 GLY A C 1
ATOM 3595 O O . GLY A 1 471 ? -9.214 2.519 18.212 1.00 92.56 471 GLY A O 1
ATOM 3596 N N . SER A 1 472 ? -11.345 2.503 18.897 1.00 92.75 472 SER A N 1
ATOM 3597 C CA . SER A 1 472 ? -11.572 3.946 18.775 1.00 92.75 472 SER A CA 1
ATOM 3598 C C . SER A 1 472 ? -11.465 4.621 20.141 1.00 92.75 472 SER A C 1
ATOM 3600 O O . SER A 1 472 ? -12.407 4.611 20.932 1.00 92.75 472 SER A O 1
ATOM 3602 N N . ILE A 1 473 ? -10.319 5.255 20.426 1.00 94.25 473 ILE A N 1
ATOM 3603 C CA . ILE A 1 473 ? -10.089 5.944 21.712 1.00 94.25 473 ILE A CA 1
ATOM 3604 C C . ILE A 1 473 ? -11.164 6.998 22.019 1.00 94.25 473 ILE A C 1
ATOM 3606 O O . ILE A 1 473 ? -11.537 7.176 23.175 1.00 94.25 473 ILE A O 1
ATOM 3610 N N . LEU A 1 474 ? -11.701 7.669 20.994 1.00 93.12 474 LEU A N 1
ATOM 3611 C CA . LEU A 1 474 ? -12.755 8.670 21.162 1.00 93.12 474 LEU A CA 1
ATOM 3612 C C . LEU A 1 474 ? -14.088 8.028 21.556 1.00 93.12 474 LEU A C 1
ATOM 3614 O O . LEU A 1 474 ? -14.681 8.446 22.547 1.00 93.12 474 LEU A O 1
ATOM 3618 N N . GLU A 1 475 ? -14.556 7.013 20.825 1.00 94.38 475 GLU A N 1
ATOM 3619 C CA . GLU A 1 475 ? -15.827 6.350 21.148 1.00 94.38 475 GLU A CA 1
ATOM 3620 C C . GLU A 1 475 ? -15.766 5.620 22.490 1.00 94.38 475 GLU A C 1
ATOM 3622 O O . GLU A 1 475 ? -16.723 5.680 23.264 1.00 94.38 475 GLU A O 1
ATOM 3627 N N . LEU A 1 476 ? -14.636 4.970 22.784 1.00 94.06 476 LEU A N 1
ATOM 3628 C CA . LEU A 1 476 ? -14.408 4.270 24.040 1.00 94.06 476 LEU A CA 1
ATOM 3629 C C . LEU A 1 476 ? -14.446 5.263 25.213 1.00 94.06 476 LEU A C 1
ATOM 3631 O O . LEU A 1 476 ? -15.242 5.085 26.134 1.00 94.06 476 LEU A O 1
ATOM 3635 N N . MET A 1 477 ? -13.703 6.375 25.144 1.00 94.50 477 MET A N 1
ATOM 3636 C CA . MET A 1 477 ? -13.735 7.413 26.186 1.00 94.50 477 MET A CA 1
ATOM 3637 C C . MET A 1 477 ? -15.103 8.098 26.328 1.00 94.50 477 MET A C 1
ATOM 3639 O O . MET A 1 477 ? -15.514 8.394 27.450 1.00 94.50 477 MET A O 1
ATOM 3643 N N . ILE A 1 478 ? -15.836 8.327 25.231 1.00 93.81 478 ILE A N 1
ATOM 3644 C CA . ILE A 1 478 ? -17.213 8.852 25.276 1.00 93.81 478 ILE A CA 1
ATOM 3645 C C . ILE A 1 478 ? -18.146 7.855 25.975 1.00 93.81 478 ILE A C 1
ATOM 3647 O O . ILE A 1 478 ? -18.941 8.251 26.829 1.00 93.81 478 ILE A O 1
ATOM 3651 N N . THR A 1 479 ? -18.040 6.568 25.647 1.00 94.12 479 THR A N 1
ATOM 3652 C CA . THR A 1 479 ? -18.908 5.509 26.181 1.00 94.12 479 THR A CA 1
ATOM 3653 C C . THR A 1 479 ? -18.657 5.272 27.663 1.00 94.12 479 THR A C 1
ATOM 3655 O O . THR A 1 479 ? -19.612 5.199 28.436 1.00 94.12 479 THR A O 1
ATOM 3658 N N . ILE A 1 480 ? -17.391 5.231 28.080 1.00 92.31 480 ILE A N 1
ATOM 3659 C CA . ILE A 1 480 ? -17.012 5.077 29.487 1.00 92.31 480 ILE A CA 1
ATOM 3660 C C . ILE A 1 480 ? -17.375 6.336 30.280 1.00 92.31 480 ILE A C 1
ATOM 3662 O O . ILE A 1 480 ? -18.018 6.237 31.320 1.00 92.31 480 ILE A O 1
ATOM 3666 N N . GLY A 1 481 ? -17.057 7.530 29.766 1.00 90.56 481 GLY A N 1
ATOM 3667 C CA . GLY A 1 481 ? -17.397 8.795 30.424 1.00 90.56 481 GLY A CA 1
ATOM 3668 C C . GLY A 1 481 ? -18.906 9.022 30.580 1.00 90.56 481 GLY A C 1
ATOM 3669 O O . GLY A 1 481 ? -19.337 9.641 31.550 1.00 90.56 481 GLY A O 1
ATOM 3670 N N . SER A 1 482 ? -19.718 8.475 29.670 1.00 92.25 482 SER A N 1
ATOM 3671 C CA . SER A 1 482 ? -21.187 8.486 29.772 1.00 92.25 482 SER A CA 1
ATOM 3672 C C . SER A 1 482 ? -21.738 7.469 30.781 1.00 92.25 482 SER A C 1
ATOM 3674 O O . SER A 1 482 ? -22.900 7.568 31.166 1.00 92.25 482 SER A O 1
ATOM 3676 N N . ASN A 1 483 ? -20.923 6.502 31.212 1.00 90.69 483 ASN A N 1
ATOM 3677 C CA . ASN A 1 483 ? -21.297 5.389 32.085 1.00 90.69 483 ASN A CA 1
ATOM 3678 C C . ASN A 1 483 ? -20.278 5.221 33.233 1.00 90.69 483 ASN A C 1
ATOM 3680 O O . ASN A 1 483 ? -19.877 4.104 33.546 1.00 90.69 483 ASN A O 1
ATOM 3684 N N . ALA A 1 484 ? -19.845 6.325 33.853 1.00 86.62 484 ALA A N 1
ATOM 3685 C CA . ALA A 1 484 ? -18.716 6.347 34.795 1.00 86.62 484 ALA A CA 1
ATOM 3686 C C . ALA A 1 484 ? -18.876 5.437 36.035 1.00 86.62 484 ALA A C 1
ATOM 3688 O O . ALA A 1 484 ? -17.883 4.951 36.568 1.00 86.62 484 ALA A O 1
ATOM 3689 N N . ASP A 1 485 ? -20.111 5.162 36.472 1.00 88.56 485 ASP A N 1
ATOM 3690 C CA . ASP A 1 485 ? -20.397 4.242 37.585 1.00 88.56 485 ASP A CA 1
ATOM 3691 C C . ASP A 1 485 ? -20.311 2.749 37.187 1.00 88.56 485 ASP A C 1
ATOM 3693 O O . ASP A 1 485 ? -20.434 1.860 38.035 1.00 88.56 485 ASP A O 1
ATOM 3697 N N . ALA A 1 486 ? -20.144 2.435 35.897 1.00 91.06 486 ALA A N 1
ATOM 3698 C CA . ALA A 1 486 ? -20.118 1.062 35.413 1.00 91.06 486 ALA A CA 1
ATOM 3699 C C . ALA A 1 486 ? -18.802 0.364 35.778 1.00 91.06 486 ALA A C 1
ATOM 3701 O O . ALA A 1 486 ? -17.720 0.749 35.344 1.00 91.06 486 ALA A O 1
ATOM 3702 N N . ARG A 1 487 ? -18.914 -0.730 36.539 1.00 92.38 487 ARG A N 1
ATOM 3703 C CA . ARG A 1 487 ? -17.783 -1.612 36.864 1.00 92.38 487 ARG A CA 1
ATOM 3704 C C . ARG A 1 487 ? -17.657 -2.819 35.938 1.00 92.38 487 ARG A C 1
ATOM 3706 O O . ARG A 1 487 ? -16.589 -3.411 35.906 1.00 92.38 487 ARG A O 1
ATOM 3713 N N . ARG A 1 488 ? -18.698 -3.167 35.169 1.00 94.44 488 ARG A N 1
ATOM 3714 C CA . ARG A 1 488 ? -18.710 -4.327 34.257 1.00 94.44 488 ARG A CA 1
ATOM 3715 C C . ARG A 1 488 ? -18.689 -3.913 32.798 1.00 94.44 488 ARG A C 1
ATOM 3717 O O . ARG A 1 488 ? -19.461 -3.048 32.385 1.00 94.44 488 ARG A O 1
ATOM 3724 N N . PHE A 1 489 ? -17.861 -4.613 32.036 1.00 96.00 489 PHE A N 1
ATOM 3725 C CA . PHE A 1 489 ? -17.589 -4.366 30.630 1.00 96.00 489 PHE A CA 1
ATOM 3726 C C . PHE A 1 489 ? -17.730 -5.688 29.880 1.00 96.00 489 PHE A C 1
ATOM 3728 O O . PHE A 1 489 ? -17.203 -6.715 30.313 1.00 96.00 489 PHE A O 1
ATOM 3735 N N . ARG A 1 490 ? -18.459 -5.669 28.763 1.00 97.31 490 ARG A N 1
ATOM 3736 C CA . ARG A 1 490 ? -18.599 -6.824 27.875 1.00 97.31 490 ARG A CA 1
ATOM 3737 C C . ARG A 1 490 ? -17.914 -6.503 26.558 1.00 97.31 490 ARG A C 1
ATOM 3739 O O . ARG A 1 490 ? -18.371 -5.626 25.833 1.00 97.31 490 ARG A O 1
ATOM 3746 N N . PHE A 1 491 ? -16.849 -7.221 26.240 1.00 97.25 491 PHE A N 1
ATOM 3747 C CA . PHE A 1 491 ? -16.175 -7.135 24.952 1.00 97.25 491 PHE A CA 1
ATOM 3748 C C . PHE A 1 491 ? -16.648 -8.264 24.033 1.00 97.25 491 PHE A C 1
ATOM 3750 O O . PHE A 1 491 ? -16.920 -9.378 24.485 1.00 97.25 491 PHE A O 1
ATOM 3757 N N . ARG A 1 492 ? -16.743 -7.984 22.734 1.00 94.88 492 ARG A N 1
ATOM 3758 C CA . ARG A 1 492 ? -17.073 -8.954 21.684 1.00 94.88 492 ARG A CA 1
ATOM 3759 C C . ARG A 1 492 ? -16.117 -8.750 20.517 1.00 94.88 492 ARG A C 1
ATOM 3761 O O . ARG A 1 492 ? -16.048 -7.653 19.979 1.00 94.88 492 ARG A O 1
ATOM 3768 N N . GLY A 1 493 ? -15.405 -9.792 20.117 1.00 92.12 493 GLY A N 1
ATOM 3769 C CA . GLY A 1 493 ? -14.354 -9.712 19.104 1.00 92.12 493 GLY A CA 1
ATOM 3770 C C . GLY A 1 493 ? -13.642 -11.049 18.949 1.00 92.12 493 GLY A C 1
ATOM 3771 O O . GLY A 1 493 ? -14.102 -12.048 19.500 1.00 92.12 493 GLY A O 1
ATOM 3772 N N . ASP A 1 494 ? -12.545 -11.066 18.198 1.00 89.69 494 ASP A N 1
ATOM 3773 C CA . ASP A 1 494 ? -11.726 -12.270 18.025 1.00 89.69 494 ASP A CA 1
ATOM 3774 C C . ASP A 1 494 ? -11.078 -12.742 19.345 1.00 89.69 494 ASP A C 1
ATOM 3776 O O . ASP A 1 494 ? -10.769 -11.938 20.227 1.00 89.69 494 ASP A O 1
ATOM 3780 N N . GLU A 1 495 ? -10.853 -14.050 19.471 1.00 89.88 495 GLU A N 1
ATOM 3781 C CA . GLU A 1 495 ? -10.210 -14.689 20.624 1.00 89.88 495 GLU A CA 1
ATOM 3782 C C . GLU A 1 495 ? -8.875 -14.038 21.013 1.00 89.88 495 GLU A C 1
ATOM 3784 O O . GLU A 1 495 ? -8.619 -13.823 22.200 1.00 89.88 495 GLU A O 1
ATOM 3789 N N . THR A 1 496 ? -8.042 -13.675 20.037 1.00 89.44 496 THR A N 1
ATOM 3790 C CA . THR A 1 496 ? -6.677 -13.194 20.288 1.00 89.44 496 THR A CA 1
ATOM 3791 C C . THR A 1 496 ? -6.632 -11.840 21.017 1.00 89.44 496 THR A C 1
ATOM 3793 O O . THR A 1 496 ? -6.034 -11.776 22.097 1.00 89.44 496 THR A O 1
ATOM 3796 N N . PRO A 1 497 ? -7.273 -10.755 20.522 1.00 93.31 497 PRO A N 1
ATOM 3797 C CA . PRO A 1 497 ? -7.345 -9.496 21.263 1.00 93.31 497 PRO A CA 1
ATOM 3798 C C . PRO A 1 497 ? -8.154 -9.616 22.560 1.00 93.31 497 PRO A C 1
ATOM 3800 O O . PRO A 1 497 ? -7.832 -8.929 23.528 1.00 93.31 497 PRO A O 1
ATOM 3803 N N . LEU A 1 498 ? -9.173 -10.483 22.628 1.00 96.12 498 LEU A N 1
ATOM 3804 C CA . LEU A 1 498 ? -9.919 -10.693 23.872 1.00 96.12 498 LEU A CA 1
ATOM 3805 C C . LEU A 1 498 ? -9.057 -11.351 24.960 1.00 96.12 498 LEU A C 1
ATOM 3807 O O . LEU A 1 498 ? -9.123 -10.925 26.111 1.00 96.12 498 LEU A O 1
ATOM 3811 N N . ALA A 1 499 ? -8.204 -12.319 24.618 1.00 94.69 499 ALA A N 1
ATOM 3812 C CA . ALA A 1 499 ? -7.276 -12.927 25.571 1.00 94.69 499 ALA A CA 1
ATOM 3813 C C . ALA A 1 499 ? -6.284 -11.900 26.155 1.00 94.69 499 ALA A C 1
ATOM 3815 O O . ALA A 1 499 ? -6.001 -11.924 27.352 1.00 94.69 499 ALA A O 1
ATOM 3816 N N . ASP A 1 500 ? -5.799 -10.961 25.340 1.00 96.25 500 ASP A N 1
ATOM 3817 C CA . ASP A 1 500 ? -4.920 -9.881 25.805 1.00 96.25 500 ASP A CA 1
ATOM 3818 C C . ASP A 1 500 ? -5.662 -8.812 26.623 1.00 96.25 500 ASP A C 1
ATOM 3820 O O . ASP A 1 500 ? -5.123 -8.330 27.621 1.00 96.25 500 ASP A O 1
ATOM 3824 N N . ILE A 1 501 ? -6.917 -8.489 26.284 1.00 96.88 501 ILE A N 1
ATOM 3825 C CA . ILE A 1 501 ? -7.769 -7.630 27.124 1.00 96.88 501 ILE A CA 1
ATOM 3826 C C . ILE A 1 501 ? -8.015 -8.297 28.485 1.00 96.88 501 ILE A C 1
ATOM 3828 O O . ILE A 1 501 ? -7.900 -7.629 29.510 1.00 96.88 501 ILE A O 1
ATOM 3832 N N . ALA A 1 502 ? -8.284 -9.606 28.530 1.00 96.62 502 ALA A N 1
ATOM 3833 C CA . ALA A 1 502 ? -8.455 -10.339 29.785 1.00 96.62 502 ALA A CA 1
ATOM 3834 C C . ALA A 1 502 ? -7.197 -10.248 30.672 1.00 96.62 502 ALA A C 1
ATOM 3836 O O . ALA A 1 502 ? -7.299 -9.816 31.820 1.00 96.62 502 ALA A O 1
ATOM 3837 N N . ARG A 1 503 ? -6.007 -10.526 30.114 1.00 95.69 503 ARG A N 1
ATOM 3838 C CA . ARG A 1 503 ? -4.709 -10.358 30.805 1.00 95.69 503 ARG A CA 1
ATOM 3839 C C . ARG A 1 503 ? -4.497 -8.931 31.315 1.00 95.69 503 ARG A C 1
ATOM 3841 O O . ARG A 1 503 ? -3.999 -8.730 32.420 1.00 95.69 503 ARG A O 1
ATOM 3848 N N . LEU A 1 504 ? -4.885 -7.921 30.533 1.00 95.12 504 LEU A N 1
ATOM 3849 C CA . LEU A 1 504 ? -4.767 -6.522 30.942 1.00 95.12 504 LEU A CA 1
ATOM 3850 C C . LEU A 1 504 ? -5.662 -6.217 32.159 1.00 95.12 504 LEU A C 1
ATOM 3852 O O . LEU A 1 504 ? -5.216 -5.527 33.076 1.00 95.12 504 LEU A O 1
ATOM 3856 N N . PHE A 1 505 ? -6.886 -6.755 32.209 1.00 94.44 505 PHE A N 1
ATOM 3857 C CA . PHE A 1 505 ? -7.768 -6.649 33.381 1.00 94.44 505 PHE A CA 1
ATOM 3858 C C . PHE A 1 505 ? -7.227 -7.426 34.597 1.00 94.44 505 PHE A C 1
ATOM 3860 O O . PHE A 1 505 ? -7.252 -6.891 35.706 1.00 94.44 505 PHE A O 1
ATOM 3867 N N . GLU A 1 506 ? -6.668 -8.627 34.406 1.00 91.88 506 GLU A N 1
ATOM 3868 C CA . GLU A 1 506 ? -5.998 -9.407 35.466 1.00 91.88 506 GLU A CA 1
ATOM 3869 C C . GLU A 1 506 ? -4.826 -8.639 36.108 1.00 91.88 506 GLU A C 1
ATOM 3871 O O . GLU A 1 506 ? -4.594 -8.741 37.314 1.00 91.88 506 GLU A O 1
ATOM 3876 N N . CYS A 1 507 ? -4.126 -7.809 35.330 1.00 90.69 507 CYS A N 1
ATOM 3877 C CA . CYS A 1 507 ? -3.030 -6.950 35.788 1.00 90.69 507 CYS A CA 1
ATOM 3878 C C . CYS A 1 507 ? -3.472 -5.527 36.188 1.00 90.69 507 CYS A C 1
ATOM 3880 O O . CYS A 1 507 ? -2.687 -4.581 36.076 1.00 90.69 507 CYS A O 1
ATOM 3882 N N . SER A 1 508 ? -4.721 -5.346 36.641 1.00 90.19 508 SER A N 1
ATOM 3883 C CA . SER A 1 508 ? -5.278 -4.047 37.072 1.00 90.19 508 SER A CA 1
ATOM 3884 C C . SER A 1 508 ? -5.047 -2.917 36.054 1.00 90.19 508 SER A C 1
ATOM 3886 O O . SER A 1 508 ? -4.721 -1.786 36.414 1.00 90.19 508 SER A O 1
ATOM 3888 N N . LEU A 1 509 ? -5.176 -3.239 34.764 1.00 91.19 509 LEU A N 1
ATOM 3889 C CA . LEU A 1 509 ? -5.040 -2.325 33.626 1.00 91.19 509 LEU A CA 1
ATOM 3890 C C . LEU A 1 509 ? -3.681 -1.604 33.523 1.00 91.19 509 LEU A C 1
ATOM 3892 O O . LEU A 1 509 ? -3.579 -0.557 32.886 1.00 91.19 509 LEU A O 1
ATOM 3896 N N . GLY A 1 510 ? -2.626 -2.165 34.125 1.00 86.75 510 GLY A N 1
ATOM 3897 C CA . GLY A 1 510 ? -1.282 -1.579 34.113 1.00 86.75 510 GLY A CA 1
ATOM 3898 C C . GLY A 1 510 ? -1.099 -0.390 35.065 1.00 86.75 510 GLY A C 1
ATOM 3899 O O . GLY A 1 510 ? -0.091 0.319 34.968 1.00 86.75 510 GLY A O 1
ATOM 3900 N N . GLU A 1 511 ? -2.030 -0.160 35.998 1.00 87.88 511 GLU A N 1
ATOM 3901 C CA . GLU A 1 511 ? -1.929 0.940 36.967 1.00 87.88 511 GLU A CA 1
ATOM 3902 C C . GLU A 1 511 ? -0.765 0.774 37.958 1.00 87.88 511 GLU A C 1
ATOM 3904 O O . GLU A 1 511 ? -0.168 1.772 38.358 1.00 87.88 511 GLU A O 1
ATOM 3909 N N . SER A 1 512 ? -0.334 -0.459 38.252 1.00 82.69 512 SER A N 1
ATOM 3910 C CA . SER A 1 512 ? 0.907 -0.726 39.008 1.00 82.69 512 SER A CA 1
ATOM 3911 C C . SER A 1 512 ? 2.176 -0.247 38.282 1.00 82.69 512 SER A C 1
ATOM 3913 O O . SER A 1 512 ? 3.141 0.161 38.924 1.00 82.69 512 SER A O 1
ATOM 3915 N N . GLY A 1 513 ? 2.145 -0.217 36.946 1.00 84.31 513 GLY A N 1
ATOM 3916 C CA . GLY A 1 513 ? 3.261 0.160 36.084 1.00 84.31 513 GLY A CA 1
ATOM 3917 C C . GLY A 1 513 ? 3.232 -0.624 34.770 1.00 84.31 513 GLY A C 1
ATOM 3918 O O . GLY A 1 513 ? 2.764 -1.757 34.726 1.00 84.31 513 GLY A O 1
ATOM 3919 N N . LEU A 1 514 ? 3.754 -0.043 33.682 1.00 85.88 514 LEU A N 1
ATOM 3920 C CA . LEU A 1 514 ? 3.868 -0.771 32.405 1.00 85.88 514 LEU A CA 1
ATOM 3921 C C . LEU A 1 514 ? 4.916 -1.898 32.473 1.00 85.88 514 LEU A C 1
ATOM 3923 O O . LEU A 1 514 ? 4.817 -2.878 31.739 1.00 85.88 514 LEU A O 1
ATOM 3927 N N . GLU A 1 515 ? 5.888 -1.789 33.384 1.00 85.50 515 GLU A N 1
ATOM 3928 C CA . GLU A 1 515 ? 6.924 -2.807 33.594 1.00 85.50 515 GLU A CA 1
ATOM 3929 C C . GLU A 1 515 ? 6.400 -4.092 34.253 1.00 85.50 515 GLU A C 1
ATOM 3931 O O . GLU A 1 515 ? 6.988 -5.159 34.055 1.00 85.50 515 GLU A O 1
ATOM 3936 N N . ASP A 1 516 ? 5.277 -3.999 34.971 1.00 85.75 516 ASP A N 1
ATOM 3937 C CA . ASP A 1 516 ? 4.615 -5.120 35.648 1.00 85.75 516 ASP A CA 1
ATOM 3938 C C . ASP A 1 516 ? 3.655 -5.889 34.720 1.00 85.75 516 ASP A C 1
ATOM 3940 O O . ASP A 1 516 ? 3.129 -6.935 35.101 1.00 85.75 516 ASP A O 1
ATOM 3944 N N . LEU A 1 517 ? 3.430 -5.403 33.490 1.00 90.19 517 LEU A N 1
ATOM 3945 C CA . LEU A 1 517 ? 2.646 -6.125 32.485 1.00 90.19 517 LEU A CA 1
ATOM 3946 C C . LEU A 1 517 ? 3.337 -7.449 32.106 1.00 90.19 517 LEU A C 1
ATOM 3948 O O . LEU A 1 517 ? 4.562 -7.468 31.948 1.00 90.19 517 LEU A O 1
ATOM 3952 N N . PRO A 1 518 ? 2.585 -8.542 31.898 1.00 91.44 518 PRO A N 1
ATOM 3953 C CA . PRO A 1 518 ? 3.151 -9.847 31.573 1.00 91.44 518 PRO A CA 1
ATOM 3954 C C . PRO A 1 518 ? 3.896 -9.817 30.221 1.00 91.44 518 PRO A C 1
ATOM 3956 O O . PRO A 1 518 ? 3.616 -8.941 29.395 1.00 91.44 518 PRO A O 1
ATOM 3959 N N . PRO A 1 519 ? 4.847 -10.740 29.965 1.00 90.75 519 PRO A N 1
ATOM 3960 C CA . PRO A 1 519 ? 5.656 -10.754 28.739 1.00 90.75 519 PRO A CA 1
ATOM 3961 C C . PRO A 1 519 ? 4.838 -10.708 27.442 1.00 90.75 519 PRO A C 1
ATOM 3963 O O . PRO A 1 519 ? 5.247 -10.068 26.476 1.00 90.75 519 PRO A O 1
ATOM 3966 N N . GLU A 1 520 ? 3.664 -11.335 27.445 1.00 91.94 520 GLU A N 1
ATOM 3967 C CA . GLU A 1 520 ? 2.681 -11.336 26.365 1.00 91.94 520 GLU A CA 1
ATOM 3968 C C . GLU A 1 520 ? 2.247 -9.910 25.988 1.00 91.94 520 GLU A C 1
ATOM 3970 O O . GLU A 1 520 ? 2.163 -9.595 24.804 1.00 91.94 520 GLU A O 1
ATOM 3975 N N . LEU A 1 521 ? 2.070 -9.031 26.983 1.00 93.12 521 LEU A N 1
ATOM 3976 C CA . LEU A 1 521 ? 1.663 -7.627 26.843 1.00 93.12 521 LEU A CA 1
ATOM 3977 C C . LEU A 1 521 ? 2.845 -6.640 26.793 1.00 93.12 521 LEU A C 1
ATOM 3979 O O . LEU A 1 521 ? 2.633 -5.426 26.775 1.00 93.12 521 LEU A O 1
ATOM 3983 N N . ALA A 1 522 ? 4.097 -7.112 26.742 1.00 90.38 522 ALA A N 1
ATOM 3984 C CA . ALA A 1 522 ? 5.281 -6.243 26.771 1.00 90.38 522 ALA A CA 1
ATOM 3985 C C . ALA A 1 522 ? 5.354 -5.243 25.597 1.00 90.38 522 ALA A C 1
ATOM 3987 O O . ALA A 1 522 ? 6.035 -4.224 25.691 1.00 90.38 522 ALA A O 1
ATOM 3988 N N . TYR A 1 523 ? 4.617 -5.492 24.512 1.00 90.31 523 TYR A N 1
ATOM 3989 C CA . TYR A 1 523 ? 4.485 -4.574 23.379 1.00 90.31 523 TYR A CA 1
ATOM 3990 C C . TYR A 1 523 ? 3.730 -3.275 23.708 1.00 90.31 523 TYR A C 1
ATOM 3992 O O . TYR A 1 523 ? 3.860 -2.307 22.968 1.00 90.31 523 TYR A O 1
ATOM 4000 N N . LEU A 1 524 ? 2.962 -3.232 24.804 1.00 90.62 524 LEU A N 1
ATOM 4001 C CA . LEU A 1 524 ? 2.259 -2.031 25.279 1.00 90.62 524 LEU A CA 1
ATOM 4002 C C . LEU A 1 524 ? 3.172 -1.051 26.043 1.00 90.62 524 LEU A C 1
ATOM 4004 O O . LEU A 1 524 ? 2.700 -0.036 26.552 1.00 90.62 524 LEU A O 1
ATOM 4008 N N . ARG A 1 525 ? 4.469 -1.366 26.164 1.00 85.38 525 ARG A N 1
ATOM 4009 C CA . ARG A 1 525 ? 5.490 -0.520 26.808 1.00 85.38 525 ARG A CA 1
ATOM 4010 C C . ARG A 1 525 ? 6.166 0.469 25.842 1.00 85.38 525 ARG A C 1
ATOM 4012 O O . ARG A 1 525 ? 6.981 1.265 26.302 1.00 85.38 525 ARG A O 1
ATOM 4019 N N . ALA A 1 526 ? 5.893 0.352 24.538 1.00 59.53 526 ALA A N 1
ATOM 4020 C CA . ALA A 1 526 ? 6.563 1.069 23.446 1.00 59.53 526 ALA A CA 1
ATOM 4021 C C . ALA A 1 526 ? 5.981 2.468 23.175 1.00 59.53 526 ALA A C 1
ATOM 4023 O O . ALA A 1 526 ? 4.744 2.620 23.281 1.00 59.53 526 ALA A O 1
#

pLDDT: mean 76.83, std 25.12, range [21.64, 98.06]

Radius of gyration: 32.52 Å; chains: 1; bounding box: 71×127×91 Å

Sequence (526 aa):
MAGLLKGVGAGGRGIGKWPYSGPLASTLVHMVLEADPLRSRNVSDRMAPTGSEPPAVAGAAARNNHWNARRVATRHTPTTPPTTAMLDGSLEEIIPEPEFASVLGPHTDGLFRFANTHSGGGGRELGKGDLIRLVNLAEALESFLDDHGARYNQTFHDFTELVASTRGIALAGFSVAHLKSRLSSYGAQASMEDKESSELEAAVEKTNAFLGQAIGNLLEASRQEAAERGVSVTAEGEPHGPPSNTASGGGELLRRLLPRNVGQTEPENEEQKVAEVVSKYLQACAMLEDISIRNIAADDEREKFLRRACTEEQARVYEATVHNLQSAYDTYIKNTVLEREDGRLGRLRGHISTALHMLEAVTHLVHFVERHESGVRSDRAEERIANLVVRTEVRELTLNALLFWANRTMQSGRSLADDLLPSYTNVQILEVELSEDVELHARPAALIVGIVNRYGTPVELEVAGTRCNAGSILELMITIGSNADARRFRFRGDETPLADIARLFECSLGESGLEDLPPELAYLRA

Secondary structure (DSSP, 8-state):
------------------------------------------------------------------------------------------SEEE--HHHHHHHHHHHHHHHHHHHHHHSSSS--PPPHHHHHHHHHHHHHHHHHHHHTTGGGSTTTHHHHHHHHHHHHHHHHHHHHHHHHTTHHHH-GGGGS-HHHHHHHHHHHHHHHHHHHHHHHHHHHHHHHHHHHTT---------SSS----------SSEEE----S-----TTHHHHHHHHHHHHHHHHHHHHHTT------HHHHHHHHHHH--HHHHHHHHHHHHHHHHHHHHHTTTSHHHHH-HHHHHHHHHHHHHHHHHHHHHHHHHHHHHTT------HHHHHHHTTS-HHHHHHIIIIIIIHHHHHHHHHHHHHHHHHGGGS--EEEEEEE--TT----HHHHHHHHHHHHHH-S-EEEEETTEEEETT-HHHHHHHHHTTTT--EEEEEEEHHHHHHHHHHHHTGGGTT-GGGS-GGGGGGG-

Foldseek 3Di:
DDDDDDDDDDDDDDDDDDDDDDDDDDDDDDDDDDDDDDDDDDDDDDDDDDDDDDDDDDDDDDDDDDDDDDDDDDDDDDDDDDDPDDPPDPLEAEDELLVVLAVLQVLCAQLLLLLLVQLPDDPDQQALVSLVSLLVSLVSSLVLCVLQVLCLAPLRVVLSVLSVVLNVLSVVLSVLNVCLVCVVVVCPLVVDPPVVSVVVNVVSVVSNVVSRVSNSVSSVVSQVSSVVSVRDRDNHHDDPDDDDPPPCPDDPSRRYYYDRDPDQPDDPQLLLLLLLLLLLLLVLLVVLVVLVADQDPDLVVLVVSCVPRNALVNLVVSLVSLVVSLVSCVVRPVPHPCCVVDVLSVLLNVLSVLLNVLSVLLSVLNCVLVVLVPPPDPDPVSVVVCVVDPSSVSSNCNRRVRSNVSSVSSVVSNVSSVVSNVVRFPKDKDKAFADPPAFCDLLLLVLLLVLCVVSNWWKWKAFPNDIDTSVDSVRSNVRCVVRRVTGMMMMIIGPRSSVVNVQCRVVNSQPVHLVSRDPSSVVSVD

=== Feature glossary ===
Feature key, reading from the visual/contextual features back to the raw sequence:

Rendered structure images. Structure images are PyMOL renders from six orthogonal camera directions. Cartoon representation draws helices as coils and strands as arrows; sticks shows the backbone as bonds; surface shows the solvent-excluded envelope. Rainbow coloring maps sequence position to hue (blue→red, N→C); chain coloring assigns a distinct color per polypeptide.

Contact-map, Ramachandran, and PAE plots. Three diagnostic plots accompany the record. The Cα contact map visualizes the tertiary structure as a 2D adjacency matrix (8 Å cutoff, sequence-local contacts suppressed). The Ramachandran plot shows the distribution of backbone (φ, ψ) torsions, with points in the α and β basins reflecting secondary structure content. The PAE plot shows AlphaFold's inter-residue confidence as a color matrix.

InterPro / GO / CATH / organism. The annotation block draws on four external resources. InterPro: which protein families and domains the sequence belongs to. GO: standardized terms for what the protein does, what process it participates in, and where in the cell it acts. CATH: which structural fold it has in the CATH hierarchy. Organism: the species of origin.

Nearest PDB structures. Structural nearest neighbors (via Foldseek easy-search vs the PDB). Reported per hit: target PDB id, E-value, and alignment TM-score. A TM-score above ~0.5 is the conventional threshold for 'same fold'.

Predicted aligned error. Predicted aligned error is AlphaFold's pairwise confidence. Unlike pLDDT (per-residue), PAE is per-residue-pair and captures whether two parts of the structure are correctly placed relative to each other. Units are ångströms of expected positional error.

Solvent-accessible surface area. SASA measures how much of the protein is reachable by solvent. It is computed by rolling a water-sized probe over the atomic surface and summing the exposed area (Å²). Per-residue SASA distinguishes core (buried, low SASA) from surface (exposed, high SASA) residues; total SASA is a whole-molecule size measure.

B-factor. Crystallographic B-factors measure how much each atom's electron density is smeared out, in Å². They rise in mobile loops and surface residues and fall in the buried interior. In AlphaFold models this column is repurposed to hold pLDDT instead.

pLDDT. For AlphaFold models, the B-factor field carries pLDDT — the model's own estimate of local accuracy on a 0–100 scale. Regions with pLDDT<50 should be treated as essentially unmodeled; they often correspond to intrinsically disordered segments.

Backbone torsions (φ/ψ). φ (phi) and ψ (psi) are the two rotatable backbone dihedrals per residue: φ is the C(i-1)–N–Cα–C torsion, ψ is the N–Cα–C–N(i+1) torsion, both in degrees on (−180°, 180°]. α-helical residues cluster near (−60°, −45°); β-strand residues near (−120°, +130°). A Ramachandran plot is simply a scatter of (φ, ψ) for every residue.

Radius of gyration, Cα contacts, bounding box. Radius of gyration (Rg) is the root-mean-square distance of Cα atoms from their centroid — a single number for overall size and compactness. A globular domain of N residues has Rg ≈ 2.2·N^0.38 Å; an extended or disordered chain has a much larger Rg. The Cα contact count is the number of residue pairs whose Cα atoms are within 8 Å and are more than four positions apart in sequence — a standard proxy for tertiary packing density. The bounding box is the smallest axis-aligned box enclosing all Cα atoms.

Secondary structure (3-state, P-SEA). Three-state secondary structure (P-SEA) collapses the eight DSSP classes into helix (a), strand (b), and coil (c). P-SEA assigns these from Cα geometry alone — distances and angles — without requiring backbone oxygens, so it works on any Cα trace.

Secondary structure (8-state, DSSP). Secondary structure is the local, repeating backbone conformation. DSSP classifies it into eight states by reading the hydrogen-bond network: three helix types (H, G, I), two β types (E, B), two non-regular types (T, S), and unstructured coil (-).

Foldseek 3Di. The Foldseek 3Di string encodes local tertiary geometry as a 20-letter alphabet — one character per residue — derived from the relative positions of nearby Cα atoms. Unlike the amino-acid sequence, 3Di is a direct function of the 3D structure, so two proteins with the same fold have similar 3Di strings even at low sequence identity.

mmCIF coordinates. Structure coordinates are given as an mmCIF _atom_site loop: one row per atom with element, residue name, chain id, sequence number, and x/y/z position in Å. Only the four main-chain atoms per residue are included here; side chains are omitted to keep the record compact.

Sequence. This is the polypeptide sequence — one letter per residue, N-terminus first. Length ranges from a few dozen residues for small domains to over a thousand for large multi-domain proteins.